Protein AF-A0A349UMT6-F1 (afdb_monomer_lite)

Structure (mmCIF, N/CA/C/O backbone):
data_AF-A0A349UMT6-F1
#
_entry.id   AF-A0A349UMT6-F1
#
loop_
_atom_site.group_PDB
_atom_site.id
_atom_site.type_symbol
_atom_site.label_atom_id
_atom_site.label_alt_id
_atom_site.label_comp_id
_atom_site.label_asym_id
_atom_site.label_entity_id
_atom_site.label_seq_id
_atom_site.pdbx_PDB_ins_code
_atom_site.Cartn_x
_atom_site.Cartn_y
_atom_site.Cartn_z
_atom_site.occupancy
_atom_site.B_iso_or_equiv
_atom_site.auth_seq_id
_atom_site.auth_comp_id
_atom_site.auth_asym_id
_atom_site.auth_atom_id
_atom_site.pdbx_PDB_model_num
ATOM 1 N N . MET A 1 1 ? 55.170 3.009 6.207 1.00 35.94 1 MET A N 1
ATOM 2 C CA . MET A 1 1 ? 54.575 3.184 4.863 1.00 35.94 1 MET A CA 1
ATOM 3 C C . MET A 1 1 ? 53.230 2.470 4.827 1.00 35.94 1 MET A C 1
ATOM 5 O O . MET A 1 1 ? 53.199 1.249 4.814 1.00 35.94 1 MET A O 1
ATOM 9 N N . LYS A 1 2 ? 52.127 3.223 4.930 1.00 30.03 2 LYS A N 1
ATOM 10 C CA . LYS A 1 2 ? 50.748 2.705 4.935 1.00 30.03 2 LYS A CA 1
ATOM 11 C C . LYS A 1 2 ? 50.232 2.651 3.492 1.00 30.03 2 LYS A C 1
ATOM 13 O O . LYS A 1 2 ? 50.310 3.658 2.796 1.00 30.03 2 LYS A O 1
ATOM 18 N N . ARG A 1 3 ? 49.721 1.498 3.047 1.00 36.94 3 ARG A N 1
ATOM 19 C CA . ARG A 1 3 ? 49.001 1.357 1.770 1.00 36.94 3 ARG A CA 1
ATOM 20 C C . ARG A 1 3 ? 47.526 1.686 2.000 1.00 36.94 3 ARG A C 1
ATOM 22 O O . ARG A 1 3 ? 46.862 1.012 2.780 1.00 36.94 3 ARG A O 1
ATOM 29 N N . PHE A 1 4 ? 47.058 2.745 1.346 1.00 35.31 4 PHE A N 1
ATOM 30 C CA . PHE A 1 4 ? 45.651 3.123 1.247 1.00 35.31 4 PHE A CA 1
ATOM 31 C C . PHE A 1 4 ? 44.954 2.214 0.229 1.00 35.31 4 PHE A C 1
ATOM 33 O O . PHE A 1 4 ? 45.401 2.105 -0.912 1.00 35.31 4 PHE A O 1
ATOM 40 N N . ALA A 1 5 ? 43.862 1.579 0.649 1.00 31.05 5 ALA A N 1
ATOM 41 C CA . ALA A 1 5 ? 42.908 0.935 -0.241 1.00 31.05 5 ALA A CA 1
ATOM 42 C C . ALA A 1 5 ? 41.944 2.003 -0.781 1.00 31.05 5 ALA A C 1
ATOM 44 O O . ALA A 1 5 ? 41.245 2.667 -0.016 1.00 31.05 5 ALA A O 1
ATOM 45 N N . LEU A 1 6 ? 41.951 2.176 -2.101 1.00 30.38 6 LEU A N 1
ATOM 46 C CA . LEU A 1 6 ? 40.999 2.980 -2.858 1.00 30.38 6 LEU A CA 1
ATOM 47 C C . LEU A 1 6 ? 39.687 2.180 -2.941 1.00 30.38 6 LEU A C 1
ATOM 49 O O . LEU A 1 6 ? 39.622 1.180 -3.653 1.00 30.38 6 LEU A O 1
ATOM 53 N N . ILE A 1 7 ? 38.661 2.577 -2.188 1.00 31.12 7 ILE A N 1
ATOM 54 C CA . ILE A 1 7 ? 37.305 2.034 -2.340 1.00 31.12 7 ILE A CA 1
ATOM 55 C C . ILE A 1 7 ? 36.561 2.915 -3.341 1.00 31.12 7 ILE A C 1
ATOM 57 O O . ILE A 1 7 ? 36.461 4.131 -3.177 1.00 31.12 7 ILE A O 1
ATOM 61 N N . ALA A 1 8 ? 36.092 2.265 -4.402 1.00 30.08 8 ALA A N 1
ATOM 62 C CA . ALA A 1 8 ? 35.414 2.842 -5.547 1.00 30.08 8 ALA A CA 1
ATOM 63 C C . ALA A 1 8 ? 34.111 3.567 -5.164 1.00 30.08 8 ALA A C 1
ATOM 65 O O . ALA A 1 8 ? 33.226 3.011 -4.518 1.00 30.08 8 ALA A O 1
ATOM 66 N N . TRP A 1 9 ? 34.000 4.811 -5.627 1.00 30.09 9 TRP A N 1
ATOM 67 C CA . TRP A 1 9 ? 32.767 5.588 -5.722 1.00 30.09 9 TRP A CA 1
ATOM 68 C C . TRP A 1 9 ? 31.901 5.058 -6.875 1.00 30.09 9 TRP A C 1
ATOM 70 O O . TRP A 1 9 ? 32.357 5.038 -8.017 1.00 30.09 9 TRP A O 1
ATOM 80 N N . PHE A 1 10 ? 30.643 4.702 -6.603 1.00 32.41 10 PHE A N 1
ATOM 81 C CA . PHE A 1 10 ? 29.617 4.464 -7.625 1.00 32.41 10 PHE A CA 1
ATOM 82 C C . PHE A 1 10 ? 28.427 5.425 -7.427 1.00 32.41 10 PHE A C 1
ATOM 84 O O . PHE A 1 10 ? 27.699 5.346 -6.445 1.00 32.41 10 PHE A O 1
ATOM 91 N N . LEU A 1 11 ? 28.306 6.353 -8.383 1.00 29.83 11 LEU A N 1
ATOM 92 C CA . LEU A 1 11 ? 27.107 6.817 -9.103 1.00 29.83 11 LEU A CA 1
ATOM 93 C C . LEU A 1 11 ? 25.764 6.985 -8.353 1.00 29.83 11 LEU A C 1
ATOM 95 O O . LEU A 1 11 ? 24.950 6.069 -8.279 1.00 29.83 11 LEU A O 1
ATOM 99 N N . LEU A 1 12 ? 25.449 8.240 -8.008 1.00 29.14 12 LEU A N 1
ATOM 100 C CA . LEU A 1 12 ? 24.111 8.816 -8.223 1.00 29.14 12 LEU A CA 1
ATOM 101 C C . LEU A 1 12 ? 24.065 9.396 -9.653 1.00 29.14 12 LEU A C 1
ATOM 103 O O . LEU A 1 12 ? 25.073 9.961 -10.089 1.00 29.14 12 LEU A O 1
ATOM 107 N N . PRO A 1 13 ? 22.950 9.300 -10.402 1.00 33.03 13 PRO A N 1
ATOM 108 C CA . PRO A 1 13 ? 22.855 9.941 -11.707 1.00 33.03 13 PRO A CA 1
ATOM 109 C C . PRO A 1 13 ? 22.893 11.464 -11.535 1.00 33.03 13 PRO A C 1
ATOM 111 O O . PRO A 1 13 ? 22.130 12.036 -10.756 1.00 33.03 13 PRO A O 1
ATOM 114 N N . ALA A 1 14 ? 23.792 12.113 -12.275 1.00 29.55 14 ALA A N 1
ATOM 115 C CA . ALA A 1 14 ? 23.843 13.560 -12.404 1.00 29.55 14 ALA A CA 1
ATOM 116 C C . ALA A 1 14 ? 22.530 14.055 -13.030 1.00 29.55 14 ALA A C 1
ATOM 118 O O . ALA A 1 14 ? 22.285 13.880 -14.222 1.00 29.55 14 ALA A O 1
ATOM 119 N N . VAL A 1 15 ? 21.665 14.646 -12.208 1.00 34.78 15 VAL A N 1
ATOM 120 C CA . VAL A 1 15 ? 20.494 15.390 -12.673 1.00 34.78 15 VAL A CA 1
ATOM 121 C C . VAL A 1 15 ? 21.002 16.730 -13.196 1.00 34.78 15 VAL A C 1
ATOM 123 O O . VAL A 1 15 ? 21.477 17.561 -12.424 1.00 34.78 15 VAL A O 1
ATOM 126 N N . ALA A 1 16 ? 20.942 16.922 -14.513 1.00 30.23 16 ALA A N 1
ATOM 127 C CA . ALA A 1 16 ? 21.198 18.211 -15.138 1.00 30.23 16 ALA A CA 1
ATOM 128 C C . ALA A 1 16 ? 20.124 19.217 -14.684 1.00 30.23 16 ALA A C 1
ATOM 130 O O . ALA A 1 16 ? 18.927 18.971 -14.842 1.00 30.23 16 ALA A O 1
ATOM 131 N N . LEU A 1 17 ? 20.561 20.321 -14.078 1.00 35.00 17 LEU A N 1
ATOM 132 C CA . LEU A 1 17 ? 19.706 21.415 -13.624 1.00 35.00 17 LEU A CA 1
ATOM 133 C C . LEU A 1 17 ? 19.371 22.317 -14.819 1.00 35.00 17 LEU A C 1
ATOM 135 O O . LEU A 1 17 ? 20.269 22.876 -15.441 1.00 35.00 17 LEU A O 1
ATOM 139 N N . ALA A 1 18 ? 18.082 22.434 -15.137 1.00 32.41 18 ALA A N 1
ATOM 140 C CA . ALA A 1 18 ? 17.550 23.504 -15.974 1.00 32.41 18 ALA A CA 1
ATOM 141 C C . ALA A 1 18 ? 17.210 24.710 -15.079 1.00 32.41 18 ALA A C 1
ATOM 143 O O . ALA A 1 18 ? 16.590 24.531 -14.027 1.00 32.41 18 ALA A O 1
ATOM 144 N N . ASP A 1 19 ? 17.621 25.910 -15.493 1.00 34.69 19 ASP A N 1
ATOM 145 C CA . ASP A 1 19 ? 17.421 27.164 -14.759 1.00 34.69 19 ASP A CA 1
ATOM 146 C C . ASP A 1 19 ? 15.986 27.734 -14.867 1.00 34.69 19 ASP A C 1
ATOM 148 O O . ASP A 1 19 ? 15.309 27.613 -15.888 1.00 34.69 19 ASP A O 1
ATOM 152 N N . ASP A 1 20 ? 15.584 28.401 -13.775 1.00 36.41 20 ASP A N 1
ATOM 153 C CA . ASP A 1 20 ? 14.573 29.468 -13.627 1.00 36.41 20 ASP A CA 1
ATOM 154 C C . ASP A 1 20 ? 13.053 29.199 -13.696 1.00 36.41 20 ASP A C 1
ATOM 156 O O . ASP A 1 20 ? 12.253 30.122 -13.875 1.00 36.41 20 ASP A O 1
ATOM 160 N N . ALA A 1 21 ? 12.593 27.993 -13.353 1.00 33.22 21 ALA A N 1
ATOM 161 C CA . ALA A 1 21 ? 11.221 27.825 -12.847 1.00 33.22 21 ALA A CA 1
ATOM 162 C C . ALA A 1 21 ? 11.206 27.804 -11.302 1.00 33.22 21 ALA A C 1
ATOM 164 O O . ALA A 1 21 ? 12.031 27.111 -10.703 1.00 33.22 21 ALA A O 1
ATOM 165 N N . PRO A 1 22 ? 10.274 28.491 -10.604 1.00 32.47 22 PRO A N 1
ATOM 166 C CA . PRO A 1 22 ? 10.153 28.376 -9.151 1.00 32.47 22 PRO A CA 1
ATOM 167 C C . PRO A 1 22 ? 9.768 26.938 -8.765 1.00 32.47 22 PRO A C 1
ATOM 169 O O . PRO A 1 22 ? 8.602 26.542 -8.830 1.00 32.47 22 PRO A O 1
ATOM 172 N N . SER A 1 23 ? 10.763 26.145 -8.370 1.00 39.25 23 SER A N 1
ATOM 173 C CA . SER A 1 23 ? 10.595 24.762 -7.916 1.00 39.25 23 SER A CA 1
ATOM 174 C C . SER A 1 23 ? 9.850 24.700 -6.580 1.00 39.25 23 SER A C 1
ATOM 176 O O . SER A 1 23 ? 10.069 25.517 -5.685 1.00 39.25 23 SER A O 1
ATOM 178 N N . ARG A 1 24 ? 8.924 23.744 -6.469 1.00 49.94 24 ARG A N 1
ATOM 179 C CA . ARG A 1 24 ? 7.890 23.654 -5.427 1.00 49.94 24 ARG A CA 1
ATOM 180 C C . ARG A 1 24 ? 8.271 22.587 -4.395 1.00 49.94 24 ARG A C 1
ATOM 182 O O . ARG A 1 24 ? 8.678 21.494 -4.774 1.00 49.94 24 ARG A O 1
ATOM 189 N N . ALA A 1 25 ? 8.103 22.873 -3.102 1.00 41.06 25 ALA A N 1
ATOM 190 C CA . ALA A 1 25 ? 8.265 21.848 -2.068 1.00 41.06 25 ALA A CA 1
ATOM 191 C C . ALA A 1 25 ? 7.041 20.923 -2.074 1.00 41.06 25 ALA A C 1
ATOM 193 O O . ALA A 1 25 ? 5.943 21.346 -1.715 1.00 41.06 25 ALA A O 1
ATOM 194 N N . GLU A 1 26 ? 7.230 19.668 -2.482 1.00 57.31 26 GLU A N 1
ATOM 195 C CA . GLU A 1 26 ? 6.162 18.671 -2.587 1.00 57.31 26 GLU A CA 1
ATOM 196 C C . GLU A 1 26 ? 6.484 17.429 -1.751 1.00 57.31 26 GLU A C 1
ATOM 198 O O . GLU A 1 26 ? 7.320 16.612 -2.150 1.00 57.31 26 GLU A O 1
ATOM 203 N N . PHE A 1 27 ? 5.758 17.228 -0.647 1.00 49.69 27 PHE A N 1
ATOM 204 C CA . PHE A 1 27 ? 5.653 15.916 -0.010 1.00 49.69 27 PHE A CA 1
ATOM 205 C C . PHE A 1 27 ? 4.385 15.232 -0.547 1.00 49.69 27 PHE A C 1
ATOM 207 O O . PHE A 1 27 ? 3.261 15.650 -0.279 1.00 49.69 27 PHE A O 1
ATOM 214 N N . VAL A 1 28 ? 4.596 14.218 -1.383 1.00 54.31 28 VAL A N 1
ATOM 215 C CA . VAL A 1 28 ? 3.634 13.240 -1.924 1.00 54.31 28 VAL A CA 1
ATOM 216 C C . VAL A 1 28 ? 2.420 13.733 -2.741 1.00 54.31 28 VAL A C 1
ATOM 218 O O . VAL A 1 28 ? 2.119 13.013 -3.681 1.00 54.31 28 VAL A O 1
ATOM 221 N N . SER A 1 29 ? 1.754 14.884 -2.545 1.00 40.56 29 SER A N 1
ATOM 222 C CA . SER A 1 29 ? 0.642 15.275 -3.464 1.00 40.56 29 SER A CA 1
ATOM 223 C C . SER A 1 29 ? -0.009 16.666 -3.288 1.00 40.56 29 SER A C 1
ATOM 225 O O . SER A 1 29 ? -1.105 16.873 -3.810 1.00 40.56 29 SER A O 1
ATOM 227 N N . ALA A 1 30 ? 0.564 17.625 -2.549 1.00 43.16 30 ALA A N 1
ATOM 228 C CA . ALA A 1 30 ? -0.061 18.949 -2.379 1.00 43.16 30 ALA A CA 1
ATOM 229 C C . ALA A 1 30 ? 0.921 20.100 -2.684 1.00 43.16 30 ALA A C 1
ATOM 231 O O . ALA A 1 30 ? 1.970 20.176 -2.042 1.00 43.16 30 ALA A O 1
ATOM 232 N N . PRO A 1 31 ? 0.608 21.006 -3.633 1.00 44.97 31 PRO A N 1
ATOM 233 C CA . PRO A 1 31 ? 1.485 22.118 -3.993 1.00 44.97 31 PRO A CA 1
ATOM 234 C C . PRO A 1 31 ? 1.532 23.164 -2.866 1.00 44.97 31 PRO A C 1
ATOM 236 O O . PRO A 1 31 ? 0.545 23.848 -2.597 1.00 44.97 31 PRO A O 1
ATOM 239 N N . GLY A 1 32 ? 2.683 23.314 -2.204 1.00 56.78 32 GLY A N 1
ATOM 240 C CA . GLY A 1 32 ? 2.895 24.308 -1.147 1.00 56.78 32 GLY A CA 1
ATOM 241 C C . GLY A 1 32 ? 4.016 25.301 -1.473 1.00 56.78 32 GLY A C 1
ATOM 242 O O . GLY A 1 32 ? 5.124 24.903 -1.813 1.00 56.78 32 GLY A O 1
ATOM 243 N N . LYS A 1 33 ? 3.754 26.605 -1.303 1.00 81.19 33 LYS A N 1
ATOM 244 C CA . LYS A 1 33 ? 4.737 27.706 -1.437 1.00 81.19 33 LYS A CA 1
ATOM 245 C C . LYS A 1 33 ? 5.607 27.927 -0.183 1.00 81.19 33 LYS A C 1
ATOM 247 O O . LYS A 1 33 ? 6.101 29.024 0.027 1.00 81.19 33 LYS A O 1
ATOM 252 N N . ALA A 1 34 ? 5.754 26.928 0.690 1.00 90.44 34 ALA A N 1
ATOM 253 C CA . ALA A 1 34 ? 6.423 27.131 1.977 1.00 90.44 34 ALA A CA 1
ATOM 254 C C . ALA A 1 34 ? 7.891 27.534 1.788 1.00 90.44 34 ALA A C 1
ATOM 256 O O . ALA A 1 34 ? 8.641 26.801 1.147 1.00 90.44 34 ALA A O 1
ATOM 257 N N . HIS A 1 35 ? 8.311 28.668 2.345 1.00 94.25 35 HIS A N 1
ATOM 258 C CA . HIS A 1 35 ? 9.716 29.086 2.311 1.00 94.25 35 HIS A CA 1
ATOM 259 C C . HIS A 1 35 ? 10.520 28.431 3.436 1.00 94.25 35 HIS A C 1
ATOM 261 O O . HIS A 1 35 ? 11.746 28.363 3.355 1.00 94.25 35 HIS A O 1
ATOM 267 N N . GLN A 1 36 ? 9.837 27.951 4.479 1.00 95.94 36 GLN A N 1
ATOM 268 C CA . GLN A 1 36 ? 10.455 27.424 5.692 1.00 95.94 36 GLN A CA 1
ATOM 269 C C . GLN A 1 36 ? 9.788 26.118 6.088 1.00 95.94 36 GLN A C 1
ATOM 271 O O . GLN A 1 36 ? 8.577 26.083 6.307 1.00 95.94 36 GLN A O 1
ATOM 276 N N . VAL A 1 37 ? 10.578 25.051 6.158 1.00 95.56 37 VAL A N 1
ATOM 277 C CA . VAL A 1 37 ? 10.070 23.693 6.348 1.00 95.56 37 VAL A CA 1
ATOM 278 C C . VAL A 1 37 ? 10.784 23.019 7.514 1.00 95.56 37 VAL A C 1
ATOM 280 O O . VAL A 1 37 ? 11.980 22.757 7.445 1.00 95.56 37 VAL A O 1
ATOM 283 N N . VAL A 1 38 ? 10.061 22.682 8.577 1.00 95.81 38 VAL A N 1
ATOM 284 C CA . VAL A 1 38 ? 10.597 21.852 9.666 1.00 95.81 38 VAL A CA 1
ATOM 285 C C . VAL A 1 38 ? 9.973 20.464 9.592 1.00 95.81 38 VAL A C 1
ATOM 287 O O . VAL A 1 38 ? 8.753 20.333 9.578 1.00 95.81 38 VAL A O 1
ATOM 290 N N . TYR A 1 39 ? 10.798 19.423 9.554 1.00 95.25 39 TYR A N 1
ATOM 291 C CA . TYR A 1 39 ? 10.348 18.037 9.665 1.00 95.25 39 TYR A CA 1
ATOM 292 C C . TYR A 1 39 ? 10.464 17.603 11.125 1.00 95.25 39 TYR A C 1
ATOM 294 O O . TYR A 1 39 ? 11.575 17.464 11.622 1.00 95.25 39 TYR A O 1
ATOM 302 N N . VAL A 1 40 ? 9.343 17.393 11.807 1.00 95.00 40 VAL A N 1
ATOM 303 C CA . VAL A 1 40 ? 9.292 16.780 13.139 1.00 95.00 40 VAL A CA 1
ATOM 304 C C . VAL A 1 40 ? 9.048 15.287 12.949 1.00 95.00 40 VAL A C 1
ATOM 306 O O . VAL A 1 40 ? 8.005 14.893 12.433 1.00 95.00 40 VAL A O 1
ATOM 309 N N . VAL A 1 41 ? 10.025 14.464 13.319 1.00 93.81 41 VAL A N 1
ATOM 310 C CA . VAL A 1 41 ? 10.039 13.020 13.069 1.00 93.81 41 VAL A CA 1
ATOM 311 C C . VAL A 1 41 ? 9.956 12.275 14.393 1.00 93.81 41 VAL A C 1
ATOM 313 O O . VAL A 1 41 ? 10.867 12.355 15.218 1.00 93.81 41 VAL A O 1
ATOM 316 N N . ASP A 1 42 ? 8.869 11.542 14.591 1.00 92.44 42 ASP A N 1
ATOM 317 C CA . ASP A 1 42 ? 8.717 10.608 15.698 1.00 92.44 42 ASP A CA 1
ATOM 318 C C . ASP A 1 42 ? 9.604 9.378 15.459 1.00 92.44 42 ASP A C 1
ATOM 320 O O . ASP A 1 42 ? 9.480 8.681 14.448 1.00 92.44 42 ASP A O 1
ATOM 324 N N . LEU A 1 43 ? 10.528 9.134 16.387 1.00 90.81 43 LEU A N 1
ATOM 325 C CA . LEU A 1 43 ? 11.458 8.004 16.356 1.00 90.81 43 LEU A CA 1
ATOM 326 C C . LEU A 1 43 ? 11.082 6.907 17.352 1.00 90.81 43 LEU A C 1
ATOM 328 O O . LEU A 1 43 ? 11.948 6.132 17.764 1.00 90.81 43 LEU A O 1
ATOM 332 N N . HIS A 1 44 ? 9.810 6.841 17.746 1.00 89.62 44 HIS A N 1
ATOM 333 C CA . HIS A 1 44 ? 9.306 5.786 18.607 1.00 89.62 44 HIS A CA 1
ATOM 334 C C . HIS A 1 44 ? 9.705 4.391 18.074 1.00 89.62 44 HIS A C 1
ATOM 336 O O . HIS A 1 44 ? 9.689 4.177 16.861 1.00 89.62 44 HIS A O 1
ATOM 342 N N . PRO A 1 45 ? 10.013 3.398 18.935 1.00 86.56 45 PRO A N 1
ATOM 343 C CA . PRO A 1 45 ? 10.447 2.067 18.495 1.00 86.56 45 PRO A CA 1
ATOM 344 C C . PRO A 1 45 ? 9.514 1.370 17.504 1.00 86.56 45 PRO A C 1
ATOM 346 O O . PRO A 1 45 ? 9.963 0.557 16.700 1.00 86.56 45 PRO A O 1
ATOM 349 N N . ARG A 1 46 ? 8.214 1.682 17.538 1.00 82.88 46 ARG A N 1
ATOM 350 C CA . ARG A 1 46 ? 7.241 1.129 16.585 1.00 82.88 46 ARG A CA 1
ATOM 351 C C . ARG A 1 46 ? 7.474 1.614 15.147 1.00 82.88 46 ARG A C 1
ATOM 353 O O . ARG A 1 46 ? 7.250 0.826 14.232 1.00 82.88 46 ARG A O 1
ATOM 360 N N . CYS A 1 47 ? 8.080 2.789 14.959 1.00 83.44 47 CYS A N 1
ATOM 361 C CA . CYS A 1 47 ? 8.530 3.275 13.657 1.00 83.44 47 CYS A CA 1
ATOM 362 C C . CYS A 1 47 ? 9.672 2.429 13.069 1.00 83.44 47 CYS A C 1
ATOM 364 O O . CYS A 1 47 ? 10.002 2.623 11.906 1.00 83.44 47 CYS A O 1
ATOM 366 N N . ALA A 1 48 ? 10.314 1.518 13.818 1.00 84.12 48 ALA A N 1
ATOM 367 C CA . ALA A 1 48 ? 11.473 0.753 13.336 1.00 84.12 48 ALA A CA 1
ATOM 368 C C . ALA A 1 48 ? 11.198 -0.042 12.056 1.00 84.12 48 ALA A C 1
ATOM 370 O O . ALA A 1 48 ? 12.031 -0.038 11.150 1.00 84.12 48 ALA A O 1
ATOM 371 N N . ALA A 1 49 ? 10.026 -0.673 11.963 1.00 74.94 49 ALA A N 1
ATOM 372 C CA . ALA A 1 49 ? 9.627 -1.422 10.774 1.00 74.94 49 ALA A CA 1
ATOM 373 C C . ALA A 1 49 ? 9.420 -0.504 9.555 1.00 74.94 49 ALA A C 1
ATOM 375 O O . ALA A 1 49 ? 9.770 -0.868 8.433 1.00 74.94 49 ALA A O 1
ATOM 376 N N . ASP A 1 50 ? 8.921 0.708 9.794 1.00 78.88 50 ASP A N 1
ATOM 377 C CA . ASP A 1 50 ? 8.531 1.658 8.750 1.00 78.88 50 ASP A CA 1
ATOM 378 C C . ASP A 1 50 ? 9.610 2.714 8.473 1.00 78.88 50 ASP A C 1
ATOM 380 O O . ASP A 1 50 ? 9.493 3.519 7.548 1.00 78.88 50 ASP A O 1
ATOM 384 N N . TRP A 1 51 ? 10.702 2.707 9.236 1.00 88.19 51 TRP A N 1
ATOM 385 C CA . TRP A 1 51 ? 11.747 3.718 9.160 1.00 88.19 51 TRP A CA 1
ATOM 386 C C . TRP A 1 51 ? 12.392 3.844 7.779 1.00 88.19 51 TRP A C 1
ATOM 388 O O . TRP A 1 51 ? 12.512 4.977 7.313 1.00 88.19 51 TRP A O 1
ATOM 398 N N . PRO A 1 52 ? 12.761 2.757 7.066 1.00 83.00 52 PRO A N 1
ATOM 399 C CA . PRO A 1 52 ? 13.301 2.880 5.709 1.00 83.00 52 PRO A CA 1
ATOM 400 C C . PRO A 1 52 ? 12.359 3.662 4.787 1.00 83.00 52 PRO A C 1
ATOM 402 O O . PRO A 1 52 ? 12.779 4.532 4.030 1.00 83.00 52 PRO A O 1
ATOM 405 N N . THR A 1 53 ? 11.065 3.404 4.932 1.00 77.31 53 THR A N 1
ATOM 406 C CA . THR A 1 53 ? 9.993 4.014 4.160 1.00 77.31 53 THR A CA 1
ATOM 407 C C . THR A 1 53 ? 9.797 5.497 4.508 1.00 77.31 53 THR A C 1
ATOM 409 O O . THR A 1 53 ? 9.729 6.343 3.609 1.00 77.31 53 THR A O 1
ATOM 412 N N . ILE A 1 54 ? 9.756 5.825 5.804 1.00 86.62 54 ILE A N 1
ATOM 413 C CA . ILE A 1 54 ? 9.688 7.198 6.331 1.00 86.62 54 ILE A CA 1
ATOM 414 C C . ILE A 1 54 ? 10.903 8.005 5.859 1.00 86.62 54 ILE A C 1
ATOM 416 O O . ILE A 1 54 ? 10.762 9.105 5.316 1.00 86.62 54 ILE A O 1
ATOM 420 N N . ARG A 1 55 ? 12.098 7.426 6.006 1.00 90.81 55 ARG A N 1
ATOM 421 C CA . ARG A 1 55 ? 13.378 7.997 5.585 1.00 90.81 55 ARG A CA 1
ATOM 422 C C . ARG A 1 55 ? 13.385 8.316 4.095 1.00 90.81 55 ARG A C 1
ATOM 424 O O . ARG A 1 55 ? 13.723 9.433 3.714 1.00 90.81 55 ARG A O 1
ATOM 431 N N . ASP A 1 56 ? 12.962 7.381 3.251 1.00 81.69 56 ASP A N 1
ATOM 432 C CA . ASP A 1 56 ? 12.897 7.591 1.805 1.00 81.69 56 ASP A CA 1
ATOM 433 C C . ASP A 1 56 ? 11.891 8.691 1.424 1.00 81.69 56 ASP A C 1
ATOM 435 O O . ASP A 1 56 ? 12.129 9.469 0.495 1.00 81.69 56 ASP A O 1
ATOM 439 N N . GLY A 1 57 ? 10.769 8.787 2.147 1.00 83.12 57 GLY A N 1
ATOM 440 C CA . GLY A 1 57 ? 9.808 9.884 2.011 1.00 83.12 57 GLY A CA 1
ATOM 441 C C . GLY A 1 57 ? 10.426 11.247 2.333 1.00 83.12 57 GLY A C 1
ATOM 442 O O . GLY A 1 57 ? 10.320 12.179 1.529 1.00 83.12 57 GLY A O 1
ATOM 443 N N . LEU A 1 58 ? 11.134 11.341 3.463 1.00 91.38 58 LEU A N 1
ATOM 444 C CA . LEU A 1 58 ? 11.875 12.536 3.875 1.00 91.38 58 LEU A CA 1
ATOM 445 C C . LEU A 1 58 ? 12.928 12.937 2.837 1.00 91.38 58 LEU A C 1
ATOM 447 O O . LEU A 1 58 ? 12.941 14.087 2.398 1.00 91.38 58 LEU A O 1
ATOM 451 N N . LEU A 1 59 ? 13.757 11.989 2.384 1.00 88.50 59 LEU A N 1
ATOM 452 C CA . LEU A 1 59 ? 14.794 12.221 1.373 1.00 88.50 59 LEU A CA 1
ATOM 453 C C . LEU A 1 59 ? 14.208 12.781 0.073 1.00 88.50 59 LEU A C 1
ATOM 455 O O . LEU A 1 59 ? 14.721 13.766 -0.458 1.00 88.50 59 LEU A O 1
ATOM 459 N N . ARG A 1 60 ? 13.103 12.204 -0.420 1.00 82.75 60 ARG A N 1
ATOM 460 C CA . ARG A 1 60 ? 12.417 12.704 -1.623 1.00 82.75 60 ARG A CA 1
ATOM 461 C C . ARG A 1 60 ? 11.895 14.128 -1.443 1.00 82.75 60 ARG A C 1
ATOM 463 O O . ARG A 1 60 ? 12.029 14.936 -2.359 1.00 82.75 60 ARG A O 1
ATOM 470 N N . SER A 1 61 ? 11.317 14.440 -0.286 1.00 88.69 61 SER A N 1
ATOM 471 C CA . SER A 1 61 ? 10.812 15.785 0.007 1.00 88.69 61 SER A CA 1
ATOM 472 C C . SER A 1 61 ? 11.939 16.815 0.078 1.00 88.69 61 SER A C 1
ATOM 474 O O . SER A 1 61 ? 11.857 17.865 -0.555 1.00 88.69 61 SER A O 1
ATOM 476 N N . ILE A 1 62 ? 13.027 16.492 0.782 1.00 92.75 62 ILE A N 1
ATOM 477 C CA . ILE A 1 62 ? 14.207 17.357 0.916 1.00 92.75 62 ILE A CA 1
ATOM 478 C C . ILE A 1 62 ? 14.872 17.592 -0.443 1.00 92.75 62 ILE A C 1
ATOM 480 O O . ILE A 1 62 ? 15.209 18.728 -0.775 1.00 92.75 62 ILE A O 1
ATOM 484 N N . ALA A 1 63 ? 15.013 16.549 -1.265 1.00 88.69 63 ALA A N 1
ATOM 485 C CA . ALA A 1 63 ? 15.605 16.656 -2.597 1.00 88.69 63 ALA A CA 1
ATOM 486 C C . ALA A 1 63 ? 14.872 17.673 -3.492 1.00 88.69 63 ALA A C 1
ATOM 488 O O . ALA A 1 63 ? 15.521 18.387 -4.259 1.00 88.69 63 ALA A O 1
ATOM 489 N N . ARG A 1 64 ? 13.544 17.786 -3.344 1.00 87.25 64 ARG A N 1
ATOM 490 C CA . ARG A 1 64 ? 12.672 18.696 -4.109 1.00 87.25 64 ARG A CA 1
ATOM 491 C C . ARG A 1 64 ? 12.691 20.148 -3.633 1.00 87.25 64 ARG A C 1
ATOM 493 O O . ARG A 1 64 ? 12.203 21.013 -4.355 1.00 87.25 64 ARG A O 1
ATOM 500 N N . LEU A 1 65 ? 13.224 20.428 -2.443 1.00 90.12 65 LEU A N 1
ATOM 501 C CA . LEU A 1 65 ? 13.323 21.801 -1.950 1.00 90.12 65 LEU A CA 1
ATOM 502 C C . LEU A 1 65 ? 14.221 22.634 -2.868 1.00 90.12 65 LEU A C 1
ATOM 504 O O . LEU A 1 65 ? 15.251 22.162 -3.339 1.00 90.12 65 LEU A O 1
ATOM 508 N N . ASN A 1 66 ? 13.859 23.880 -3.120 1.00 91.06 66 ASN A N 1
ATOM 509 C CA . ASN A 1 66 ? 14.667 24.792 -3.918 1.00 91.06 66 ASN A CA 1
ATOM 510 C C . ASN A 1 66 ? 15.676 25.555 -3.038 1.00 91.06 66 ASN A C 1
ATOM 512 O O . ASN A 1 66 ? 15.402 25.733 -1.854 1.00 91.06 66 ASN A O 1
ATOM 516 N N . PRO A 1 67 ? 16.794 26.074 -3.579 1.00 94.06 67 PRO A N 1
ATOM 517 C CA . PRO A 1 67 ? 17.798 26.770 -2.766 1.00 94.06 67 PRO A CA 1
ATOM 518 C C . PRO A 1 67 ? 17.302 28.012 -1.999 1.00 94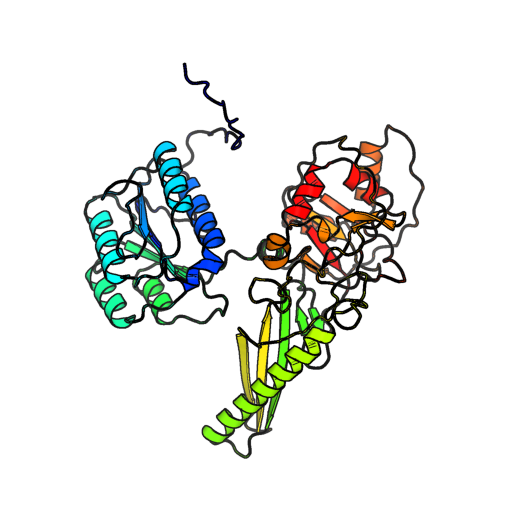.06 67 PRO A C 1
ATOM 520 O O . PRO A 1 67 ? 17.930 28.401 -1.022 1.00 94.06 67 PRO A O 1
ATOM 523 N N . ARG A 1 68 ? 16.178 28.636 -2.393 1.00 93.69 68 ARG A N 1
ATOM 524 C CA . ARG A 1 68 ? 15.574 29.780 -1.672 1.00 93.69 68 ARG A CA 1
ATOM 525 C C . ARG A 1 68 ? 14.769 29.346 -0.441 1.00 93.69 68 ARG A C 1
ATOM 527 O O . ARG A 1 68 ? 14.447 30.182 0.408 1.00 93.69 68 ARG A O 1
ATOM 534 N N . GLN A 1 69 ? 14.418 28.064 -0.357 1.00 95.06 69 GLN A N 1
ATOM 535 C CA . GLN A 1 69 ? 13.749 27.469 0.794 1.00 95.06 69 GLN A CA 1
ATOM 536 C C . GLN A 1 69 ? 14.771 27.095 1.861 1.00 95.06 69 GLN A C 1
ATOM 538 O O . GLN A 1 69 ? 15.916 26.754 1.565 1.00 95.06 69 GLN A O 1
ATOM 543 N N . SER A 1 70 ? 14.334 27.126 3.115 1.00 95.38 70 SER A N 1
ATOM 544 C CA . SER A 1 70 ? 15.137 26.691 4.251 1.00 95.38 70 SER A CA 1
ATOM 545 C C . SER A 1 70 ? 14.456 25.533 4.970 1.00 95.38 70 SER A C 1
ATOM 547 O O . SER A 1 70 ? 13.226 25.499 5.063 1.00 95.38 70 SER A O 1
ATOM 549 N N . PHE A 1 71 ? 15.239 24.585 5.481 1.00 95.94 71 PHE A N 1
ATOM 550 C CA . PHE A 1 71 ? 14.710 23.418 6.169 1.00 95.94 71 PHE A CA 1
ATOM 551 C C . PHE A 1 71 ? 15.517 22.994 7.394 1.00 95.94 71 PHE A C 1
ATOM 553 O O . PHE A 1 71 ? 16.663 23.397 7.582 1.00 95.94 71 PHE A O 1
ATOM 560 N N . CYS A 1 72 ? 14.884 22.194 8.250 1.00 94.81 72 CYS A N 1
ATOM 561 C CA . CYS A 1 72 ? 15.509 21.529 9.390 1.00 94.81 72 CYS A CA 1
ATOM 562 C C . CYS A 1 72 ? 14.787 20.202 9.666 1.00 94.81 72 CYS A C 1
ATOM 564 O O . CYS A 1 72 ? 13.584 20.091 9.419 1.00 94.81 72 CYS A O 1
ATOM 566 N N . ILE A 1 73 ? 15.507 19.204 10.176 1.00 93.81 73 ILE A N 1
ATOM 567 C CA . ILE A 1 73 ? 14.948 17.922 10.618 1.00 93.81 73 ILE A CA 1
ATOM 568 C C . ILE A 1 73 ? 15.134 17.837 12.131 1.00 93.81 73 ILE A C 1
ATOM 570 O O . ILE A 1 73 ? 16.254 17.958 12.626 1.00 93.81 73 ILE A O 1
ATOM 574 N N . LEU A 1 74 ? 14.038 17.625 12.850 1.00 92.38 74 LEU A N 1
ATOM 575 C CA . LEU A 1 74 ? 13.983 17.449 14.292 1.00 92.38 74 LEU A CA 1
ATOM 576 C C . LEU A 1 74 ? 13.466 16.047 14.588 1.00 92.38 74 LEU A C 1
ATOM 578 O O . LEU A 1 74 ? 12.300 15.746 14.344 1.00 92.38 74 LEU A O 1
ATOM 582 N N . ALA A 1 75 ? 14.326 15.190 15.119 1.00 90.62 75 ALA A N 1
ATOM 583 C CA . ALA A 1 75 ? 13.901 13.905 15.650 1.00 90.62 75 ALA A CA 1
ATOM 584 C C . ALA A 1 75 ? 13.443 14.076 17.103 1.00 90.62 75 ALA A C 1
ATOM 586 O O . ALA A 1 75 ? 14.166 14.640 17.923 1.00 90.62 75 ALA A O 1
ATOM 587 N N . ALA A 1 76 ? 12.246 13.591 17.421 1.00 87.06 76 ALA A N 1
ATOM 588 C CA . ALA A 1 76 ? 11.633 13.717 18.739 1.00 87.06 76 ALA A CA 1
ATOM 589 C C . ALA A 1 76 ? 12.193 12.681 19.734 1.00 87.06 76 ALA A C 1
ATOM 591 O O . ALA A 1 76 ? 11.455 11.885 20.296 1.00 87.06 76 ALA A O 1
ATOM 592 N N . GLY A 1 77 ? 13.512 12.657 19.932 1.00 80.31 77 GLY A N 1
ATOM 593 C CA . GLY A 1 77 ? 14.194 11.787 20.895 1.00 80.31 77 GLY A CA 1
ATOM 594 C C . GLY A 1 77 ? 15.157 12.571 21.795 1.00 80.31 77 GLY A C 1
ATOM 595 O O . GLY A 1 77 ? 15.523 13.699 21.458 1.00 80.31 77 GLY A O 1
ATOM 596 N N . PRO A 1 78 ? 15.599 11.996 22.928 1.00 61.97 78 PRO A N 1
ATOM 597 C CA . PRO A 1 78 ? 16.363 12.709 23.957 1.00 61.97 78 PRO A CA 1
ATOM 598 C C . PRO A 1 78 ? 17.758 13.175 23.510 1.00 61.97 78 PRO A C 1
ATOM 600 O O . PRO A 1 78 ? 18.282 14.126 24.086 1.00 61.97 78 PRO A O 1
ATOM 603 N N . GLU A 1 79 ? 18.340 12.557 22.477 1.00 61.94 79 GLU A N 1
ATOM 604 C CA . GLU A 1 79 ? 19.727 12.808 22.049 1.00 61.94 79 GLU A CA 1
ATOM 605 C C . GLU A 1 79 ? 19.888 13.120 20.553 1.00 61.94 79 GLU A C 1
ATOM 607 O O . GLU A 1 79 ? 20.993 13.040 20.024 1.00 61.94 79 GLU A O 1
ATOM 612 N N . ALA A 1 80 ? 18.819 13.457 19.828 1.00 56.81 80 ALA A N 1
ATOM 613 C CA . ALA A 1 80 ? 18.924 13.577 18.375 1.00 56.81 80 ALA A CA 1
ATOM 614 C C . ALA A 1 80 ? 19.854 14.740 17.943 1.00 56.81 80 ALA A C 1
ATOM 616 O O . ALA A 1 80 ? 19.542 15.904 18.219 1.00 56.81 80 ALA A O 1
ATOM 617 N N . PRO A 1 81 ? 20.971 14.470 17.233 1.00 53.91 81 PRO A N 1
ATOM 618 C CA . PRO A 1 81 ? 21.813 15.527 16.695 1.00 53.91 81 PRO A CA 1
ATOM 619 C C . PRO A 1 81 ? 21.062 16.297 15.602 1.00 53.91 81 PRO A C 1
ATOM 621 O O . PRO A 1 81 ? 20.303 15.734 14.820 1.00 53.91 81 PRO A O 1
ATOM 624 N N . LEU A 1 82 ? 21.263 17.611 15.545 1.00 57.31 82 LEU A N 1
ATOM 625 C CA . LEU A 1 82 ? 20.726 18.463 14.485 1.00 57.31 82 LEU A CA 1
ATOM 626 C C . LEU A 1 82 ? 21.594 18.306 13.239 1.00 57.31 82 LEU A C 1
ATOM 628 O O . LEU A 1 82 ? 22.793 18.565 13.316 1.00 57.31 82 LEU A O 1
ATOM 632 N N . ALA A 1 83 ? 20.996 17.970 12.093 1.00 54.25 83 ALA A N 1
ATOM 633 C CA . ALA A 1 83 ? 21.727 17.835 10.830 1.00 54.25 83 ALA A CA 1
ATOM 634 C C . ALA A 1 83 ? 22.548 19.091 10.461 1.00 54.25 83 ALA A C 1
ATOM 636 O O . ALA A 1 83 ? 23.577 18.953 9.813 1.00 54.25 83 ALA A O 1
ATOM 637 N N . ASP A 1 84 ? 22.138 20.289 10.911 1.00 57.25 84 ASP A N 1
ATOM 638 C CA . ASP A 1 84 ? 22.764 21.562 10.515 1.00 57.25 84 ASP A CA 1
ATOM 639 C C . ASP A 1 84 ? 22.913 22.618 11.634 1.00 57.25 84 ASP A C 1
ATOM 641 O O . ASP A 1 84 ? 23.122 23.793 11.347 1.00 57.25 84 ASP A O 1
ATOM 645 N N . GLY A 1 85 ? 22.860 22.224 12.911 1.00 61.56 85 GLY A N 1
ATOM 646 C CA . GLY A 1 85 ? 23.165 23.129 14.029 1.00 61.56 85 GLY A CA 1
ATOM 647 C C . GLY A 1 85 ? 22.126 24.234 14.259 1.00 61.56 85 GLY A C 1
ATOM 648 O O . GLY A 1 85 ? 22.248 25.336 13.749 1.00 61.56 85 GLY A O 1
ATOM 649 N N . ASN A 1 86 ? 21.133 23.964 15.112 1.00 78.25 86 ASN A N 1
ATOM 650 C CA . ASN A 1 86 ? 20.268 24.953 15.783 1.00 78.25 86 ASN A CA 1
ATOM 651 C C . ASN A 1 86 ? 19.548 26.013 14.918 1.00 78.25 86 ASN A C 1
ATOM 653 O O . ASN A 1 86 ? 18.944 26.920 15.490 1.00 78.25 86 ASN A O 1
ATOM 657 N N . ALA A 1 87 ? 19.563 25.901 13.591 1.00 90.38 87 ALA A N 1
ATOM 658 C CA . ALA A 1 87 ? 18.997 26.873 12.666 1.00 90.38 87 ALA A CA 1
ATOM 659 C C . ALA A 1 87 ? 18.362 26.185 11.446 1.00 90.38 87 ALA A C 1
ATOM 661 O O . ALA A 1 87 ? 18.646 25.027 11.136 1.00 90.38 87 ALA A O 1
ATOM 662 N N . LEU A 1 88 ? 17.494 26.919 10.747 1.00 93.69 88 LEU A N 1
ATOM 663 C CA . LEU A 1 88 ? 17.006 26.537 9.423 1.00 93.69 88 LEU A CA 1
ATOM 664 C C . LEU A 1 88 ? 18.129 26.748 8.400 1.00 93.69 88 LEU A C 1
ATOM 666 O O . LEU A 1 88 ? 18.593 27.874 8.223 1.00 93.69 88 LEU A O 1
ATOM 670 N N . ALA A 1 89 ? 18.540 25.686 7.712 1.00 93.38 89 ALA A N 1
ATOM 671 C CA . ALA A 1 89 ? 19.558 25.752 6.670 1.00 93.38 89 ALA A CA 1
ATOM 672 C C . ALA A 1 89 ? 18.914 25.970 5.299 1.00 93.38 89 ALA A C 1
ATOM 674 O O . ALA A 1 89 ? 17.851 25.422 5.016 1.00 93.38 89 ALA A O 1
ATOM 675 N N . GLU A 1 90 ? 19.541 26.755 4.427 1.00 95.19 90 GLU A N 1
ATOM 676 C CA . GLU A 1 90 ? 19.117 26.848 3.026 1.00 95.19 90 GLU A CA 1
ATOM 677 C C . GLU A 1 90 ? 19.248 25.489 2.330 1.00 95.19 90 GLU A C 1
ATOM 679 O O . GLU A 1 90 ? 20.195 24.741 2.578 1.00 95.19 90 GLU A O 1
ATOM 684 N N . ALA A 1 91 ? 18.305 25.161 1.445 1.00 94.19 91 ALA A N 1
ATOM 685 C CA . ALA A 1 91 ? 18.262 23.871 0.763 1.00 94.19 91 ALA A CA 1
ATOM 686 C C . ALA A 1 91 ? 19.250 23.788 -0.416 1.00 94.19 91 ALA A C 1
ATOM 688 O O . ALA A 1 91 ? 18.880 23.465 -1.548 1.00 94.19 91 ALA A O 1
ATOM 689 N N . THR A 1 92 ? 20.524 24.072 -0.146 1.00 94.56 92 THR A N 1
ATOM 690 C CA . THR A 1 92 ? 21.637 23.847 -1.074 1.00 94.56 92 THR A CA 1
ATOM 691 C C . THR A 1 92 ? 21.933 22.351 -1.207 1.00 94.56 92 THR A C 1
ATOM 693 O O . THR A 1 92 ? 21.568 21.548 -0.345 1.00 94.56 92 THR A O 1
ATOM 696 N N . ASN A 1 93 ? 22.608 21.947 -2.287 1.00 91.69 93 ASN A N 1
ATOM 697 C CA . ASN A 1 93 ? 22.941 20.536 -2.516 1.00 91.69 93 ASN A CA 1
ATOM 698 C C . ASN A 1 93 ? 23.785 19.940 -1.378 1.00 91.69 93 ASN A C 1
ATOM 700 O O . ASN A 1 93 ? 23.520 18.815 -0.955 1.00 91.69 93 ASN A O 1
ATOM 704 N N . ASP A 1 94 ? 24.726 20.709 -0.826 1.00 93.06 94 ASP A N 1
ATOM 705 C CA . ASP A 1 94 ? 25.575 20.263 0.283 1.00 93.06 94 ASP A CA 1
ATOM 706 C C . ASP A 1 94 ? 24.764 19.999 1.555 1.00 93.06 94 ASP A C 1
ATOM 708 O O . ASP A 1 94 ? 24.939 18.965 2.201 1.00 93.06 94 ASP A O 1
ATOM 712 N N . ARG A 1 95 ? 23.815 20.886 1.884 1.00 94.00 95 ARG A N 1
ATOM 713 C CA . ARG A 1 95 ? 22.927 20.725 3.047 1.00 94.00 95 ARG A CA 1
ATOM 714 C C . ARG A 1 95 ? 21.950 19.567 2.860 1.00 94.00 95 ARG A C 1
ATOM 716 O O . ARG A 1 95 ? 21.740 18.782 3.779 1.00 94.00 95 ARG A O 1
ATOM 723 N N . LYS A 1 96 ? 21.415 19.373 1.650 1.00 93.50 96 LYS A N 1
ATOM 724 C CA . LYS A 1 96 ? 20.594 18.192 1.323 1.00 93.50 96 LYS A CA 1
ATOM 725 C C . LYS A 1 96 ? 21.382 16.886 1.464 1.00 93.50 96 LYS A C 1
ATOM 727 O O . LYS A 1 96 ? 20.848 15.908 1.982 1.00 93.50 96 LYS A O 1
ATOM 732 N N . LEU A 1 97 ? 22.645 16.861 1.032 1.00 90.38 97 LEU A N 1
ATOM 733 C CA . LEU A 1 97 ? 23.513 15.691 1.175 1.00 90.38 97 LEU A CA 1
ATOM 734 C C . LEU A 1 97 ? 23.862 15.419 2.647 1.00 90.38 97 LEU A C 1
ATOM 736 O O . LEU A 1 97 ? 23.870 14.262 3.066 1.00 90.38 97 LEU A O 1
ATOM 740 N N . ALA A 1 98 ? 24.113 16.466 3.438 1.00 91.25 98 ALA A N 1
ATOM 741 C CA . ALA A 1 98 ? 24.316 16.351 4.882 1.00 91.25 98 ALA A CA 1
ATOM 742 C C . ALA A 1 98 ? 23.071 15.783 5.580 1.00 91.25 98 ALA A C 1
ATOM 744 O O . ALA A 1 98 ? 23.174 14.817 6.336 1.00 91.25 98 ALA A O 1
ATOM 745 N N . ALA A 1 99 ? 21.886 16.296 5.239 1.00 91.81 99 ALA A N 1
ATOM 746 C CA . ALA A 1 99 ? 20.612 15.770 5.718 1.00 91.81 99 ALA A CA 1
ATOM 747 C C . ALA A 1 99 ? 20.404 14.296 5.334 1.00 91.81 99 ALA A C 1
ATOM 749 O O . ALA A 1 99 ? 19.904 13.516 6.143 1.00 91.81 99 ALA A O 1
ATOM 750 N N . ALA A 1 100 ? 20.820 13.887 4.132 1.00 90.94 100 ALA A N 1
ATOM 751 C CA . ALA A 1 100 ? 20.717 12.496 3.708 1.00 90.94 100 ALA A CA 1
ATOM 752 C C . ALA A 1 100 ? 21.610 11.553 4.527 1.00 90.94 100 ALA A C 1
ATOM 754 O O . ALA A 1 100 ? 21.159 10.478 4.918 1.00 90.94 100 ALA A O 1
ATOM 755 N N . LYS A 1 101 ? 22.847 11.970 4.831 1.00 90.75 101 LYS A N 1
ATOM 756 C CA . LYS A 1 101 ? 23.754 11.226 5.721 1.00 90.75 101 LYS A CA 1
ATOM 757 C C . LYS A 1 101 ? 23.179 11.126 7.132 1.00 90.75 101 LYS A C 1
ATOM 759 O O . LYS A 1 101 ? 23.074 10.030 7.665 1.00 90.75 101 LYS A O 1
ATOM 764 N N . PHE A 1 102 ? 22.704 12.248 7.674 1.00 90.88 102 PHE A N 1
ATOM 765 C CA . PHE A 1 102 ? 22.039 12.284 8.974 1.00 90.88 102 PHE A CA 1
ATOM 766 C C . PHE A 1 102 ? 20.868 11.292 9.054 1.00 90.88 102 PHE A C 1
ATOM 768 O O . PHE A 1 102 ? 20.784 10.499 9.985 1.00 90.88 102 PHE A O 1
ATOM 775 N N . LEU A 1 103 ? 19.993 11.288 8.046 1.00 91.25 103 LEU A N 1
ATOM 776 C CA . LEU A 1 103 ? 18.856 10.370 7.970 1.00 91.25 103 LEU A CA 1
ATOM 777 C C . LEU A 1 103 ? 19.265 8.898 7.806 1.00 91.25 103 LEU A C 1
ATOM 779 O O . LEU A 1 103 ? 18.526 8.015 8.240 1.00 91.25 103 LEU A O 1
ATOM 783 N N . ALA A 1 104 ? 20.406 8.617 7.172 1.00 89.88 104 ALA A N 1
ATOM 784 C CA . ALA A 1 104 ? 20.934 7.261 7.047 1.00 89.88 104 ALA A CA 1
ATOM 785 C C . ALA A 1 104 ? 21.437 6.711 8.391 1.00 89.88 104 ALA A C 1
ATOM 787 O O . ALA A 1 104 ? 21.231 5.529 8.670 1.00 89.88 104 ALA A O 1
ATOM 788 N N . ASP A 1 105 ? 22.034 7.574 9.216 1.00 89.94 105 ASP A N 1
ATOM 789 C CA . ASP A 1 105 ? 22.576 7.226 10.534 1.00 89.94 105 ASP A CA 1
ATOM 790 C C . ASP A 1 105 ? 21.506 7.196 11.635 1.00 89.94 105 ASP A C 1
ATOM 792 O O . ASP A 1 105 ? 21.685 6.551 12.673 1.00 89.94 105 ASP A O 1
ATOM 796 N N . LEU A 1 106 ? 20.379 7.876 11.411 1.00 88.50 106 LEU A N 1
ATOM 797 C CA . LEU A 1 106 ? 19.273 7.939 12.353 1.00 88.50 106 LEU A CA 1
ATOM 798 C C . LEU A 1 106 ? 18.625 6.558 12.519 1.00 88.50 106 LEU A C 1
ATOM 800 O O . LEU A 1 106 ? 18.237 5.901 11.549 1.00 88.50 106 LEU A O 1
ATOM 804 N N . LYS A 1 107 ? 18.486 6.131 13.774 1.00 87.50 107 LYS A N 1
ATOM 805 C CA . LYS A 1 107 ? 17.831 4.879 14.159 1.00 87.50 107 LYS A CA 1
ATOM 806 C C . LYS A 1 107 ? 16.667 5.201 15.093 1.00 87.50 107 LYS A C 1
ATOM 808 O O . LYS A 1 107 ? 16.872 5.979 16.026 1.00 87.50 107 LYS A O 1
ATOM 813 N N . PRO A 1 108 ? 15.480 4.609 14.889 1.00 87.62 108 PRO A N 1
ATOM 814 C CA . PRO A 1 108 ? 14.412 4.651 15.880 1.00 87.62 108 PRO A CA 1
ATOM 815 C C . PRO A 1 108 ? 14.950 4.153 17.221 1.00 87.62 108 PRO A C 1
ATOM 817 O O . PRO A 1 108 ? 15.530 3.068 17.303 1.00 87.62 108 PRO A O 1
ATOM 820 N N . ALA A 1 109 ? 14.865 5.003 18.239 1.00 75.44 109 ALA A N 1
ATOM 821 C CA . ALA A 1 109 ? 15.543 4.798 19.512 1.00 75.44 109 ALA A CA 1
ATOM 822 C C . ALA A 1 109 ? 14.585 4.165 20.523 1.00 75.44 109 ALA A C 1
ATOM 824 O O . ALA A 1 109 ? 13.396 4.460 20.522 1.00 75.44 109 ALA A O 1
ATOM 825 N N . SER A 1 110 ? 15.107 3.343 21.438 1.00 61.59 110 SER A N 1
ATOM 826 C CA . SER A 1 110 ? 14.343 2.733 22.541 1.00 61.59 110 SER A CA 1
ATOM 827 C C . SER A 1 110 ? 13.884 3.725 23.616 1.00 61.59 110 SER A C 1
ATOM 829 O O . SER A 1 110 ? 13.261 3.316 24.592 1.00 61.59 110 SER A O 1
ATOM 831 N N . ALA A 1 111 ? 14.245 5.000 23.482 1.00 67.56 111 ALA A N 1
ATOM 832 C CA . ALA A 1 111 ? 13.990 6.018 24.483 1.00 67.56 111 ALA A CA 1
ATOM 833 C C . ALA A 1 111 ? 12.631 6.703 24.287 1.00 67.56 111 ALA A C 1
ATOM 835 O O . ALA A 1 111 ? 12.027 6.666 23.215 1.00 67.56 111 ALA A O 1
ATOM 836 N N . GLU A 1 112 ? 12.165 7.335 25.359 1.00 80.62 112 GLU A N 1
ATOM 837 C CA . GLU A 1 112 ? 10.924 8.095 25.386 1.00 80.62 112 GLU A CA 1
ATOM 838 C C . GLU A 1 112 ? 10.977 9.283 24.412 1.00 80.62 112 GLU A C 1
ATOM 840 O O . GLU A 1 112 ? 11.968 10.010 24.330 1.00 80.62 112 GLU A O 1
ATOM 845 N N . VAL A 1 113 ? 9.902 9.447 23.642 1.00 87.00 113 VAL A N 1
ATOM 846 C CA . VAL A 1 113 ? 9.767 10.478 22.609 1.00 87.00 113 VAL A CA 1
ATOM 847 C C . VAL A 1 113 ? 9.120 11.713 23.228 1.00 87.00 113 VAL A C 1
ATOM 849 O O . VAL A 1 113 ? 7.961 11.654 23.636 1.00 87.00 113 VAL A O 1
ATOM 852 N N . ASP A 1 114 ? 9.837 12.837 23.251 1.00 91.12 114 ASP A N 1
ATOM 853 C CA . ASP A 1 114 ? 9.335 14.125 23.752 1.00 91.12 114 ASP A CA 1
ATOM 854 C C . ASP A 1 114 ? 8.851 15.001 22.585 1.00 91.12 114 ASP A C 1
ATOM 856 O O . ASP A 1 114 ? 9.561 15.867 22.059 1.00 91.12 114 ASP A O 1
ATOM 860 N N . LEU A 1 115 ? 7.624 14.723 22.135 1.00 93.50 115 LEU A N 1
ATOM 861 C CA . LEU A 1 115 ? 6.975 15.480 21.063 1.00 93.50 115 LEU A CA 1
ATOM 862 C C . LEU A 1 115 ? 6.798 16.970 21.411 1.00 93.50 115 LEU A C 1
ATOM 864 O O . LEU A 1 115 ? 7.135 17.793 20.555 1.00 93.50 115 LEU A O 1
ATOM 868 N N . PRO A 1 116 ? 6.321 17.361 22.615 1.00 95.06 116 PRO A N 1
ATOM 869 C CA . PRO A 1 116 ? 6.204 18.772 22.973 1.00 95.06 116 PRO A CA 1
ATOM 870 C C . PRO A 1 116 ? 7.511 19.547 22.799 1.00 95.06 116 PRO A C 1
ATOM 872 O O . PRO A 1 116 ? 7.497 20.597 22.161 1.00 95.06 116 PRO A O 1
ATOM 875 N N . LYS A 1 117 ? 8.647 19.024 23.271 1.00 93.12 117 LYS A N 1
ATOM 876 C CA . LYS A 1 117 ? 9.947 19.698 23.126 1.00 93.12 117 LYS A CA 1
ATOM 877 C C . LYS A 1 117 ? 10.399 19.809 21.668 1.00 93.12 117 LYS A C 1
ATOM 879 O O . LYS A 1 117 ? 10.966 20.828 21.266 1.00 93.12 117 LYS A O 1
ATOM 884 N N . ALA A 1 118 ? 10.134 18.788 20.850 1.00 93.44 118 ALA A N 1
ATOM 885 C CA . ALA A 1 118 ? 10.431 18.834 19.419 1.00 93.44 118 ALA A CA 1
ATOM 886 C C . ALA A 1 118 ? 9.615 19.925 18.703 1.00 93.44 118 ALA A C 1
ATOM 888 O O . ALA A 1 118 ? 10.163 20.674 17.889 1.00 93.44 118 ALA A O 1
ATOM 889 N N . PHE A 1 119 ? 8.330 20.064 19.038 1.00 96.38 119 PHE A N 1
ATOM 890 C CA . PHE A 1 119 ? 7.483 21.126 18.497 1.00 96.38 119 PHE A CA 1
ATOM 891 C C . PHE A 1 119 ? 7.862 22.509 19.024 1.00 96.38 119 PHE A C 1
ATOM 893 O O . PHE A 1 119 ? 7.981 23.429 18.219 1.00 96.38 119 PHE A O 1
ATOM 900 N N . GLU A 1 120 ? 8.134 22.661 20.320 1.00 95.81 120 GLU A N 1
ATOM 901 C CA . GLU A 1 120 ? 8.636 23.914 20.900 1.00 95.81 120 GLU A CA 1
ATOM 902 C C . GLU A 1 120 ? 9.849 24.412 20.107 1.00 95.81 120 GLU A C 1
ATOM 904 O O . GLU A 1 120 ? 9.917 25.565 19.671 1.00 95.81 120 GLU A O 1
ATOM 909 N N . ARG A 1 121 ? 10.782 23.495 19.824 1.00 93.56 121 ARG A N 1
ATOM 910 C CA . ARG A 1 121 ? 11.965 23.790 19.024 1.00 93.56 121 ARG A CA 1
ATOM 911 C C . ARG A 1 121 ? 11.621 24.144 17.579 1.00 93.56 121 ARG A C 1
ATOM 913 O O . ARG A 1 121 ? 12.201 25.092 17.051 1.00 93.56 121 ARG A O 1
ATOM 920 N N . ALA A 1 122 ? 10.699 23.420 16.944 1.00 95.50 122 ALA A N 1
ATOM 921 C CA . ALA A 1 122 ? 10.238 23.718 15.588 1.00 95.50 122 ALA A CA 1
ATOM 922 C C . ALA A 1 122 ? 9.685 25.147 15.482 1.00 95.50 122 ALA A C 1
ATOM 924 O O . ALA A 1 122 ? 10.078 25.900 14.589 1.00 95.50 122 ALA A O 1
ATOM 925 N N . PHE A 1 123 ? 8.827 25.543 16.424 1.00 97.00 123 PHE A N 1
ATOM 926 C CA . PHE A 1 123 ? 8.249 26.883 16.473 1.00 97.00 123 PHE A CA 1
ATOM 927 C C . PHE A 1 123 ? 9.295 27.953 16.788 1.00 97.00 123 PHE A C 1
ATOM 929 O O . PHE A 1 123 ? 9.295 28.995 16.138 1.00 97.00 123 PHE A O 1
ATOM 936 N N . ALA A 1 124 ? 10.242 27.686 17.692 1.00 95.81 124 ALA A N 1
ATOM 937 C CA . ALA A 1 124 ? 11.345 28.606 17.966 1.00 95.81 124 ALA A CA 1
ATOM 938 C C . ALA A 1 124 ? 12.211 28.866 16.716 1.00 95.81 124 ALA A C 1
ATOM 940 O O . ALA A 1 124 ? 12.552 30.013 16.426 1.00 95.81 124 ALA A O 1
ATOM 941 N N . LEU A 1 125 ? 12.523 27.822 15.938 1.00 94.56 125 LEU A N 1
ATOM 942 C CA . LEU A 1 125 ? 13.272 27.944 14.680 1.00 94.56 125 LEU A CA 1
ATOM 943 C C . LEU A 1 125 ? 12.520 28.772 13.631 1.00 94.56 125 LEU A C 1
ATOM 945 O O . LEU A 1 125 ? 13.126 29.602 12.956 1.00 94.56 125 LEU A O 1
ATOM 949 N N . LEU A 1 126 ? 11.209 28.556 13.500 1.00 95.88 126 LEU A N 1
ATOM 950 C CA . LEU A 1 126 ? 10.354 29.290 12.561 1.00 95.88 126 LEU A CA 1
ATOM 951 C C . LEU A 1 126 ? 10.102 30.741 13.004 1.00 95.88 126 LEU A C 1
ATOM 953 O O . LEU A 1 126 ? 9.943 31.621 12.162 1.00 95.88 126 LEU A O 1
ATOM 957 N N . ALA A 1 127 ? 10.089 31.015 14.309 1.00 95.81 127 ALA A N 1
ATOM 958 C CA . ALA A 1 127 ? 9.925 32.361 14.853 1.00 95.81 127 ALA A CA 1
ATOM 959 C C . ALA A 1 127 ? 11.196 33.216 14.724 1.00 95.81 127 ALA A C 1
ATOM 961 O O . ALA A 1 127 ? 11.095 34.431 14.575 1.00 95.81 127 ALA A O 1
ATOM 962 N N . ALA A 1 128 ? 12.384 32.600 14.724 1.00 95.62 128 ALA A N 1
ATOM 963 C CA . ALA A 1 128 ? 13.681 33.282 14.618 1.00 95.62 128 ALA A CA 1
ATOM 964 C C . ALA A 1 128 ? 13.953 33.934 13.244 1.00 95.62 128 ALA A C 1
ATOM 966 O O . ALA A 1 128 ? 15.053 34.406 12.964 1.00 95.62 128 ALA A O 1
ATOM 967 N N . THR A 1 129 ? 12.972 33.931 12.347 1.00 93.06 129 THR A N 1
ATOM 968 C CA . THR A 1 129 ? 13.129 34.290 10.946 1.00 93.06 129 THR A CA 1
ATOM 969 C C . THR A 1 129 ? 11.888 35.010 10.435 1.00 93.06 129 THR A C 1
ATOM 971 O O . THR A 1 129 ? 10.758 34.663 10.767 1.00 93.06 129 THR A O 1
ATOM 974 N N . ASN A 1 130 ? 12.095 36.024 9.595 1.00 92.94 130 ASN A N 1
ATOM 975 C CA . ASN A 1 130 ? 11.026 36.897 9.103 1.00 92.94 130 ASN A CA 1
ATOM 976 C C . ASN A 1 130 ? 10.430 36.445 7.759 1.00 92.94 130 ASN A C 1
ATOM 978 O O . ASN A 1 130 ? 9.665 37.194 7.154 1.00 92.94 130 ASN A O 1
ATOM 982 N N . LYS A 1 131 ? 10.791 35.259 7.245 1.00 92.31 131 LYS A N 1
ATOM 983 C CA . LYS A 1 131 ? 10.239 34.782 5.968 1.00 92.31 131 LYS A CA 1
ATOM 984 C C . LYS A 1 131 ? 8.785 34.299 6.163 1.00 92.31 131 LYS A C 1
ATOM 986 O O . LYS A 1 131 ? 8.479 33.701 7.197 1.00 92.31 131 LYS A O 1
ATOM 991 N N . PRO A 1 132 ? 7.892 34.547 5.189 1.00 92.12 132 PRO A N 1
ATOM 992 C CA . PRO A 1 132 ? 6.517 34.054 5.225 1.00 92.12 132 PRO A CA 1
ATOM 993 C C . PRO A 1 132 ? 6.440 32.551 4.902 1.00 92.12 132 PRO A C 1
ATOM 995 O O . PRO A 1 132 ? 7.439 31.913 4.576 1.00 92.12 132 PRO A O 1
ATOM 998 N N . ASP A 1 133 ? 5.227 31.996 4.946 1.00 93.69 133 ASP A N 1
ATOM 999 C CA . ASP A 1 133 ? 4.900 30.620 4.546 1.00 93.69 133 ASP A CA 1
ATOM 1000 C C . ASP A 1 133 ? 5.679 29.539 5.313 1.00 93.69 133 ASP A C 1
ATOM 1002 O O . ASP A 1 133 ? 6.517 28.813 4.762 1.00 93.69 133 ASP A O 1
ATOM 1006 N N . ARG A 1 134 ? 5.360 29.415 6.602 1.00 96.25 134 ARG A N 1
ATOM 1007 C CA . ARG A 1 134 ? 5.967 28.453 7.524 1.00 96.25 134 ARG A CA 1
ATOM 1008 C C . ARG A 1 134 ? 5.205 27.131 7.506 1.00 96.25 134 ARG A C 1
ATOM 1010 O O . ARG A 1 134 ? 3.972 27.104 7.494 1.00 96.25 134 ARG A O 1
ATOM 1017 N N . LEU A 1 135 ? 5.937 26.024 7.491 1.00 96.31 135 LEU A N 1
ATOM 1018 C CA . LEU A 1 135 ? 5.375 24.683 7.402 1.00 96.31 135 LEU A CA 1
ATOM 1019 C C . LEU A 1 135 ? 6.108 23.727 8.339 1.00 96.31 135 LEU A C 1
ATOM 1021 O O . LEU A 1 135 ? 7.335 23.642 8.324 1.00 96.31 135 LEU A O 1
ATOM 1025 N N . VAL A 1 136 ? 5.335 22.962 9.101 1.00 96.94 136 VAL A N 1
ATOM 1026 C CA . VAL A 1 136 ? 5.804 21.803 9.851 1.00 96.94 136 VAL A CA 1
ATOM 1027 C C . VAL A 1 136 ? 5.234 20.549 9.202 1.00 96.94 136 VAL A C 1
ATOM 1029 O O . VAL A 1 136 ? 4.020 20.420 9.043 1.00 96.94 136 VAL A O 1
ATOM 1032 N N . TYR A 1 137 ? 6.108 19.618 8.841 1.00 95.62 137 TYR A N 1
ATOM 1033 C CA . TYR A 1 137 ? 5.726 18.244 8.550 1.00 95.62 137 TYR A CA 1
ATOM 1034 C C . TYR A 1 137 ? 5.892 17.425 9.821 1.00 95.62 137 TYR A C 1
ATOM 1036 O O . TYR A 1 137 ? 7.012 17.272 10.297 1.00 95.62 137 TYR A O 1
ATOM 1044 N N . PHE A 1 138 ? 4.797 16.899 10.361 1.00 96.06 138 PHE A N 1
ATOM 1045 C CA . PHE A 1 138 ? 4.825 16.019 11.524 1.00 96.06 138 PHE A CA 1
ATOM 1046 C C . PHE A 1 138 ? 4.662 14.567 11.082 1.00 96.06 138 PHE A C 1
ATOM 1048 O O . PHE A 1 138 ? 3.630 14.208 10.528 1.00 96.06 138 PHE A O 1
ATOM 1055 N N . LEU A 1 139 ? 5.688 13.750 11.290 1.00 93.88 139 LEU A N 1
ATOM 1056 C CA . LEU A 1 139 ? 5.756 12.355 10.879 1.00 93.88 139 LEU A CA 1
ATOM 1057 C C . LEU A 1 139 ? 5.662 11.467 12.124 1.00 93.88 139 LEU A C 1
ATOM 1059 O O . LEU A 1 139 ? 6.583 11.497 12.933 1.00 93.88 139 LEU A O 1
ATOM 1063 N N . THR A 1 140 ? 4.588 10.692 12.287 1.00 92.81 140 THR A N 1
ATOM 1064 C CA . THR A 1 140 ? 4.399 9.810 13.459 1.00 92.81 140 THR A CA 1
ATOM 1065 C C . THR A 1 140 ? 3.571 8.572 13.136 1.00 92.81 140 THR A C 1
ATOM 1067 O O . THR A 1 140 ? 2.740 8.608 12.236 1.00 92.81 140 THR A O 1
ATOM 1070 N N . ASP A 1 141 ? 3.789 7.472 13.851 1.00 89.31 141 ASP A N 1
ATOM 1071 C CA . ASP A 1 141 ? 3.033 6.218 13.742 1.00 89.31 141 ASP A CA 1
ATOM 1072 C C . ASP A 1 141 ? 1.944 6.067 14.821 1.00 89.31 141 ASP A C 1
ATOM 1074 O O . ASP A 1 141 ? 1.187 5.092 14.838 1.00 89.31 141 ASP A O 1
ATOM 1078 N N . ARG A 1 142 ? 1.834 7.033 15.741 1.00 90.50 142 ARG A N 1
ATOM 1079 C CA . ARG A 1 142 ? 0.924 6.955 16.889 1.00 90.50 142 ARG A CA 1
ATOM 1080 C C . ARG A 1 142 ? 0.334 8.305 17.272 1.00 90.50 142 ARG A C 1
ATOM 1082 O O . ARG A 1 142 ? 0.840 9.361 16.909 1.00 90.50 142 ARG A O 1
ATOM 1089 N N . GLU A 1 143 ? -0.745 8.263 18.044 1.00 91.81 143 GLU A N 1
ATOM 1090 C CA . GLU A 1 143 ? -1.191 9.464 18.744 1.00 91.81 143 GLU A CA 1
ATOM 1091 C C . GLU A 1 143 ? -0.222 9.807 19.887 1.00 91.81 143 GLU A C 1
ATOM 1093 O O . GLU A 1 143 ? 0.284 8.896 20.557 1.00 91.81 143 GLU A O 1
ATOM 1098 N N . PRO A 1 144 ? 0.040 11.104 20.131 1.00 91.75 144 PRO A N 1
ATOM 1099 C CA . PRO A 1 144 ? 0.767 11.543 21.312 1.00 91.75 144 PRO A CA 1
ATOM 1100 C C . PRO A 1 144 ? 0.051 11.044 22.579 1.00 91.75 144 PRO A C 1
ATOM 1102 O O . PRO A 1 144 ? -1.169 11.187 22.659 1.00 91.75 144 PRO A O 1
ATOM 1105 N N . PRO A 1 145 ? 0.769 10.507 23.585 1.00 90.19 145 PRO A N 1
ATOM 1106 C CA . PRO A 1 145 ? 0.147 10.062 24.835 1.00 90.19 145 PRO A CA 1
ATOM 1107 C C . PRO A 1 145 ? -0.650 11.165 25.550 1.00 90.19 145 PRO A C 1
ATOM 1109 O O . PRO A 1 145 ? -1.701 10.889 26.117 1.00 90.19 145 PRO A O 1
ATOM 1112 N N . ASP A 1 146 ? -0.165 12.407 25.480 1.00 94.69 146 ASP A N 1
ATOM 1113 C CA . ASP A 1 146 ? -0.848 13.618 25.950 1.00 94.69 146 ASP A CA 1
ATOM 1114 C C . ASP A 1 146 ? -1.278 14.477 24.750 1.00 94.69 146 ASP A C 1
ATOM 1116 O O . ASP A 1 146 ? -0.711 15.530 24.446 1.00 94.69 146 ASP A O 1
ATOM 1120 N N . ALA A 1 147 ? -2.240 13.956 23.990 1.00 94.50 147 ALA A N 1
ATOM 1121 C CA . ALA A 1 147 ? -2.765 14.606 22.797 1.00 94.50 147 ALA A CA 1
ATOM 1122 C C . ALA A 1 147 ? -3.375 15.988 23.084 1.00 94.50 147 ALA A C 1
ATOM 1124 O O . ALA A 1 147 ? -3.096 16.937 22.347 1.00 94.50 147 ALA A O 1
ATOM 1125 N N . ASP A 1 148 ? -4.180 16.112 24.142 1.00 96.25 148 ASP A N 1
ATOM 1126 C CA . ASP A 1 148 ? -4.835 17.375 24.492 1.00 96.25 148 ASP A CA 1
ATOM 1127 C C . ASP A 1 148 ? -3.822 18.415 24.982 1.00 96.25 148 ASP A C 1
ATOM 1129 O O . ASP A 1 148 ? -3.863 19.558 24.524 1.00 96.25 148 ASP A O 1
ATOM 1133 N N . GLY A 1 149 ? -2.854 18.029 25.822 1.00 97.25 149 GLY A N 1
ATOM 1134 C CA . GLY A 1 149 ? -1.788 18.933 26.247 1.00 97.25 149 GLY A CA 1
ATOM 1135 C C . GLY A 1 149 ? -0.922 19.409 25.080 1.00 97.25 149 GLY A C 1
ATOM 1136 O O . GLY A 1 149 ? -0.586 20.596 25.000 1.00 97.25 149 GLY A O 1
ATOM 1137 N N . LEU A 1 150 ? -0.612 18.525 24.121 1.00 96.81 150 LEU A N 1
ATOM 1138 C CA . LEU A 1 150 ? 0.088 18.921 22.898 1.00 96.81 150 LEU A CA 1
ATOM 1139 C C . LEU A 1 150 ? -0.752 19.887 22.049 1.00 96.81 150 LEU A C 1
ATOM 1141 O O . LEU A 1 150 ? -0.223 20.903 21.603 1.00 96.81 150 LEU A O 1
ATOM 1145 N N . LEU A 1 151 ? -2.045 19.612 21.845 1.00 97.62 151 LEU A N 1
ATOM 1146 C CA . LEU A 1 151 ? -2.961 20.491 21.107 1.00 97.62 151 LEU A CA 1
ATOM 1147 C C . LEU A 1 151 ? -3.053 21.888 21.736 1.00 97.62 151 LEU A C 1
ATOM 1149 O O . LEU A 1 151 ? -2.971 22.883 21.013 1.00 97.62 151 LEU A O 1
ATOM 1153 N N . THR A 1 152 ? -3.158 21.980 23.065 1.00 98.00 152 THR A N 1
ATOM 1154 C CA . THR A 1 152 ? -3.156 23.262 23.786 1.00 98.00 152 THR A CA 1
ATOM 1155 C C . THR A 1 152 ? -1.875 24.047 23.513 1.00 98.00 152 THR A C 1
ATOM 1157 O O . THR A 1 152 ? -1.946 25.194 23.071 1.00 98.00 152 THR A O 1
ATOM 1160 N N . ARG A 1 153 ? -0.701 23.419 23.674 1.00 98.12 153 ARG A N 1
ATOM 1161 C CA . ARG A 1 153 ? 0.595 24.080 23.430 1.00 98.12 153 ARG A CA 1
ATOM 1162 C C . ARG A 1 153 ? 0.783 24.498 21.976 1.00 98.12 153 ARG A C 1
ATOM 1164 O O . ARG A 1 153 ? 1.274 25.590 21.705 1.00 98.12 153 ARG A O 1
ATOM 1171 N N . LEU A 1 154 ? 0.369 23.663 21.023 1.00 98.00 154 LEU A N 1
ATOM 1172 C CA . LEU A 1 154 ? 0.394 24.026 19.606 1.00 98.00 154 LEU A CA 1
ATOM 1173 C C . LEU A 1 154 ? -0.509 25.234 19.329 1.00 98.00 154 LEU A C 1
ATOM 1175 O O . LEU A 1 154 ? -0.131 26.113 18.552 1.00 98.00 154 LEU A O 1
ATOM 1179 N N . GLY A 1 155 ? -1.675 25.309 19.978 1.00 98.00 155 GLY A N 1
ATOM 1180 C CA . GLY A 1 155 ? -2.564 26.470 19.944 1.00 98.00 155 GLY A CA 1
ATOM 1181 C C . GLY A 1 155 ? -1.886 27.754 20.422 1.00 98.00 155 GLY A C 1
ATOM 1182 O O . GLY A 1 155 ? -2.019 28.787 19.767 1.00 98.00 155 GLY A O 1
ATOM 1183 N N . GLU A 1 156 ? -1.113 27.675 21.506 1.00 98.00 156 GLU A N 1
ATOM 1184 C CA . GLU A 1 156 ? -0.346 28.795 22.063 1.00 98.00 156 GLU A CA 1
ATOM 1185 C C . GLU A 1 156 ? 0.810 29.219 21.143 1.00 98.00 156 GLU A C 1
ATOM 1187 O O . GLU A 1 156 ? 0.914 30.391 20.773 1.00 98.00 156 GLU A O 1
ATOM 1192 N N . TRP A 1 157 ? 1.651 28.274 20.705 1.00 98.12 157 TRP A N 1
ATOM 1193 C CA . TRP A 1 157 ? 2.796 28.561 19.828 1.00 98.12 157 TRP A CA 1
ATOM 1194 C C . TRP A 1 157 ? 2.385 29.051 18.439 1.00 98.12 157 TRP A C 1
ATOM 1196 O O . TRP A 1 157 ? 3.108 29.825 17.814 1.00 98.12 157 TRP A O 1
ATOM 1206 N N . ASN A 1 158 ? 1.216 28.627 17.962 1.00 97.94 158 ASN A N 1
ATOM 1207 C CA . ASN A 1 158 ? 0.676 28.981 16.655 1.00 97.94 158 ASN A CA 1
ATOM 1208 C C . ASN A 1 158 ? -0.605 29.820 16.765 1.00 97.94 158 ASN A C 1
ATOM 1210 O O . ASN A 1 158 ? -1.531 29.657 15.964 1.00 97.94 158 ASN A O 1
ATOM 1214 N N . ALA A 1 159 ? -0.679 30.721 17.750 1.00 97.88 159 ALA A N 1
ATOM 1215 C CA . ALA A 1 159 ? -1.857 31.560 17.981 1.00 97.88 159 ALA A CA 1
ATOM 1216 C C . ALA A 1 159 ? -2.239 32.410 16.751 1.00 97.88 159 ALA A C 1
ATOM 1218 O O . ALA A 1 159 ? -3.414 32.681 16.516 1.00 97.88 159 ALA A O 1
ATOM 1219 N N . LYS A 1 160 ? -1.250 32.791 15.929 1.00 97.31 160 LYS A N 1
ATOM 1220 C CA . LYS A 1 160 ? -1.444 33.560 14.686 1.00 97.31 160 LYS A CA 1
ATOM 1221 C C . LYS A 1 160 ? -1.848 32.707 13.479 1.00 97.31 160 LYS A C 1
ATOM 1223 O O . LYS A 1 160 ? -2.160 33.278 12.437 1.00 97.31 160 LYS A O 1
ATOM 1228 N N . LYS A 1 161 ? -1.832 31.373 13.602 1.00 96.94 161 LYS A N 1
ATOM 1229 C CA . LYS A 1 161 ? -2.109 30.412 12.518 1.00 96.94 161 LYS A CA 1
ATOM 1230 C C . LYS A 1 161 ? -1.265 30.657 11.256 1.00 96.94 161 LYS A C 1
ATOM 1232 O O . LYS A 1 161 ? -1.704 30.385 10.142 1.00 96.94 161 LYS A O 1
ATOM 1237 N N . ASP A 1 162 ? -0.047 31.165 11.427 1.00 96.06 162 ASP A N 1
ATOM 1238 C CA . ASP A 1 162 ? 0.902 31.462 10.351 1.00 96.06 162 ASP A CA 1
ATOM 1239 C C . ASP A 1 162 ? 1.831 30.278 10.030 1.00 96.06 162 ASP A C 1
ATOM 1241 O O . ASP A 1 162 ? 2.528 30.289 9.011 1.00 96.06 162 ASP A O 1
ATOM 1245 N N . VAL A 1 163 ? 1.813 29.235 10.867 1.00 97.38 163 VAL A N 1
ATOM 1246 C CA . VAL A 1 163 ? 2.480 27.954 10.619 1.00 97.38 163 VAL A CA 1
ATOM 1247 C C . VAL A 1 163 ? 1.448 26.903 10.230 1.00 97.38 163 VAL A C 1
ATOM 1249 O O . VAL A 1 163 ? 0.523 26.621 10.988 1.00 97.38 163 VAL A O 1
ATOM 1252 N N . ARG A 1 164 ? 1.622 26.263 9.073 1.00 97.00 164 ARG A N 1
ATOM 1253 C CA . ARG A 1 164 ? 0.802 25.101 8.700 1.00 97.00 164 ARG A CA 1
ATOM 1254 C C . ARG A 1 164 ? 1.397 23.822 9.269 1.00 97.00 164 ARG A C 1
ATOM 1256 O O . ARG A 1 164 ? 2.611 23.652 9.195 1.00 97.00 164 ARG A O 1
ATOM 1263 N N . ILE A 1 165 ? 0.568 22.908 9.775 1.00 96.88 165 ILE A N 1
ATOM 1264 C CA . ILE A 1 165 ? 1.029 21.589 10.245 1.00 96.88 165 ILE A CA 1
ATOM 1265 C C . ILE A 1 165 ? 0.432 20.489 9.371 1.00 96.88 165 ILE A C 1
ATOM 1267 O O . ILE A 1 165 ? -0.758 20.195 9.429 1.00 96.88 165 ILE A O 1
ATOM 1271 N N . VAL A 1 166 ? 1.265 19.867 8.542 1.00 95.00 166 VAL A N 1
ATOM 1272 C CA . VAL A 1 166 ? 0.876 18.703 7.744 1.00 95.00 166 VAL A CA 1
ATOM 1273 C C . VAL A 1 166 ? 1.300 17.448 8.488 1.00 95.00 166 VAL A C 1
ATOM 1275 O O . VAL A 1 166 ? 2.489 17.235 8.718 1.00 95.00 166 VAL A O 1
ATOM 1278 N N . VAL A 1 167 ? 0.328 16.615 8.846 1.00 94.56 167 VAL A N 1
ATOM 1279 C CA . VAL A 1 167 ? 0.575 15.386 9.600 1.00 94.56 167 VAL A CA 1
ATOM 1280 C C . VAL A 1 167 ? 0.629 14.203 8.645 1.00 94.56 167 VAL A C 1
ATOM 1282 O O . VAL A 1 167 ? -0.329 13.952 7.915 1.00 94.56 167 VAL A O 1
ATOM 1285 N N . TYR A 1 168 ? 1.738 13.475 8.672 1.00 91.38 168 TYR A N 1
ATOM 1286 C CA . TYR A 1 168 ? 1.906 12.168 8.058 1.00 91.38 168 TYR A CA 1
ATOM 1287 C C . TYR A 1 168 ? 1.806 11.107 9.139 1.00 91.38 168 TYR A C 1
ATOM 1289 O O . TYR A 1 168 ? 2.685 10.997 9.995 1.00 91.38 168 TYR A O 1
ATOM 1297 N N . TYR A 1 169 ? 0.713 10.354 9.081 1.00 91.12 169 TYR A N 1
ATOM 1298 C CA . TYR A 1 169 ? 0.427 9.288 10.020 1.00 91.12 169 TYR A CA 1
ATOM 1299 C C . TYR A 1 169 ? 0.774 7.930 9.414 1.00 91.12 169 TYR A C 1
ATOM 1301 O O . TYR A 1 169 ? 0.223 7.550 8.378 1.00 91.12 169 TYR A O 1
ATOM 1309 N N . TYR A 1 170 ? 1.692 7.224 10.066 1.00 82.38 170 TYR A N 1
ATOM 1310 C CA . TYR A 1 170 ? 2.230 5.927 9.672 1.00 82.38 170 TYR A CA 1
ATOM 1311 C C . TYR A 1 170 ? 1.625 4.822 10.540 1.00 82.38 170 TYR A C 1
ATOM 1313 O O . TYR A 1 170 ? 2.339 4.126 11.247 1.00 82.38 170 TYR A O 1
ATOM 1321 N N . ASP A 1 171 ? 0.301 4.669 10.521 1.00 77.44 171 ASP A N 1
ATOM 1322 C CA . ASP A 1 171 ? -0.346 3.532 11.184 1.00 77.44 171 ASP A CA 1
ATOM 1323 C C . ASP A 1 171 ? -0.760 2.475 10.155 1.00 77.44 171 ASP A C 1
ATOM 1325 O O . ASP A 1 171 ? -1.686 2.718 9.367 1.00 77.44 171 ASP A O 1
ATOM 1329 N N . PRO A 1 172 ? -0.142 1.279 10.162 1.00 59.38 172 PRO A N 1
ATOM 1330 C CA . PRO A 1 172 ? -0.548 0.194 9.273 1.00 59.38 172 PRO A CA 1
ATOM 1331 C C . PRO A 1 172 ? -2.013 -0.217 9.495 1.00 59.38 172 PRO A C 1
ATOM 1333 O O . PRO A 1 172 ? -2.693 -0.644 8.556 1.00 59.38 172 PRO A O 1
ATOM 1336 N N . LEU A 1 173 ? -2.544 -0.020 10.707 1.00 60.38 173 LEU A N 1
ATOM 1337 C CA . LEU A 1 173 ? -3.932 -0.330 11.043 1.00 60.38 173 LEU A CA 1
ATOM 1338 C C . LEU A 1 173 ? -4.915 0.740 10.563 1.00 60.38 173 LEU A C 1
ATOM 1340 O O . LEU A 1 173 ? -6.124 0.514 10.626 1.00 60.38 173 LEU A O 1
ATOM 1344 N N . ARG A 1 174 ? -4.427 1.871 10.035 1.00 62.84 174 ARG A N 1
ATOM 1345 C CA . ARG A 1 174 ? -5.231 3.007 9.564 1.00 62.84 174 ARG A CA 1
ATOM 1346 C C . ARG A 1 174 ? -6.330 3.400 10.552 1.00 62.84 174 ARG A C 1
ATOM 1348 O O . ARG A 1 174 ? -7.451 3.707 10.132 1.00 62.84 174 ARG A O 1
ATOM 1355 N N . ARG A 1 175 ? -6.034 3.394 11.853 1.00 72.88 175 ARG A N 1
ATOM 1356 C CA . ARG A 1 175 ? -6.936 4.003 12.834 1.00 72.88 175 ARG A CA 1
ATOM 1357 C C . ARG A 1 175 ? -7.141 5.463 12.432 1.00 72.88 175 ARG A C 1
ATOM 1359 O O . ARG A 1 175 ? -6.317 6.037 11.719 1.00 72.88 175 ARG A O 1
ATOM 1366 N N . GLN A 1 176 ? -8.271 6.046 12.814 1.00 79.19 176 GLN A N 1
ATOM 1367 C CA . GLN A 1 176 ? -8.469 7.484 12.664 1.00 79.19 176 GLN A CA 1
ATOM 1368 C C . GLN A 1 176 ? -7.934 8.151 13.931 1.00 79.19 176 GLN A C 1
ATOM 1370 O O . GLN A 1 176 ? -8.608 8.076 14.955 1.00 79.19 176 GLN A O 1
ATOM 1375 N N . PRO A 1 177 ? -6.725 8.735 13.906 1.00 88.88 177 PRO A N 1
ATOM 1376 C CA . PRO A 1 177 ? -6.182 9.416 15.067 1.00 88.88 177 PRO A CA 1
ATOM 1377 C C . PRO A 1 177 ? -6.861 10.783 15.205 1.00 88.88 177 PRO A C 1
ATOM 1379 O O . PRO A 1 177 ? -6.458 11.755 14.558 1.00 88.88 177 PRO A O 1
ATOM 1382 N N . GLU A 1 178 ? -7.927 10.854 16.001 1.00 92.88 178 GLU A N 1
ATOM 1383 C CA . GLU A 1 178 ? -8.699 12.077 16.235 1.00 92.88 178 GLU A CA 1
ATOM 1384 C C . GLU A 1 178 ? -7.797 13.256 16.619 1.00 92.88 178 GLU A C 1
ATOM 1386 O O . GLU A 1 178 ? -7.958 14.356 16.085 1.00 92.88 178 GLU A O 1
ATOM 1391 N N . ALA A 1 179 ? -6.792 13.028 17.467 1.00 94.31 179 ALA A N 1
ATOM 1392 C CA . ALA A 1 179 ? -5.869 14.075 17.887 1.00 94.31 179 ALA A CA 1
ATOM 1393 C C . ALA A 1 179 ? -5.010 14.593 16.728 1.00 94.31 179 ALA A C 1
ATOM 1395 O O . ALA A 1 179 ? -4.854 15.798 16.551 1.00 94.31 179 ALA A O 1
ATOM 1396 N N . LEU A 1 180 ? -4.473 13.697 15.898 1.00 95.56 180 LEU A N 1
ATOM 1397 C CA . LEU A 1 180 ? -3.638 14.078 14.756 1.00 95.56 180 LEU A CA 1
ATOM 1398 C C . LEU A 1 180 ? -4.452 14.751 13.642 1.00 95.56 180 LEU A C 1
ATOM 1400 O O . LEU A 1 180 ? -3.961 15.674 12.987 1.00 95.56 180 LEU A O 1
ATOM 1404 N N . LEU A 1 181 ? -5.699 14.314 13.442 1.00 94.31 181 LEU A N 1
ATOM 1405 C CA . LEU A 1 181 ? -6.663 14.975 12.562 1.00 94.31 181 LEU A CA 1
ATOM 1406 C C . LEU A 1 181 ? -6.923 16.410 13.033 1.00 94.31 181 LEU A C 1
ATOM 1408 O O . LEU A 1 181 ? -6.849 17.334 12.220 1.00 94.31 181 LEU A O 1
ATOM 1412 N N . ARG A 1 182 ? -7.151 16.602 14.341 1.00 96.75 182 ARG A N 1
ATOM 1413 C CA . ARG A 1 182 ? -7.306 17.927 14.961 1.00 96.75 182 ARG A CA 1
ATOM 1414 C C . ARG A 1 182 ? -6.051 18.779 14.807 1.00 96.75 182 ARG A C 1
ATOM 1416 O O . ARG A 1 182 ? -6.168 19.902 14.340 1.00 96.75 182 ARG A O 1
ATOM 1423 N N . ILE A 1 183 ? -4.853 18.247 15.070 1.00 96.88 183 ILE A N 1
ATOM 1424 C CA . ILE A 1 183 ? -3.586 18.979 14.871 1.00 96.88 183 ILE A CA 1
ATOM 1425 C C . ILE A 1 183 ? -3.480 19.511 13.434 1.00 96.88 183 ILE A C 1
ATOM 1427 O O . ILE A 1 183 ? -3.135 20.671 13.217 1.00 96.88 183 ILE A O 1
ATOM 1431 N N . ALA A 1 184 ? -3.785 18.686 12.432 1.00 96.06 184 ALA A N 1
ATOM 1432 C CA . ALA A 1 184 ? -3.736 19.137 11.047 1.00 96.06 184 ALA A CA 1
ATOM 1433 C C . ALA A 1 184 ? -4.795 20.214 10.744 1.00 96.06 184 ALA A C 1
ATOM 1435 O O . ALA A 1 184 ? -4.479 21.228 10.117 1.00 96.06 184 ALA A O 1
ATOM 1436 N N . ALA A 1 185 ? -6.039 19.992 11.178 1.00 95.94 185 ALA A N 1
ATOM 1437 C CA . ALA A 1 185 ? -7.167 20.881 10.907 1.00 95.94 185 ALA A CA 1
ATOM 1438 C C . ALA A 1 185 ? -7.028 22.234 11.623 1.00 95.94 185 ALA A C 1
ATOM 1440 O O . ALA A 1 185 ? -7.101 23.283 10.980 1.00 95.94 185 ALA A O 1
ATOM 1441 N N . ASP A 1 186 ? -6.743 22.216 12.926 1.00 97.50 186 ASP A N 1
ATOM 1442 C CA . ASP A 1 186 ? -6.649 23.403 13.781 1.00 97.50 186 ASP A CA 1
ATOM 1443 C C . ASP A 1 186 ? -5.514 24.332 13.340 1.00 97.50 186 ASP A C 1
ATOM 1445 O O . ASP A 1 186 ? -5.547 25.529 13.622 1.00 97.50 186 ASP A O 1
ATOM 1449 N N . HIS A 1 187 ? -4.512 23.814 12.629 1.00 97.19 187 HIS A N 1
ATOM 1450 C CA . HIS A 1 187 ? -3.355 24.572 12.159 1.00 97.19 187 HIS A CA 1
ATOM 1451 C C . HIS A 1 187 ? -3.319 24.751 10.637 1.00 97.19 187 HIS A C 1
ATOM 1453 O O . HIS A 1 187 ? -2.247 24.943 10.068 1.00 97.19 187 HIS A O 1
ATOM 1459 N N . GLY A 1 188 ? -4.474 24.691 9.959 1.00 95.31 188 GLY A N 1
ATOM 1460 C CA . GLY A 1 188 ? -4.596 25.023 8.531 1.00 95.31 188 GLY A CA 1
ATOM 1461 C C . GLY A 1 188 ? -3.738 24.151 7.606 1.00 95.31 188 GLY A C 1
ATOM 1462 O O . GLY A 1 188 ? -3.334 24.584 6.522 1.00 95.31 188 GLY A O 1
ATOM 1463 N N . GLY A 1 189 ? -3.389 22.949 8.060 1.00 94.56 189 GLY A N 1
ATOM 1464 C CA . GLY A 1 189 ? -2.611 21.981 7.310 1.00 94.56 189 GLY A CA 1
ATOM 1465 C C . GLY A 1 189 ? -3.481 20.873 6.732 1.00 94.56 189 GLY A C 1
ATOM 1466 O O . GLY A 1 189 ? -4.634 21.077 6.361 1.00 94.56 189 GLY A O 1
ATOM 1467 N N . SER A 1 190 ? -2.905 19.682 6.598 1.00 91.88 190 SER A N 1
ATOM 1468 C CA . SER A 1 190 ? -3.622 18.521 6.070 1.00 91.88 190 SER A CA 1
ATOM 1469 C C . SER A 1 190 ? -3.160 17.253 6.757 1.00 91.88 190 SER A C 1
ATOM 1471 O O . SER A 1 190 ? -1.963 17.078 6.980 1.00 91.88 190 SER A O 1
ATOM 1473 N N . PHE A 1 191 ? -4.098 16.359 7.036 1.00 91.50 191 PHE A N 1
ATOM 1474 C CA . PHE A 1 191 ? -3.796 15.027 7.527 1.00 91.50 191 PHE A CA 1
ATOM 1475 C C . PHE A 1 191 ? -3.623 14.072 6.347 1.00 91.50 191 PHE A C 1
ATOM 1477 O O . PHE A 1 191 ? -4.442 14.036 5.424 1.00 91.50 191 PHE A O 1
ATOM 1484 N N . LYS A 1 192 ? -2.534 13.311 6.366 1.00 87.12 192 LYS A N 1
ATOM 1485 C CA . LYS A 1 192 ? -2.188 12.312 5.364 1.00 87.12 192 LYS A CA 1
ATOM 1486 C C . LYS A 1 192 ? -1.973 10.991 6.085 1.00 87.12 192 LYS A C 1
ATOM 1488 O O . LYS A 1 192 ? -0.912 10.747 6.651 1.00 87.12 192 LYS A O 1
ATOM 1493 N N . ASN A 1 193 ? -2.971 10.118 6.007 1.00 78.38 193 ASN A N 1
ATOM 1494 C CA . ASN A 1 193 ? -2.825 8.704 6.354 1.00 78.38 193 ASN A CA 1
ATOM 1495 C C . ASN A 1 193 ? -2.157 7.966 5.186 1.00 78.38 193 ASN A C 1
ATOM 1497 O O . ASN A 1 193 ? -2.724 7.059 4.579 1.00 78.38 193 ASN A O 1
ATOM 1501 N N . ASN A 1 194 ? -0.996 8.477 4.784 1.00 59.06 194 ASN A N 1
ATOM 1502 C CA . ASN A 1 194 ? -0.243 7.970 3.658 1.00 59.06 194 ASN A CA 1
ATOM 1503 C C . ASN A 1 194 ? 0.982 7.261 4.221 1.00 59.06 194 ASN A C 1
ATOM 1505 O O . ASN A 1 194 ? 2.088 7.801 4.220 1.00 59.06 194 ASN A O 1
ATOM 1509 N N . TRP A 1 195 ? 0.782 5.983 4.558 1.00 55.16 195 TRP A N 1
ATOM 1510 C CA . TRP A 1 195 ? 1.695 4.961 4.047 1.00 55.16 195 TRP A CA 1
ATOM 1511 C C . TRP A 1 195 ? 2.100 5.411 2.636 1.00 55.16 195 TRP A C 1
ATOM 1513 O O . TRP A 1 195 ? 1.188 5.720 1.854 1.00 55.16 195 TRP A O 1
ATOM 1523 N N . PRO A 1 196 ? 3.383 5.541 2.250 1.00 55.31 196 PRO A N 1
ATOM 1524 C CA . PRO A 1 196 ? 3.634 5.554 0.826 1.00 55.31 196 PRO A CA 1
ATOM 1525 C C . PRO A 1 196 ? 3.078 4.224 0.372 1.00 55.31 196 PRO A C 1
ATOM 1527 O O . PRO A 1 196 ? 3.582 3.174 0.766 1.00 55.31 196 PRO A O 1
ATOM 1530 N N . LEU A 1 197 ? 1.968 4.311 -0.360 1.00 58.91 197 LEU A N 1
ATOM 1531 C CA . LEU A 1 197 ? 1.339 3.215 -1.062 1.00 58.91 197 LEU A CA 1
ATOM 1532 C C . LEU A 1 197 ? 2.464 2.265 -1.456 1.00 58.91 197 LEU A C 1
ATOM 1534 O O . LEU A 1 197 ? 3.491 2.727 -1.982 1.00 58.91 197 LEU A O 1
ATOM 1538 N N . THR A 1 198 ? 2.344 0.979 -1.125 1.00 65.19 198 THR A N 1
ATOM 1539 C CA . THR A 1 198 ? 3.350 0.017 -1.593 1.00 65.19 198 THR A CA 1
ATOM 1540 C C . THR A 1 198 ? 3.567 0.265 -3.092 1.00 65.19 198 THR A C 1
ATOM 1542 O O . THR A 1 198 ? 2.642 0.745 -3.751 1.00 65.19 198 THR A O 1
ATOM 1545 N N . PRO A 1 199 ? 4.747 0.008 -3.680 1.00 67.50 199 PRO A N 1
ATOM 1546 C CA . PRO A 1 199 ? 4.937 0.237 -5.115 1.00 67.50 199 PRO A CA 1
ATOM 1547 C C . PRO A 1 199 ? 3.772 -0.305 -5.965 1.00 67.50 199 PRO A C 1
ATOM 1549 O O . PRO A 1 199 ? 3.317 0.363 -6.886 1.00 67.50 199 PRO A O 1
ATOM 1552 N N . ALA A 1 200 ? 3.191 -1.434 -5.549 1.00 68.12 200 ALA A N 1
ATOM 1553 C CA . ALA A 1 200 ? 1.955 -1.992 -6.086 1.00 68.12 200 ALA A CA 1
ATOM 1554 C C . ALA A 1 200 ? 0.710 -1.102 -5.906 1.00 68.12 200 ALA A C 1
ATOM 1556 O O . ALA A 1 200 ? -0.002 -0.865 -6.870 1.00 68.12 200 ALA A O 1
ATOM 1557 N N . GLN A 1 201 ? 0.447 -0.559 -4.719 1.00 70.50 201 GLN A N 1
ATOM 1558 C CA . GLN A 1 201 ? -0.641 0.403 -4.521 1.00 70.50 201 GLN A CA 1
ATOM 1559 C C . GLN A 1 201 ? -0.415 1.719 -5.295 1.00 70.50 201 GLN A C 1
ATOM 1561 O O . GLN A 1 201 ? -1.369 2.267 -5.826 1.00 70.50 201 GLN A O 1
ATOM 1566 N N . GLN A 1 202 ? 0.826 2.212 -5.436 1.00 77.06 202 GLN A N 1
ATOM 1567 C CA . GLN A 1 202 ? 1.112 3.391 -6.279 1.00 77.06 202 GLN A CA 1
ATOM 1568 C C . GLN A 1 202 ? 0.807 3.105 -7.745 1.00 77.06 202 GLN A C 1
ATOM 1570 O O . GLN A 1 202 ? 0.283 3.961 -8.452 1.00 77.06 202 GLN A O 1
ATOM 1575 N N . LEU A 1 203 ? 1.160 1.904 -8.206 1.00 80.31 203 LEU A N 1
ATOM 1576 C CA . LEU A 1 203 ? 0.821 1.433 -9.542 1.00 80.31 203 LEU A CA 1
ATOM 1577 C C . LEU A 1 203 ? -0.699 1.314 -9.709 1.00 80.31 203 LEU A C 1
ATOM 1579 O O . LEU A 1 203 ? -1.214 1.773 -10.722 1.00 80.31 203 LEU A O 1
ATOM 1583 N N . ALA A 1 204 ? -1.409 0.771 -8.716 1.00 79.62 204 ALA A N 1
ATOM 1584 C CA . ALA A 1 204 ? -2.867 0.662 -8.725 1.00 79.62 204 ALA A CA 1
ATOM 1585 C C . ALA A 1 204 ? -3.546 2.037 -8.807 1.00 79.62 204 ALA A C 1
ATOM 1587 O O . ALA A 1 204 ? -4.414 2.237 -9.649 1.00 79.62 204 ALA A O 1
ATOM 1588 N N . ASP A 1 205 ? -3.098 3.004 -8.007 1.00 78.81 205 ASP A N 1
ATOM 1589 C CA . ASP A 1 205 ? -3.638 4.365 -8.026 1.00 78.81 205 ASP A CA 1
ATOM 1590 C C . ASP A 1 205 ? -3.350 5.074 -9.358 1.00 78.81 205 ASP A C 1
ATOM 1592 O O . ASP A 1 205 ? -4.210 5.778 -9.884 1.00 78.81 205 ASP A O 1
ATOM 1596 N N . LYS A 1 206 ? -2.162 4.862 -9.947 1.00 83.94 206 LYS A N 1
ATOM 1597 C CA . LYS A 1 206 ? -1.814 5.407 -11.273 1.00 83.94 206 LYS A CA 1
ATOM 1598 C C . LYS A 1 206 ? -2.669 4.834 -12.398 1.00 83.94 206 LYS A C 1
ATOM 1600 O O . LYS A 1 206 ? -2.981 5.560 -13.336 1.00 83.94 206 LYS A O 1
ATOM 1605 N N . LEU A 1 207 ? -3.024 3.551 -12.320 1.00 84.12 207 LEU A N 1
ATOM 1606 C CA . LEU A 1 207 ? -3.901 2.893 -13.292 1.00 84.12 207 LEU A CA 1
ATOM 1607 C C . LEU A 1 207 ? -5.305 3.529 -13.316 1.00 84.12 207 LEU A C 1
ATOM 1609 O O . LEU A 1 207 ? -5.964 3.499 -14.358 1.00 84.12 207 LEU A O 1
ATOM 1613 N N . GLY A 1 208 ? -5.721 4.163 -12.213 1.00 83.75 208 GLY A N 1
ATOM 1614 C CA . GLY A 1 208 ? -6.975 4.905 -12.103 1.00 83.75 208 GLY A CA 1
ATOM 1615 C C . GLY A 1 208 ? -8.212 4.032 -12.332 1.00 83.75 208 GLY A C 1
ATOM 1616 O O . GLY A 1 208 ? -8.161 2.807 -12.252 1.00 83.75 208 GLY A O 1
ATOM 1617 N N . ASP A 1 209 ? -9.333 4.669 -12.675 1.00 84.19 209 ASP A N 1
ATOM 1618 C CA . ASP A 1 209 ? -10.633 3.993 -12.832 1.00 84.19 209 ASP A CA 1
ATOM 1619 C C . ASP A 1 209 ? -10.715 3.070 -14.062 1.00 84.19 209 ASP A C 1
ATOM 1621 O O . ASP A 1 209 ? -11.677 2.317 -14.222 1.00 84.19 209 ASP A O 1
ATOM 1625 N N . ALA A 1 210 ? -9.713 3.107 -14.949 1.00 84.75 210 ALA A N 1
ATOM 1626 C CA . ALA A 1 210 ? -9.659 2.247 -16.130 1.00 84.75 210 ALA A CA 1
ATOM 1627 C C . ALA A 1 210 ? -9.436 0.763 -15.785 1.00 84.75 210 ALA A C 1
ATOM 1629 O O . ALA A 1 210 ? -9.630 -0.111 -16.636 1.00 84.75 210 ALA A O 1
ATOM 1630 N N . PHE A 1 211 ? -9.028 0.481 -14.549 1.00 89.94 211 PHE A N 1
ATOM 1631 C CA . PHE A 1 211 ? -8.793 -0.856 -14.030 1.00 89.94 211 PHE A CA 1
ATOM 1632 C C . PHE A 1 211 ? -9.571 -1.029 -12.734 1.00 89.94 211 PHE A C 1
ATOM 1634 O O . PHE A 1 211 ? -9.623 -0.130 -11.899 1.00 89.94 211 PHE A O 1
ATOM 1641 N N . GLN A 1 212 ? -10.172 -2.200 -12.546 1.00 91.62 212 GLN A N 1
ATOM 1642 C CA . GLN A 1 212 ? -10.842 -2.514 -11.289 1.00 91.62 212 GLN A CA 1
ATOM 1643 C C . GLN A 1 212 ? -9.930 -3.388 -10.424 1.00 91.62 212 GLN A C 1
ATOM 1645 O O . GLN A 1 212 ? -9.058 -4.095 -10.945 1.00 91.62 212 GLN A O 1
ATOM 1650 N N . PRO A 1 213 ? -10.140 -3.402 -9.100 1.00 91.44 213 PRO A N 1
ATOM 1651 C CA . PRO A 1 213 ? -9.461 -4.350 -8.236 1.00 91.44 213 PRO A CA 1
ATOM 1652 C C . PRO A 1 213 ? -9.740 -5.804 -8.655 1.00 91.44 213 PRO A C 1
ATOM 1654 O O . PRO A 1 213 ? -10.890 -6.211 -8.808 1.00 91.44 213 PRO A O 1
ATOM 1657 N N . CYS A 1 214 ? -8.679 -6.593 -8.804 1.00 93.31 214 CYS A N 1
ATOM 1658 C CA . CYS A 1 214 ? -8.718 -8.045 -8.909 1.00 93.31 214 CYS A CA 1
ATOM 1659 C C . CYS A 1 214 ? -9.079 -8.623 -7.534 1.00 93.31 214 CYS A C 1
ATOM 1661 O O . CYS A 1 214 ? -8.246 -8.678 -6.623 1.00 93.31 214 CYS A O 1
ATOM 1663 N N . VAL A 1 215 ? -10.350 -8.992 -7.378 1.00 93.31 215 VAL A N 1
ATOM 1664 C CA . VAL A 1 215 ? -10.926 -9.544 -6.149 1.00 93.31 215 VAL A CA 1
ATOM 1665 C C . VAL A 1 215 ? -11.455 -10.933 -6.451 1.00 93.31 215 VAL A C 1
ATOM 1667 O O . VAL A 1 215 ? -12.279 -11.109 -7.343 1.00 93.31 215 VAL A O 1
ATOM 1670 N N . GLU A 1 216 ? -10.995 -11.908 -5.684 1.00 92.69 216 GLU A N 1
ATOM 1671 C CA . GLU A 1 216 ? -11.464 -13.281 -5.742 1.00 92.69 216 GLU A CA 1
ATOM 1672 C C . GLU A 1 216 ? -12.380 -13.553 -4.544 1.00 92.69 216 GLU A C 1
ATOM 1674 O O . GLU A 1 216 ? -11.914 -13.540 -3.403 1.00 92.69 216 GLU A O 1
ATOM 1679 N N . PRO A 1 217 ? -13.675 -13.805 -4.761 1.00 92.62 217 PRO A N 1
ATOM 1680 C CA . PRO A 1 217 ? -14.572 -14.196 -3.689 1.00 92.62 217 PRO A CA 1
ATOM 1681 C C . PRO A 1 217 ? -14.306 -15.643 -3.294 1.00 92.62 217 PRO A C 1
ATOM 1683 O O . PRO A 1 217 ? -14.172 -16.529 -4.138 1.00 92.62 217 PRO A O 1
ATOM 1686 N N . VAL A 1 218 ? -14.263 -15.889 -1.991 1.00 90.81 218 VAL A N 1
ATOM 1687 C CA . VAL A 1 218 ? -14.011 -17.213 -1.424 1.00 90.81 218 VAL A CA 1
ATOM 1688 C C . VAL A 1 218 ? -14.990 -17.425 -0.271 1.00 90.81 218 VAL A C 1
ATOM 1690 O O . VAL A 1 218 ? -15.518 -16.482 0.315 1.00 90.81 218 VAL A O 1
ATOM 1693 N N . THR A 1 219 ? -15.291 -18.674 0.075 1.00 91.75 219 THR A N 1
ATOM 1694 C CA . THR A 1 219 ? -16.223 -18.948 1.180 1.00 91.75 219 THR A CA 1
ATOM 1695 C C . THR A 1 219 ? -15.741 -18.279 2.473 1.00 91.75 219 THR A C 1
ATOM 1697 O O . THR A 1 219 ? -14.647 -18.561 2.954 1.00 91.75 219 THR A O 1
ATOM 1700 N N . GLY A 1 220 ? -16.572 -17.401 3.044 1.00 93.38 220 GLY A N 1
ATOM 1701 C CA . GLY A 1 220 ? -16.246 -16.646 4.257 1.00 93.38 220 GLY A CA 1
ATOM 1702 C C . GLY A 1 220 ? -15.589 -15.280 4.024 1.00 93.38 220 GLY A C 1
ATOM 1703 O O . GLY A 1 220 ? -15.297 -14.600 5.008 1.00 93.38 220 GLY A O 1
ATOM 1704 N N . GLY A 1 221 ? -15.389 -14.846 2.773 1.00 95.19 221 GLY A N 1
ATOM 1705 C CA . GLY A 1 221 ? -14.875 -13.513 2.459 1.00 95.19 221 GLY A CA 1
ATOM 1706 C C . GLY A 1 221 ? -14.365 -13.350 1.026 1.00 95.19 221 GLY A C 1
ATOM 1707 O O . GLY A 1 221 ? -14.989 -13.800 0.072 1.00 95.19 221 GLY A O 1
ATOM 1708 N N . GLU A 1 222 ? -13.244 -12.660 0.866 1.00 95.38 222 GLU A N 1
ATOM 1709 C CA . GLU A 1 222 ? -12.631 -12.381 -0.433 1.00 95.38 222 GLU A CA 1
ATOM 1710 C C . GLU A 1 222 ? -11.118 -12.156 -0.296 1.00 95.38 222 GLU A C 1
ATOM 1712 O O . GLU A 1 222 ? -10.620 -11.763 0.761 1.00 95.38 222 GLU A O 1
ATOM 1717 N N . ILE A 1 223 ? -10.382 -12.387 -1.380 1.00 93.44 223 ILE A N 1
ATOM 1718 C CA . ILE A 1 223 ? -8.958 -12.083 -1.517 1.00 93.44 223 ILE A CA 1
ATOM 1719 C C . ILE A 1 223 ? -8.826 -10.942 -2.526 1.00 93.44 223 ILE A C 1
ATOM 1721 O O . ILE A 1 223 ? -9.131 -11.093 -3.707 1.00 93.44 223 ILE A O 1
ATOM 1725 N N . ASN A 1 224 ? -8.374 -9.779 -2.069 1.00 93.50 224 ASN A N 1
ATOM 1726 C CA . ASN A 1 224 ? -8.102 -8.622 -2.910 1.00 93.50 224 ASN A CA 1
ATOM 1727 C C . ASN A 1 224 ? -6.628 -8.624 -3.335 1.00 93.50 224 ASN A C 1
ATOM 1729 O O . ASN A 1 224 ? -5.754 -8.107 -2.633 1.00 93.50 224 ASN A O 1
ATOM 1733 N N . TRP A 1 225 ? -6.358 -9.194 -4.507 1.00 92.94 225 TRP A N 1
ATOM 1734 C CA . TRP A 1 225 ? -5.016 -9.343 -5.070 1.00 92.94 225 TRP A CA 1
ATOM 1735 C C . TRP A 1 225 ? -4.384 -8.007 -5.470 1.00 92.94 225 TRP A C 1
ATOM 1737 O O . TRP A 1 225 ? -3.168 -7.854 -5.376 1.00 92.94 225 TRP A O 1
ATOM 1747 N N . THR A 1 226 ? -5.195 -7.016 -5.854 1.00 91.75 226 THR A N 1
ATOM 1748 C CA . THR A 1 226 ? -4.718 -5.657 -6.167 1.00 91.75 226 THR A CA 1
ATOM 1749 C C . THR A 1 226 ? -4.193 -4.948 -4.929 1.00 91.75 226 THR A C 1
ATOM 1751 O O . THR A 1 226 ? -3.116 -4.359 -4.947 1.00 91.75 226 THR A O 1
ATOM 1754 N N . ARG A 1 227 ? -4.947 -4.998 -3.829 1.00 88.19 227 ARG A N 1
ATOM 1755 C CA . ARG A 1 227 ? -4.553 -4.341 -2.577 1.00 88.19 227 ARG A CA 1
ATOM 1756 C C . ARG A 1 227 ? -3.580 -5.172 -1.752 1.00 88.19 227 ARG A C 1
ATOM 1758 O O . ARG A 1 227 ? -2.950 -4.619 -0.853 1.00 88.19 227 ARG A O 1
ATOM 1765 N N . GLY A 1 228 ? -3.470 -6.463 -2.054 1.00 89.56 228 GLY A N 1
ATOM 1766 C CA . GLY A 1 228 ? -2.727 -7.415 -1.248 1.00 89.56 228 GLY A CA 1
ATOM 1767 C C . GLY A 1 228 ? -3.376 -7.615 0.117 1.00 89.56 228 GLY A C 1
ATOM 1768 O O . GLY A 1 228 ? -2.673 -7.599 1.119 1.00 89.56 228 GLY A O 1
ATOM 1769 N N . GLU A 1 229 ? -4.703 -7.738 0.172 1.00 90.62 229 GLU A N 1
ATOM 1770 C CA . GLU A 1 229 ? -5.467 -7.883 1.417 1.00 90.62 229 GLU A CA 1
ATOM 1771 C C . GLU A 1 229 ? -6.419 -9.082 1.324 1.00 90.62 229 GLU A C 1
ATOM 1773 O O . GLU A 1 229 ? -7.092 -9.279 0.318 1.00 90.62 229 GLU A O 1
ATOM 1778 N N . LEU A 1 230 ? -6.516 -9.857 2.396 1.00 92.19 230 LEU A N 1
ATOM 1779 C CA . LEU A 1 230 ? -7.557 -10.848 2.625 1.00 92.19 230 LEU A CA 1
ATOM 1780 C C . LEU A 1 230 ? -8.649 -10.196 3.466 1.00 92.19 230 LEU A C 1
ATOM 1782 O O . LEU A 1 230 ? -8.352 -9.608 4.503 1.00 92.19 230 LEU A O 1
ATOM 1786 N N . ILE A 1 231 ? -9.904 -10.293 3.040 1.00 94.50 231 ILE A N 1
ATOM 1787 C CA . ILE A 1 231 ? -11.042 -9.688 3.730 1.00 94.50 231 ILE A CA 1
ATOM 1788 C C . ILE A 1 231 ? -11.993 -10.798 4.160 1.00 94.50 231 ILE A C 1
ATOM 1790 O O . ILE A 1 231 ? -12.693 -11.383 3.342 1.00 94.50 231 ILE A O 1
ATOM 1794 N N . ALA A 1 232 ? -12.043 -11.072 5.458 1.00 95.31 232 ALA A N 1
ATOM 1795 C CA . ALA A 1 232 ? -12.920 -12.072 6.044 1.00 95.31 232 ALA A CA 1
ATOM 1796 C C . ALA A 1 232 ? -14.202 -11.439 6.587 1.00 95.31 232 ALA A C 1
ATOM 1798 O O . ALA A 1 232 ? -14.187 -10.340 7.147 1.00 95.31 232 ALA A O 1
ATOM 1799 N N . VAL A 1 233 ? -15.319 -12.149 6.455 1.00 97.38 233 VAL A N 1
ATOM 1800 C CA . VAL A 1 233 ? -16.635 -11.720 6.937 1.00 97.38 233 VAL A CA 1
ATOM 1801 C C . VAL A 1 233 ? -17.119 -12.696 7.993 1.00 97.38 233 VAL A C 1
ATOM 1803 O O . VAL A 1 233 ? -17.095 -13.906 7.786 1.00 97.38 233 VAL A O 1
ATOM 1806 N N . GLY A 1 234 ? -17.591 -12.179 9.121 1.00 97.31 234 GLY A N 1
ATOM 1807 C CA . GLY A 1 234 ? -18.190 -12.977 10.181 1.00 97.31 234 GLY A CA 1
ATOM 1808 C C . GLY A 1 234 ? -19.521 -12.406 10.631 1.00 97.31 234 GLY A C 1
ATOM 1809 O O . GLY A 1 234 ? -19.757 -11.199 10.556 1.00 97.31 234 GLY A O 1
ATOM 1810 N N . THR A 1 235 ? -20.400 -13.290 11.097 1.00 98.12 235 THR A N 1
ATOM 1811 C CA . THR A 1 235 ? -21.728 -12.931 11.597 1.00 98.12 235 THR A CA 1
ATOM 1812 C C . THR A 1 235 ? -21.934 -13.459 13.011 1.00 98.12 235 THR A C 1
ATOM 1814 O O . THR A 1 235 ? -21.384 -14.488 13.399 1.00 98.12 235 THR A O 1
ATOM 1817 N N . GLY A 1 236 ? -22.710 -12.730 13.808 1.00 97.75 236 GLY A N 1
ATOM 1818 C CA . GLY A 1 236 ? -23.019 -13.084 15.189 1.00 97.75 236 GLY A CA 1
ATOM 1819 C C . GLY A 1 236 ? -24.440 -12.668 15.538 1.00 97.75 236 GLY A C 1
ATOM 1820 O O . GLY A 1 236 ? -24.865 -11.568 15.194 1.00 97.75 236 GLY A O 1
ATOM 1821 N N . LYS A 1 237 ? -25.198 -13.540 16.204 1.00 98.25 237 LYS A N 1
ATOM 1822 C CA . LYS A 1 237 ? -26.606 -13.287 16.539 1.00 98.25 237 LYS A CA 1
ATOM 1823 C C . LYS A 1 237 ? -26.746 -12.800 17.981 1.00 98.25 237 LYS A C 1
ATOM 1825 O O . LYS A 1 237 ? -26.216 -13.420 18.898 1.00 98.25 237 LYS A O 1
ATOM 1830 N N . ALA A 1 238 ? -27.474 -11.707 18.187 1.00 98.06 238 ALA A N 1
ATOM 1831 C CA . ALA A 1 238 ? -27.787 -11.169 19.507 1.00 98.06 238 ALA A CA 1
ATOM 1832 C C . ALA A 1 238 ? -29.065 -11.800 20.080 1.00 98.06 238 ALA A C 1
ATOM 1834 O O . ALA A 1 238 ? -30.024 -12.077 19.357 1.00 98.06 238 ALA A O 1
ATOM 1835 N N . GLN A 1 239 ? -29.121 -11.956 21.405 1.00 97.56 239 GLN A N 1
ATOM 1836 C CA . GLN A 1 239 ? -30.341 -12.391 22.102 1.00 97.56 239 GLN A CA 1
ATOM 1837 C C . GLN A 1 239 ? -31.400 -11.274 22.204 1.00 97.56 239 GLN A C 1
ATOM 1839 O O . GLN A 1 239 ? -32.589 -11.554 22.345 1.00 97.56 239 GLN A O 1
ATOM 1844 N N . GLY A 1 240 ? -31.000 -10.009 22.048 1.00 96.31 240 GLY A N 1
ATOM 1845 C CA . GLY A 1 240 ? -31.873 -8.834 22.092 1.00 96.31 240 GLY A CA 1
ATOM 1846 C C . GLY A 1 240 ? -31.228 -7.617 21.426 1.00 96.31 240 GLY A C 1
ATOM 1847 O O . GLY A 1 240 ? -30.215 -7.748 20.744 1.00 96.31 240 GLY A O 1
ATOM 1848 N N . THR A 1 241 ? -31.813 -6.436 21.622 1.00 97.56 241 THR A N 1
ATOM 1849 C CA . THR A 1 241 ? -31.344 -5.161 21.038 1.00 97.56 241 THR A CA 1
ATOM 1850 C C . THR A 1 241 ? -30.680 -4.232 22.055 1.00 97.56 241 THR A C 1
ATOM 1852 O O . THR A 1 241 ? -30.342 -3.099 21.722 1.00 97.56 241 THR A O 1
ATOM 1855 N N . SER A 1 242 ? -30.471 -4.690 23.294 1.00 97.31 242 SER A N 1
ATOM 1856 C CA . SER A 1 242 ? -29.724 -3.919 24.288 1.00 97.31 242 SER A CA 1
ATOM 1857 C C . SER A 1 242 ? -28.283 -3.693 23.821 1.00 97.31 242 SER A C 1
ATOM 1859 O O . SER A 1 242 ? -27.703 -4.548 23.148 1.00 97.31 242 SER A O 1
ATOM 1861 N N . GLY A 1 243 ? -27.669 -2.572 24.216 1.00 96.12 243 GLY A N 1
ATOM 1862 C CA . GLY A 1 243 ? -26.283 -2.261 23.837 1.00 96.12 243 GLY A CA 1
ATOM 1863 C C . GLY A 1 243 ? -25.302 -3.391 24.179 1.00 96.12 243 GLY A C 1
ATOM 1864 O O . GLY A 1 243 ? -24.442 -3.733 23.371 1.00 96.12 243 GLY A O 1
ATOM 1865 N N . GLN A 1 244 ? -25.491 -4.055 25.324 1.00 97.06 244 GLN A N 1
ATOM 1866 C CA . GLN A 1 244 ? -24.699 -5.223 25.713 1.00 97.06 244 GLN A CA 1
ATOM 1867 C C . GLN A 1 244 ? -24.887 -6.411 24.756 1.00 97.06 244 GLN A C 1
ATOM 1869 O O . GLN A 1 244 ? -23.898 -7.011 24.338 1.00 97.06 244 GLN A O 1
ATOM 1874 N N . ALA A 1 245 ? -26.127 -6.739 24.374 1.00 97.50 245 ALA A N 1
ATOM 1875 C CA . ALA A 1 245 ? -26.402 -7.833 23.443 1.00 97.50 245 ALA A CA 1
ATOM 1876 C C . ALA A 1 245 ? -25.809 -7.557 22.051 1.00 97.50 245 ALA A C 1
ATOM 1878 O O . ALA A 1 245 ? -25.229 -8.456 21.439 1.00 97.50 245 ALA A O 1
ATOM 1879 N N . VAL A 1 246 ? -25.882 -6.304 21.588 1.00 97.44 246 VAL A N 1
ATOM 1880 C CA . VAL A 1 246 ? -25.257 -5.859 20.333 1.00 97.44 246 VAL A CA 1
ATOM 1881 C C . VAL A 1 246 ? -23.735 -5.998 20.394 1.00 97.44 246 VAL A C 1
ATOM 1883 O O . VAL A 1 246 ? -23.135 -6.554 19.474 1.00 97.44 246 VAL A O 1
ATOM 1886 N N . MET A 1 247 ? -23.098 -5.554 21.484 1.00 95.94 247 MET A N 1
ATOM 1887 C CA . MET A 1 247 ? -21.649 -5.695 21.666 1.00 95.94 247 MET A CA 1
ATOM 1888 C C . MET A 1 247 ? -21.207 -7.163 21.691 1.00 95.94 247 MET A C 1
ATOM 1890 O O . MET A 1 247 ? -20.212 -7.506 21.055 1.00 95.94 247 MET A O 1
ATOM 1894 N N . MET A 1 248 ? -21.947 -8.044 22.375 1.00 97.25 248 MET A N 1
ATOM 1895 C CA . MET A 1 248 ? -21.651 -9.483 22.381 1.00 97.25 248 MET A CA 1
ATOM 1896 C C . MET A 1 248 ? -21.780 -10.101 20.985 1.00 97.25 248 MET A C 1
ATOM 1898 O O . MET A 1 248 ? -20.905 -10.858 20.572 1.00 97.25 248 MET A O 1
ATOM 1902 N N . ALA A 1 249 ? -22.818 -9.736 20.226 1.00 97.75 249 ALA A N 1
ATOM 1903 C CA . ALA A 1 249 ? -22.994 -10.215 18.857 1.00 97.75 249 ALA A CA 1
ATOM 1904 C C . ALA A 1 249 ? -21.873 -9.742 17.923 1.00 97.75 249 ALA A C 1
ATOM 1906 O O . ALA A 1 249 ? -21.364 -10.538 17.138 1.00 97.75 249 ALA A O 1
ATOM 1907 N N . LYS A 1 250 ? -21.433 -8.482 18.041 1.00 95.75 250 LYS A N 1
ATOM 1908 C CA . LYS A 1 250 ? -20.281 -7.957 17.289 1.00 95.75 250 LYS A CA 1
ATOM 1909 C C . LYS A 1 250 ? -18.979 -8.681 17.644 1.00 95.75 250 LYS A C 1
ATOM 1911 O O . LYS A 1 250 ? -18.219 -9.022 16.745 1.00 95.75 250 LYS A O 1
ATOM 1916 N N . ARG A 1 251 ? -18.741 -8.987 18.926 1.00 93.06 251 ARG A N 1
ATOM 1917 C CA . ARG A 1 251 ? -17.584 -9.801 19.351 1.00 93.06 251 ARG A CA 1
ATOM 1918 C C . ARG A 1 251 ? -17.632 -11.207 18.755 1.00 93.06 251 ARG A C 1
ATOM 1920 O O . ARG A 1 251 ? -16.631 -11.665 18.217 1.00 93.06 251 ARG A O 1
ATOM 1927 N N . ALA A 1 252 ? -18.794 -11.861 18.791 1.00 96.12 252 ALA A N 1
ATOM 1928 C CA . ALA A 1 252 ? -18.980 -13.168 18.164 1.00 96.12 252 ALA A CA 1
ATOM 1929 C C . ALA A 1 252 ? -18.733 -13.112 16.646 1.00 96.12 252 ALA A C 1
ATOM 1931 O O . ALA A 1 252 ? -17.992 -13.935 16.118 1.00 96.12 252 ALA A O 1
ATOM 1932 N N . ALA A 1 253 ? -19.277 -12.101 15.960 1.00 96.81 253 ALA A N 1
ATOM 1933 C CA . ALA A 1 253 ? -19.044 -11.871 14.536 1.00 96.81 253 ALA A CA 1
ATOM 1934 C C . ALA A 1 253 ? -17.555 -11.663 14.216 1.00 96.81 253 ALA A C 1
ATOM 1936 O O . ALA A 1 253 ? -17.059 -12.227 13.247 1.00 96.81 253 ALA A O 1
ATOM 1937 N N . SER A 1 254 ? -16.827 -10.914 15.049 1.00 93.31 254 SER A N 1
ATOM 1938 C CA . SER A 1 254 ? -15.383 -10.707 14.899 1.00 93.31 254 SER A CA 1
ATOM 1939 C C . SER A 1 254 ? -14.588 -12.012 15.060 1.00 93.31 254 SER A C 1
ATOM 1941 O O . SER A 1 254 ? -13.742 -12.317 14.224 1.00 93.31 254 SER A O 1
ATOM 1943 N N . LEU A 1 255 ? -14.925 -12.857 1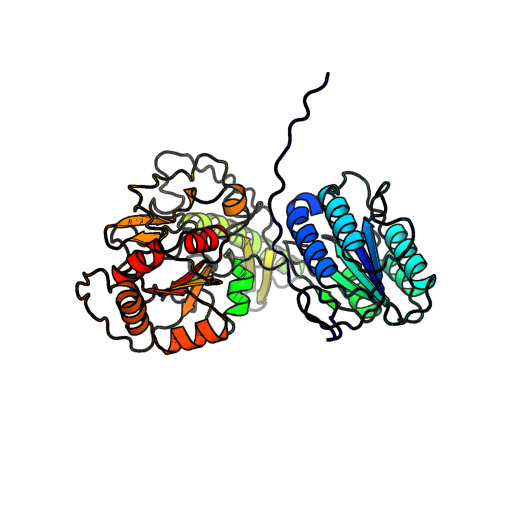6.044 1.00 91.12 255 LEU A N 1
ATOM 1944 C CA . LEU A 1 255 ? -14.312 -14.187 16.199 1.00 91.12 255 LEU A CA 1
ATOM 1945 C C . LEU A 1 255 ? -14.583 -15.101 14.993 1.00 91.12 255 LEU A C 1
ATOM 1947 O O . LEU A 1 255 ? -13.690 -15.817 14.539 1.00 91.12 255 LEU A O 1
ATOM 1951 N N . VAL A 1 256 ? -15.802 -15.063 14.443 1.00 95.06 256 VAL A N 1
ATOM 1952 C CA . VAL A 1 256 ? -16.147 -15.806 13.220 1.00 95.06 256 VAL A CA 1
ATOM 1953 C C . VAL A 1 256 ? -15.371 -15.268 12.016 1.00 95.06 256 VAL A C 1
ATOM 1955 O O . VAL A 1 256 ? -14.868 -16.061 11.226 1.00 95.06 256 VAL A O 1
ATOM 1958 N N . ALA A 1 257 ? -15.221 -13.947 11.889 1.00 94.00 257 ALA A N 1
ATOM 1959 C CA . ALA A 1 257 ? -14.432 -13.332 10.825 1.00 94.00 257 ALA A CA 1
ATOM 1960 C C . ALA A 1 257 ? -12.954 -13.738 10.931 1.00 94.00 257 ALA A C 1
ATOM 1962 O O . ALA A 1 257 ? -12.361 -14.134 9.936 1.00 94.00 257 ALA A O 1
ATOM 1963 N N . ALA A 1 258 ? -12.380 -13.733 12.136 1.00 88.88 258 ALA A N 1
ATOM 1964 C CA . ALA A 1 258 ? -11.018 -14.194 12.397 1.00 88.88 258 ALA A CA 1
ATOM 1965 C C . ALA A 1 258 ? -10.823 -15.676 12.020 1.00 88.88 258 ALA A C 1
ATOM 1967 O O . ALA A 1 258 ? -9.862 -16.029 11.336 1.00 88.88 258 ALA A O 1
ATOM 1968 N N . ARG A 1 259 ? -11.778 -16.549 12.378 1.00 89.75 259 ARG A N 1
ATOM 1969 C CA . ARG A 1 259 ? -11.787 -17.955 11.933 1.00 89.75 259 ARG A CA 1
ATOM 1970 C C . ARG A 1 259 ? -11.852 -18.067 10.411 1.00 89.75 259 ARG A C 1
ATOM 1972 O O . ARG A 1 259 ? -11.102 -18.844 9.825 1.00 89.75 259 ARG A O 1
ATOM 1979 N N . ASN A 1 260 ? -12.746 -17.316 9.773 1.00 92.62 260 ASN A N 1
ATOM 1980 C CA . ASN A 1 260 ? -12.873 -17.311 8.319 1.00 92.62 260 ASN A CA 1
ATOM 1981 C C . ASN A 1 260 ? -11.595 -16.793 7.659 1.00 92.62 260 ASN A C 1
ATOM 1983 O O . ASN A 1 260 ? -11.212 -17.327 6.630 1.00 92.62 260 ASN A O 1
ATOM 1987 N N . ALA A 1 261 ? -10.881 -15.849 8.274 1.00 89.44 261 ALA A N 1
ATOM 1988 C CA . ALA A 1 261 ? -9.592 -15.406 7.771 1.00 89.44 261 ALA A CA 1
ATOM 1989 C C . ALA A 1 261 ? -8.577 -16.548 7.711 1.00 89.44 261 ALA A C 1
ATOM 1991 O O . ALA A 1 261 ? -7.976 -16.747 6.664 1.00 89.44 261 ALA A O 1
ATOM 1992 N N . ILE A 1 262 ? -8.450 -17.352 8.774 1.00 85.25 262 ILE A N 1
ATOM 1993 C CA . ILE A 1 262 ? -7.586 -18.548 8.778 1.00 85.25 262 ILE A CA 1
ATOM 1994 C C . ILE A 1 262 ? -7.979 -19.514 7.651 1.00 85.25 262 ILE A C 1
ATOM 1996 O O . ILE A 1 262 ? -7.116 -20.024 6.942 1.00 85.25 262 ILE A O 1
ATOM 2000 N N . LEU A 1 263 ? -9.280 -19.747 7.455 1.00 85.19 263 LEU A N 1
ATOM 2001 C CA . LEU A 1 263 ? -9.772 -20.615 6.378 1.00 85.19 263 LEU A CA 1
ATOM 2002 C C . LEU A 1 263 ? -9.512 -20.036 4.984 1.00 85.19 263 LEU A C 1
ATOM 2004 O O . LEU A 1 263 ? -9.283 -20.789 4.047 1.00 85.19 263 LEU A O 1
ATOM 2008 N N . LEU A 1 264 ? -9.540 -18.715 4.834 1.00 88.31 264 LEU A N 1
ATOM 2009 C CA . LEU A 1 264 ? -9.215 -18.039 3.583 1.00 88.31 264 LEU A CA 1
ATOM 2010 C C . LEU A 1 264 ? -7.717 -18.127 3.271 1.00 88.31 264 LEU A C 1
ATOM 2012 O O . LEU A 1 264 ? -7.367 -18.271 2.103 1.00 88.31 264 LEU A O 1
ATOM 2016 N N . MET A 1 265 ? -6.842 -18.100 4.289 1.00 84.62 265 MET A N 1
ATOM 2017 C CA . MET A 1 265 ? -5.388 -18.238 4.091 1.00 84.62 265 MET A CA 1
ATOM 2018 C C . MET A 1 265 ? -5.029 -19.541 3.379 1.00 84.62 265 MET A C 1
ATOM 2020 O O . MET A 1 265 ? -4.116 -19.595 2.560 1.00 84.62 265 MET A O 1
ATOM 2024 N N . ASP A 1 266 ? -5.797 -20.581 3.666 1.00 79.19 266 ASP A N 1
ATOM 2025 C CA . ASP A 1 266 ? -5.658 -21.896 3.070 1.00 79.19 266 ASP A CA 1
ATOM 2026 C C . ASP A 1 266 ? -5.895 -21.917 1.548 1.00 79.19 266 ASP A C 1
ATOM 2028 O O . ASP A 1 266 ? -5.227 -22.648 0.815 1.00 79.19 266 ASP A O 1
ATOM 2032 N N . GLY A 1 267 ? -6.814 -21.068 1.079 1.00 81.62 267 GLY A N 1
ATOM 2033 C CA . GLY A 1 267 ? -7.129 -20.888 -0.335 1.00 81.62 267 GLY A CA 1
ATOM 2034 C C . GLY A 1 267 ? -6.155 -19.972 -1.075 1.00 81.62 267 GLY A C 1
ATOM 2035 O O . GLY A 1 267 ? -6.232 -19.873 -2.301 1.00 81.62 267 GLY A O 1
ATOM 2036 N N . ILE A 1 268 ? -5.229 -19.305 -0.374 1.00 87.12 268 ILE A N 1
ATOM 2037 C CA . ILE A 1 268 ? -4.261 -18.430 -1.032 1.00 87.12 268 ILE A CA 1
ATOM 2038 C C . ILE A 1 268 ? -3.291 -19.285 -1.847 1.00 87.12 268 ILE A C 1
ATOM 2040 O O . ILE A 1 268 ? -2.610 -20.193 -1.359 1.00 87.12 268 ILE A O 1
ATOM 2044 N N . ARG A 1 269 ? -3.205 -18.948 -3.129 1.00 88.75 269 ARG A N 1
ATOM 2045 C CA . ARG A 1 269 ? -2.269 -19.550 -4.070 1.00 88.75 269 ARG A CA 1
ATOM 2046 C C . ARG A 1 269 ? -0.892 -18.937 -3.873 1.00 88.75 269 ARG A C 1
ATOM 2048 O O . ARG A 1 269 ? -0.699 -17.746 -4.121 1.00 88.75 269 ARG A O 1
ATOM 2055 N N . ALA A 1 270 ? 0.062 -19.756 -3.438 1.00 83.88 270 ALA A N 1
ATOM 2056 C CA . ALA A 1 270 ? 1.444 -19.323 -3.301 1.00 83.88 270 ALA A CA 1
ATOM 2057 C C . ALA A 1 270 ? 2.097 -19.196 -4.686 1.00 83.88 270 ALA A C 1
ATOM 2059 O O . ALA A 1 270 ? 2.707 -18.172 -4.956 1.00 83.88 270 ALA A O 1
ATOM 2060 N N . GLY A 1 271 ? 1.901 -20.174 -5.579 1.00 83.25 271 GLY A N 1
ATOM 2061 C CA . GLY A 1 271 ? 2.411 -20.174 -6.958 1.00 83.25 271 GLY A CA 1
ATOM 2062 C C . GLY A 1 271 ? 2.323 -21.567 -7.598 1.00 83.25 271 GLY A C 1
ATOM 2063 O O . GLY A 1 271 ? 1.450 -22.355 -7.237 1.00 83.25 271 GLY A O 1
ATOM 2064 N N . ALA A 1 272 ? 3.272 -21.896 -8.483 1.00 69.62 272 ALA A N 1
ATOM 2065 C CA . ALA A 1 272 ? 3.321 -23.133 -9.282 1.00 69.62 272 ALA A CA 1
ATOM 2066 C C . ALA A 1 272 ? 3.192 -24.458 -8.505 1.00 69.62 272 ALA A C 1
ATOM 2068 O O . ALA A 1 272 ? 2.753 -25.466 -9.049 1.00 69.62 272 ALA A O 1
ATOM 2069 N N . GLY A 1 273 ? 3.579 -24.473 -7.226 1.00 62.28 273 GLY A N 1
ATOM 2070 C CA . GLY A 1 273 ? 3.464 -25.638 -6.339 1.00 62.28 273 GLY A CA 1
ATOM 2071 C C . GLY A 1 273 ? 2.085 -25.812 -5.688 1.00 62.28 273 GLY A C 1
ATOM 2072 O O . GLY A 1 273 ? 1.916 -26.701 -4.856 1.00 62.28 273 GLY A O 1
ATOM 2073 N N . GLY A 1 274 ? 1.111 -24.963 -6.030 1.00 64.25 274 GLY A N 1
ATOM 2074 C CA . GLY A 1 274 ? -0.236 -24.951 -5.463 1.00 64.25 274 GLY A CA 1
ATOM 2075 C C . GLY A 1 274 ? -0.439 -23.921 -4.343 1.00 64.25 274 GLY A C 1
ATOM 2076 O O . GLY A 1 274 ? 0.302 -22.944 -4.197 1.00 64.25 274 GLY A O 1
ATOM 2077 N N . GLY A 1 275 ? -1.510 -24.116 -3.569 1.00 59.94 275 GLY A N 1
ATOM 2078 C CA . GLY A 1 275 ? -1.800 -23.320 -2.372 1.00 59.94 275 GLY A CA 1
ATOM 2079 C C . GLY A 1 275 ? -0.904 -23.694 -1.190 1.00 59.94 275 GLY A C 1
ATOM 2080 O O . GLY A 1 275 ? -0.175 -24.686 -1.243 1.00 59.94 275 GLY A O 1
ATOM 2081 N N . PHE A 1 276 ? -0.996 -22.940 -0.092 1.00 60.69 276 PHE A N 1
ATOM 2082 C CA . PHE A 1 276 ? -0.223 -23.197 1.135 1.00 60.69 276 PHE A CA 1
ATOM 2083 C C . PHE A 1 276 ? -0.349 -24.640 1.663 1.00 60.69 276 PHE A C 1
ATOM 2085 O O . PHE A 1 276 ? 0.597 -25.156 2.255 1.00 60.69 276 PHE A O 1
ATOM 2092 N N . ARG A 1 277 ? -1.467 -25.327 1.380 1.00 45.91 277 ARG A N 1
ATOM 2093 C CA . ARG A 1 277 ? -1.683 -26.752 1.700 1.00 45.91 277 ARG A CA 1
ATOM 2094 C C . ARG A 1 277 ? -0.712 -27.726 1.026 1.00 45.91 277 ARG A C 1
ATOM 2096 O O . ARG A 1 277 ? -0.443 -28.779 1.593 1.00 45.91 277 ARG A O 1
ATOM 2103 N N . ASN A 1 278 ? -0.212 -27.410 -0.169 1.00 49.28 278 ASN A N 1
ATOM 2104 C CA . ASN A 1 278 ? 0.474 -28.373 -1.041 1.00 49.28 278 ASN A CA 1
ATOM 2105 C C . ASN A 1 278 ? 2.001 -28.245 -1.036 1.00 49.28 278 ASN A C 1
ATOM 2107 O O . ASN A 1 278 ? 2.671 -28.842 -1.880 1.00 49.28 278 ASN A O 1
ATOM 2111 N N . VAL A 1 279 ? 2.586 -27.502 -0.093 1.00 54.28 279 VAL A N 1
ATOM 2112 C CA . VAL A 1 279 ? 4.045 -27.367 -0.003 1.00 54.28 279 VAL A CA 1
ATOM 2113 C C . VAL A 1 279 ? 4.654 -28.659 0.554 1.00 54.28 279 VAL A C 1
ATOM 2115 O O . VAL A 1 279 ? 4.911 -28.822 1.742 1.00 54.28 279 VAL A O 1
ATOM 2118 N N . ALA A 1 280 ? 4.852 -29.615 -0.353 1.00 41.97 280 ALA A N 1
ATOM 2119 C CA . ALA A 1 280 ? 4.996 -31.049 -0.110 1.00 41.97 280 ALA A CA 1
ATOM 2120 C C . ALA A 1 280 ? 6.220 -31.501 0.714 1.00 41.97 280 ALA A C 1
ATOM 2122 O O . ALA A 1 280 ? 6.367 -32.697 0.958 1.00 41.97 280 ALA A O 1
ATOM 2123 N N . ARG A 1 281 ? 7.117 -30.598 1.141 1.00 42.22 281 ARG A N 1
ATOM 2124 C CA . ARG A 1 281 ? 8.299 -30.942 1.965 1.00 42.22 281 ARG A CA 1
ATOM 2125 C C . ARG A 1 281 ? 8.680 -29.912 3.031 1.00 42.22 281 ARG A C 1
ATOM 2127 O O . ARG A 1 281 ? 9.730 -30.046 3.651 1.00 42.22 281 ARG A O 1
ATOM 2134 N N . GLY A 1 282 ? 7.842 -28.914 3.281 1.00 41.81 282 GLY A N 1
ATOM 2135 C CA . GLY A 1 282 ? 8.047 -27.966 4.370 1.00 41.81 282 GLY A CA 1
ATOM 2136 C C . GLY A 1 282 ? 6.759 -27.855 5.158 1.00 41.81 282 GLY A C 1
ATOM 2137 O O . GLY A 1 282 ? 5.727 -27.517 4.591 1.00 41.81 282 GLY A O 1
ATOM 2138 N N . HIS A 1 283 ? 6.794 -28.138 6.457 1.00 39.16 283 HIS A N 1
ATOM 2139 C CA . HIS A 1 283 ? 5.678 -27.764 7.312 1.00 39.16 283 HIS A CA 1
ATOM 2140 C C . HIS A 1 283 ? 5.593 -26.238 7.308 1.00 39.16 283 HIS A C 1
ATOM 2142 O O . HIS A 1 283 ? 6.372 -25.571 7.988 1.00 39.16 283 HIS A O 1
ATOM 2148 N N . ILE A 1 284 ? 4.657 -25.674 6.543 1.00 43.78 284 ILE A N 1
ATOM 2149 C CA . ILE A 1 284 ? 4.225 -24.303 6.780 1.00 43.78 284 ILE A CA 1
ATOM 2150 C C . ILE A 1 284 ? 3.395 -24.373 8.048 1.00 43.78 284 ILE A C 1
ATOM 2152 O O . ILE A 1 284 ? 2.190 -24.623 8.031 1.00 43.78 284 ILE A O 1
ATOM 2156 N N . ARG A 1 285 ? 4.078 -24.228 9.181 1.00 40.94 285 ARG A N 1
ATOM 2157 C CA . ARG A 1 285 ? 3.407 -23.937 10.430 1.00 40.94 285 ARG A CA 1
ATOM 2158 C C . ARG A 1 285 ? 2.893 -22.514 10.285 1.00 40.94 285 ARG A C 1
ATOM 2160 O O . ARG A 1 285 ? 3.615 -21.554 10.528 1.00 40.94 285 ARG A O 1
ATOM 2167 N N . VAL A 1 286 ? 1.652 -22.395 9.822 1.00 45.81 286 VAL A N 1
ATOM 2168 C CA . VAL A 1 286 ? 0.869 -21.181 10.006 1.00 45.81 286 VAL A CA 1
ATOM 2169 C C . VAL A 1 286 ? 0.588 -21.119 11.507 1.00 45.81 286 VAL A C 1
ATOM 2171 O O . VAL A 1 286 ? -0.491 -21.472 11.975 1.00 45.81 286 VAL A O 1
ATOM 2174 N N . ASP A 1 287 ? 1.599 -20.727 12.286 1.00 44.12 287 ASP A N 1
ATOM 2175 C CA . ASP A 1 287 ? 1.378 -20.100 13.580 1.00 44.12 287 ASP A CA 1
ATOM 2176 C C . ASP A 1 287 ? 0.729 -18.756 13.246 1.00 44.12 287 ASP A C 1
ATOM 2178 O O . ASP A 1 287 ? 1.377 -17.714 13.255 1.00 44.12 287 ASP A O 1
ATOM 2182 N N . ALA A 1 288 ? -0.545 -18.788 12.836 1.00 45.31 288 ALA A N 1
ATOM 2183 C CA . ALA A 1 288 ? -1.347 -17.592 12.681 1.00 45.31 288 ALA A CA 1
ATOM 2184 C C . ALA A 1 288 ? -1.598 -17.068 14.089 1.00 45.31 288 ALA A C 1
ATOM 2186 O O . ALA A 1 288 ? -2.668 -17.245 14.673 1.00 45.31 288 ALA A O 1
ATOM 2187 N N . VAL A 1 289 ? -0.585 -16.414 14.647 1.00 51.03 289 VAL A N 1
ATOM 2188 C CA . VAL A 1 289 ? -0.849 -15.329 15.565 1.00 51.03 289 VAL A CA 1
ATOM 2189 C C . VAL A 1 289 ? -1.564 -14.314 14.690 1.00 51.03 289 VAL A C 1
ATOM 2191 O O . VAL A 1 289 ? -0.981 -13.725 13.784 1.00 51.03 289 VAL A O 1
ATOM 2194 N N . LEU A 1 290 ? -2.885 -14.262 14.849 1.00 57.56 290 LEU A N 1
ATOM 2195 C CA . LEU A 1 290 ? -3.776 -13.356 14.141 1.00 57.56 290 LEU A CA 1
ATOM 2196 C C . LEU A 1 290 ? -3.519 -11.927 14.638 1.00 57.56 290 LEU A C 1
ATOM 2198 O O . LEU A 1 290 ? -4.367 -11.314 15.284 1.00 57.56 290 LEU A O 1
ATOM 2202 N N . GLU A 1 291 ? -2.312 -11.432 14.407 1.00 56.41 291 GLU A N 1
ATOM 2203 C CA . GLU A 1 291 ? -1.914 -10.070 14.707 1.00 56.41 291 GLU A CA 1
ATOM 2204 C C . GLU A 1 291 ? -2.393 -9.169 13.564 1.00 56.41 291 GLU A C 1
ATOM 2206 O O . GLU A 1 291 ? -2.500 -9.583 12.411 1.00 56.41 291 GLU A O 1
ATOM 2211 N N . ASP A 1 292 ? -2.742 -7.931 13.903 1.00 65.56 292 ASP A N 1
ATOM 2212 C CA . ASP A 1 292 ? -2.997 -6.865 12.930 1.00 65.56 292 ASP A CA 1
ATOM 2213 C C . ASP A 1 292 ? -4.214 -7.009 11.996 1.00 65.56 292 ASP A C 1
ATOM 2215 O O . ASP A 1 292 ? -4.275 -6.357 10.949 1.00 65.56 292 ASP A O 1
ATOM 2219 N N . PHE A 1 293 ? -5.259 -7.748 12.394 1.00 77.69 293 PHE A N 1
ATOM 2220 C CA . PHE A 1 293 ? -6.557 -7.599 11.725 1.00 77.69 293 PHE A CA 1
ATOM 2221 C C . PHE A 1 293 ? -7.073 -6.170 11.861 1.00 77.69 293 PHE A C 1
ATOM 2223 O O . PHE A 1 293 ? -7.291 -5.658 12.962 1.00 77.69 293 PHE A O 1
ATOM 2230 N N . ARG A 1 294 ? -7.349 -5.545 10.719 1.00 83.31 294 ARG A N 1
ATOM 2231 C CA . ARG A 1 294 ? -8.037 -4.261 10.656 1.00 83.31 294 ARG A CA 1
ATOM 2232 C C . ARG A 1 294 ? -9.528 -4.499 10.485 1.00 83.31 294 ARG A C 1
ATOM 2234 O O . ARG A 1 294 ? -9.959 -5.027 9.462 1.00 83.31 294 ARG A O 1
ATOM 2241 N N . GLU A 1 295 ? -10.331 -4.066 11.449 1.00 87.00 295 GLU A N 1
ATOM 2242 C CA . GLU A 1 295 ? -11.781 -4.026 11.265 1.00 87.00 295 GLU A CA 1
ATOM 2243 C C . GLU A 1 295 ? -12.128 -2.988 10.188 1.00 87.00 295 GLU A C 1
ATOM 2245 O O . GLU A 1 295 ? -11.870 -1.798 10.347 1.00 87.00 295 GLU A O 1
ATOM 2250 N N . LEU A 1 296 ? -12.678 -3.447 9.062 1.00 86.00 296 LEU A N 1
ATOM 2251 C CA . LEU A 1 296 ? -13.128 -2.571 7.979 1.00 86.00 296 LEU A CA 1
ATOM 2252 C C . LEU A 1 296 ? -14.521 -2.005 8.258 1.00 86.00 296 LEU A C 1
ATOM 2254 O O . LEU A 1 296 ? -14.819 -0.871 7.894 1.00 86.00 296 LEU A O 1
ATOM 2258 N N . SER A 1 297 ? -15.398 -2.820 8.846 1.00 91.94 297 SER A N 1
ATOM 2259 C CA . SER A 1 297 ? -16.777 -2.436 9.144 1.00 91.94 297 SER A CA 1
ATOM 2260 C C . SER A 1 297 ? -17.391 -3.345 10.200 1.00 91.94 297 SER A C 1
ATOM 2262 O O . SER A 1 297 ? -17.141 -4.552 10.188 1.00 91.94 297 SER A O 1
ATOM 2264 N N . SER A 1 298 ? -18.289 -2.790 11.014 1.00 94.81 298 SER A N 1
ATOM 2265 C CA . SER A 1 298 ? -19.065 -3.528 12.012 1.00 94.81 298 SER A CA 1
ATOM 2266 C C . SER A 1 298 ? -20.486 -2.986 12.099 1.00 94.81 298 SER A C 1
ATOM 2268 O O . SER A 1 298 ? -20.747 -1.917 12.658 1.00 94.81 298 SER A O 1
ATOM 2270 N N . THR A 1 299 ? -21.426 -3.740 11.540 1.00 96.81 299 THR A N 1
ATOM 2271 C CA . THR A 1 299 ? -22.843 -3.367 11.443 1.00 96.81 299 THR A CA 1
ATOM 2272 C C . THR A 1 299 ? -23.698 -4.276 12.320 1.00 96.81 299 THR A C 1
ATOM 2274 O O . THR A 1 299 ? -23.296 -5.391 12.651 1.00 96.81 299 THR A O 1
ATOM 2277 N N . PHE A 1 300 ? -24.864 -3.790 12.743 1.00 97.75 300 PHE A N 1
ATOM 2278 C CA . PHE A 1 300 ? -25.863 -4.581 13.457 1.00 97.75 300 PHE A CA 1
ATOM 2279 C C . PHE A 1 300 ? -27.243 -4.249 12.906 1.00 97.75 300 PHE A C 1
ATOM 2281 O O . PHE A 1 300 ? -27.631 -3.082 12.889 1.00 97.75 300 PHE A O 1
ATOM 2288 N N . ASP A 1 301 ? -27.975 -5.270 12.478 1.00 97.75 301 ASP A N 1
ATOM 2289 C CA . ASP A 1 301 ? -29.362 -5.129 12.061 1.00 97.75 301 ASP A CA 1
ATOM 2290 C C . ASP A 1 301 ? -30.295 -5.470 13.240 1.00 97.75 301 ASP A C 1
ATOM 2292 O O . ASP A 1 301 ? -30.355 -6.631 13.662 1.00 97.75 301 ASP A O 1
ATOM 2296 N N . PRO A 1 302 ? -31.053 -4.496 13.782 1.00 97.00 302 PRO A N 1
ATOM 2297 C CA . PRO A 1 302 ? -31.944 -4.727 14.916 1.00 97.00 302 PRO A CA 1
ATOM 2298 C C . PRO A 1 302 ? -33.144 -5.622 14.587 1.00 97.00 302 PRO A C 1
ATOM 2300 O O . PRO A 1 302 ? -33.719 -6.208 15.506 1.00 97.00 302 PRO A O 1
ATOM 2303 N N . ARG A 1 303 ? -33.527 -5.755 13.308 1.00 97.31 303 ARG A N 1
ATOM 2304 C CA . ARG A 1 303 ? -34.664 -6.588 12.890 1.00 97.31 303 ARG A CA 1
ATOM 2305 C C . ARG A 1 303 ? -34.296 -8.064 12.927 1.00 97.31 303 ARG A C 1
ATOM 2307 O O . ARG A 1 303 ? -35.005 -8.864 13.532 1.00 97.31 303 ARG A O 1
ATOM 2314 N N . THR A 1 304 ? -33.166 -8.414 12.321 1.00 97.69 304 THR A N 1
ATOM 2315 C CA . THR A 1 304 ? -32.656 -9.795 12.293 1.00 97.69 304 THR A CA 1
ATOM 2316 C C . THR A 1 304 ? -31.851 -10.157 13.542 1.00 97.69 304 THR A C 1
ATOM 2318 O O . THR A 1 304 ? -31.640 -11.340 13.824 1.00 97.69 304 THR A O 1
ATOM 2321 N N . ARG A 1 305 ? -31.439 -9.147 14.321 1.00 98.12 305 ARG A N 1
ATOM 2322 C CA . ARG A 1 305 ? -30.532 -9.252 15.473 1.00 98.12 305 ARG A CA 1
ATOM 2323 C C . ARG A 1 305 ? -29.184 -9.856 15.088 1.00 98.12 305 ARG A C 1
ATOM 2325 O O . ARG A 1 305 ? -28.593 -10.594 15.875 1.00 98.12 305 ARG A O 1
ATOM 2332 N N . VAL 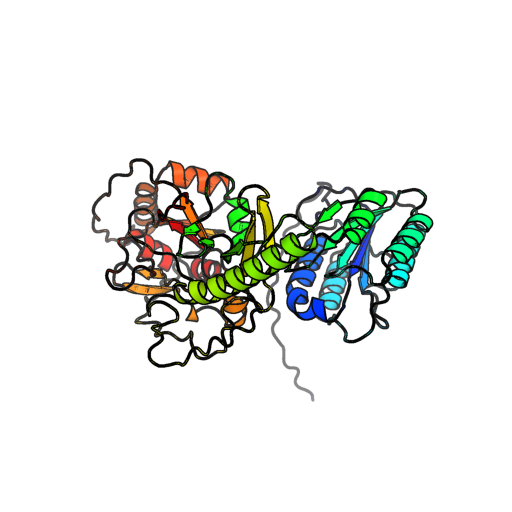A 1 306 ? -28.702 -9.563 13.883 1.00 98.25 306 VAL A N 1
ATOM 2333 C CA . VAL A 1 306 ? -27.426 -10.068 13.367 1.00 98.25 306 VAL A CA 1
ATOM 2334 C C . VAL A 1 306 ? -26.419 -8.928 13.286 1.00 98.25 306 VAL A C 1
ATOM 2336 O O . VAL A 1 306 ? -26.665 -7.895 12.667 1.00 98.25 306 VAL A O 1
ATOM 2339 N N . ALA A 1 307 ? -25.270 -9.127 13.922 1.00 98.06 307 ALA A N 1
ATOM 2340 C CA . ALA A 1 307 ? -24.076 -8.331 13.710 1.00 98.06 307 ALA A CA 1
ATOM 2341 C C . ALA A 1 307 ? -23.262 -8.919 12.554 1.00 98.06 307 ALA A C 1
ATOM 2343 O O . ALA A 1 307 ? -23.101 -10.137 12.484 1.00 98.06 307 ALA A O 1
ATOM 2344 N N . THR A 1 308 ? -22.711 -8.058 11.701 1.00 97.62 308 THR A N 1
ATOM 2345 C CA . THR A 1 308 ? -21.776 -8.436 10.634 1.00 97.62 308 THR A CA 1
ATOM 2346 C C . THR A 1 308 ? -20.495 -7.634 10.788 1.00 97.62 308 THR A C 1
ATOM 2348 O O . THR A 1 308 ? -20.535 -6.403 10.843 1.00 97.62 308 THR A O 1
ATOM 2351 N N . VAL A 1 309 ? -19.364 -8.330 10.845 1.00 96.50 309 VAL A N 1
ATOM 2352 C CA . VAL A 1 309 ? -18.029 -7.737 10.961 1.00 96.50 309 VAL A CA 1
ATOM 2353 C C . VAL A 1 309 ? -17.197 -8.151 9.753 1.00 96.50 309 VAL A C 1
ATOM 2355 O O . VAL A 1 309 ? -17.214 -9.315 9.355 1.00 96.50 309 VAL A O 1
ATOM 2358 N N . ARG A 1 310 ? -16.472 -7.191 9.171 1.00 96.38 310 ARG A N 1
ATOM 2359 C CA . ARG A 1 310 ? -15.472 -7.430 8.123 1.00 96.38 310 ARG A CA 1
ATOM 2360 C C . ARG A 1 310 ? -14.094 -7.125 8.684 1.00 96.38 310 ARG A C 1
ATOM 2362 O O . ARG A 1 310 ? -13.867 -6.006 9.143 1.00 96.38 310 ARG A O 1
ATOM 2369 N N . LEU A 1 311 ? -13.187 -8.088 8.617 1.00 92.50 311 LEU A N 1
ATOM 2370 C CA . LEU A 1 311 ? -11.791 -7.929 9.014 1.00 92.50 311 LEU A CA 1
ATOM 2371 C C . LEU A 1 311 ? -10.898 -8.027 7.780 1.00 92.50 311 LEU A C 1
ATOM 2373 O O . LEU A 1 311 ? -11.128 -8.883 6.934 1.00 92.50 311 LEU A O 1
ATOM 2377 N N . ALA A 1 312 ? -9.881 -7.178 7.687 1.00 90.81 312 ALA A N 1
ATOM 2378 C CA . ALA A 1 312 ? -8.839 -7.262 6.675 1.00 90.81 312 ALA A CA 1
ATOM 2379 C C . ALA A 1 312 ? -7.511 -7.681 7.303 1.00 90.81 312 ALA A C 1
ATOM 2381 O O . ALA A 1 312 ? -7.136 -7.145 8.345 1.00 90.81 312 ALA A O 1
ATOM 2382 N N . ALA A 1 313 ? -6.792 -8.577 6.637 1.00 87.12 313 ALA A N 1
ATOM 2383 C CA . ALA A 1 313 ? -5.403 -8.910 6.926 1.00 87.12 313 ALA A CA 1
ATOM 2384 C C . ALA A 1 313 ? -4.553 -8.692 5.668 1.00 87.12 313 ALA A C 1
ATOM 2386 O O . ALA A 1 313 ? -4.997 -9.032 4.568 1.00 87.12 313 ALA A O 1
ATOM 2387 N N . PRO A 1 314 ? -3.347 -8.124 5.781 1.00 84.88 314 PRO A N 1
ATOM 2388 C CA . PRO A 1 314 ? -2.464 -7.983 4.633 1.00 84.88 314 PRO A CA 1
ATOM 2389 C C . PRO A 1 314 ? -1.924 -9.353 4.182 1.00 84.88 314 PRO A C 1
ATOM 2391 O O . PRO A 1 314 ? -1.617 -10.220 4.995 1.00 84.88 314 PRO A O 1
ATOM 2394 N N . LEU A 1 315 ? -1.796 -9.563 2.871 1.00 84.75 315 LEU A N 1
ATOM 2395 C CA . LEU A 1 315 ? -1.174 -10.759 2.286 1.00 84.75 315 LEU A CA 1
ATOM 2396 C C . LEU A 1 315 ? 0.357 -10.686 2.359 1.00 84.75 315 LEU A C 1
ATOM 2398 O O . LEU A 1 315 ? 1.018 -11.694 2.580 1.00 84.75 315 LEU A O 1
ATOM 2402 N N . TYR A 1 316 ? 0.905 -9.482 2.191 1.00 80.06 316 TYR A N 1
ATOM 2403 C CA . TYR A 1 316 ? 2.340 -9.187 2.152 1.00 80.06 316 TYR A CA 1
ATOM 2404 C C . TYR A 1 316 ? 2.708 -8.232 3.296 1.00 80.06 316 TYR A C 1
ATOM 2406 O O . TYR A 1 316 ? 1.834 -7.604 3.888 1.00 80.06 316 TYR A O 1
ATOM 2414 N N . GLY A 1 317 ? 3.992 -8.059 3.578 1.00 68.06 317 GLY A N 1
ATOM 2415 C CA . GLY A 1 317 ? 4.495 -7.212 4.663 1.00 68.06 317 GLY A CA 1
ATOM 2416 C C . GLY A 1 317 ? 5.136 -8.040 5.775 1.00 68.06 317 GLY A C 1
ATOM 2417 O O . GLY A 1 317 ? 4.863 -9.228 5.913 1.00 68.06 317 GLY A O 1
ATOM 2418 N N . ALA A 1 318 ? 5.906 -7.382 6.647 1.00 56.44 318 ALA A N 1
ATOM 2419 C CA . ALA A 1 318 ? 6.409 -7.983 7.892 1.00 56.44 318 ALA A CA 1
ATOM 2420 C C . ALA A 1 318 ? 5.286 -8.514 8.810 1.00 56.44 318 ALA A C 1
ATOM 2422 O O . ALA A 1 318 ? 5.539 -9.299 9.713 1.00 56.44 318 ALA A O 1
ATOM 2423 N N . ARG A 1 319 ? 4.054 -8.057 8.565 1.00 61.03 319 ARG A N 1
ATOM 2424 C CA . ARG A 1 319 ? 2.817 -8.415 9.271 1.00 61.03 319 ARG A CA 1
ATOM 2425 C C . ARG A 1 319 ? 1.815 -9.134 8.358 1.00 61.03 319 ARG A C 1
ATOM 2427 O O . ARG A 1 319 ? 0.650 -9.281 8.707 1.00 61.03 319 ARG A O 1
ATOM 2434 N N . GLY A 1 320 ? 2.237 -9.478 7.140 1.00 61.66 320 GLY A N 1
ATOM 2435 C CA . GLY A 1 320 ? 1.416 -10.209 6.188 1.00 61.66 320 GLY A CA 1
ATOM 2436 C C . GLY A 1 320 ? 1.175 -11.640 6.651 1.00 61.66 320 GLY A C 1
ATOM 2437 O O . GLY A 1 320 ? 1.947 -12.181 7.438 1.00 61.66 320 GLY A O 1
ATOM 2438 N N . VAL A 1 321 ? 0.150 -12.285 6.090 1.00 63.62 321 VAL A N 1
ATOM 2439 C CA . VAL A 1 321 ? -0.140 -13.724 6.275 1.00 63.62 321 VAL A CA 1
ATOM 2440 C C . VAL A 1 321 ? 1.090 -14.610 6.025 1.00 63.62 321 VAL A C 1
ATOM 2442 O O . VAL A 1 321 ? 1.161 -15.742 6.500 1.00 63.62 321 VAL A O 1
ATOM 2445 N N . VAL A 1 322 ? 2.075 -14.098 5.289 1.00 60.88 322 VAL A N 1
ATOM 2446 C CA . VAL A 1 322 ? 3.268 -14.832 4.908 1.00 60.88 322 VAL A CA 1
ATOM 2447 C C . VAL A 1 322 ? 4.516 -14.195 5.513 1.00 60.88 322 VAL A C 1
ATOM 2449 O O . VAL A 1 322 ? 5.169 -13.354 4.897 1.00 60.88 322 VAL A O 1
ATOM 2452 N N . GLU A 1 323 ? 4.904 -14.648 6.705 1.00 59.03 323 GLU A N 1
ATOM 2453 C CA . GLU A 1 323 ? 6.259 -14.420 7.207 1.00 59.03 323 GLU A CA 1
ATOM 2454 C C . GLU A 1 323 ? 7.210 -15.401 6.497 1.00 59.03 323 GLU A C 1
ATOM 2456 O O . GLU A 1 323 ? 7.355 -16.572 6.856 1.00 59.03 323 GLU A O 1
ATOM 2461 N N . LEU A 1 324 ? 7.826 -14.936 5.411 1.00 54.06 324 LEU A N 1
ATOM 2462 C CA . LEU A 1 324 ? 8.717 -15.727 4.565 1.00 54.06 324 LEU A CA 1
ATOM 2463 C C . LEU A 1 324 ? 10.075 -15.958 5.234 1.00 54.06 324 LEU A C 1
ATOM 2465 O O . LEU A 1 324 ? 11.076 -15.337 4.880 1.00 54.06 324 LEU A O 1
ATOM 2469 N N . LYS A 1 325 ? 10.150 -16.886 6.192 1.00 52.38 325 LYS A N 1
ATOM 2470 C CA . LYS A 1 325 ? 11.433 -17.307 6.775 1.00 52.38 325 LYS A CA 1
ATOM 2471 C C . LYS A 1 325 ? 12.190 -18.226 5.821 1.00 52.38 325 LYS A C 1
ATOM 2473 O O . LYS A 1 325 ? 12.109 -19.442 5.944 1.00 52.38 325 LYS A O 1
ATOM 2478 N N . GLY A 1 326 ? 12.906 -17.613 4.874 1.00 46.44 326 GLY A N 1
ATOM 2479 C CA . GLY A 1 326 ? 14.169 -18.039 4.241 1.00 46.44 326 GLY A CA 1
ATOM 2480 C C . GLY A 1 326 ? 14.259 -19.378 3.488 1.00 46.44 326 GLY A C 1
ATOM 2481 O O . GLY A 1 326 ? 15.023 -19.464 2.536 1.00 46.44 326 GLY A O 1
ATOM 2482 N N . GLY A 1 327 ? 13.515 -20.416 3.867 1.00 49.62 327 GLY A N 1
ATOM 2483 C CA . GLY A 1 327 ? 13.678 -21.774 3.338 1.00 49.62 327 GLY A CA 1
ATOM 2484 C C . GLY A 1 327 ? 12.600 -22.228 2.355 1.00 49.62 327 GLY A C 1
ATOM 2485 O O . GLY A 1 327 ? 12.814 -23.189 1.628 1.00 49.62 327 GLY A O 1
ATOM 2486 N N . LEU A 1 328 ? 11.440 -21.565 2.316 1.00 51.66 328 LEU A N 1
ATOM 2487 C CA . LEU A 1 328 ? 10.267 -22.065 1.583 1.00 51.66 328 LEU A CA 1
ATOM 2488 C C . LEU A 1 328 ? 10.140 -21.549 0.141 1.00 51.66 328 LEU A C 1
ATOM 2490 O O . LEU A 1 328 ? 9.378 -22.126 -0.629 1.00 51.66 328 LEU A O 1
ATOM 2494 N N . LEU A 1 329 ? 10.872 -20.497 -0.246 1.00 55.69 329 LEU A N 1
ATOM 2495 C CA . LEU A 1 329 ? 10.693 -19.842 -1.554 1.00 55.69 329 LEU A CA 1
ATOM 2496 C C . LEU A 1 329 ? 11.822 -20.020 -2.557 1.00 55.69 329 LEU A C 1
ATOM 2498 O O . LEU A 1 329 ? 11.712 -19.523 -3.679 1.00 55.69 329 LEU A O 1
ATOM 2502 N N . THR A 1 330 ? 12.856 -20.790 -2.229 1.00 54.47 330 THR A N 1
ATOM 2503 C CA . THR A 1 330 ? 13.755 -21.328 -3.254 1.00 54.47 330 THR A CA 1
ATOM 2504 C C . THR A 1 330 ? 13.043 -22.484 -3.958 1.00 54.47 330 THR A C 1
ATOM 2506 O O . THR A 1 330 ? 13.508 -23.621 -3.951 1.00 54.47 330 THR A O 1
ATOM 2509 N N . GLY A 1 331 ? 11.847 -22.225 -4.497 1.00 56.91 331 GLY A N 1
ATOM 2510 C CA . GLY A 1 331 ? 11.247 -23.122 -5.466 1.00 56.91 331 GLY A CA 1
ATOM 2511 C C . GLY A 1 331 ? 12.238 -23.298 -6.605 1.00 56.91 331 GLY A C 1
ATOM 2512 O O . GLY A 1 331 ? 12.952 -22.351 -6.946 1.00 56.91 331 GLY A O 1
ATOM 2513 N N . ASP A 1 332 ? 12.291 -24.506 -7.157 1.00 60.03 332 ASP A N 1
ATOM 2514 C CA . ASP A 1 332 ? 13.149 -24.817 -8.290 1.00 60.03 332 ASP A CA 1
ATOM 2515 C C . ASP A 1 332 ? 12.951 -23.729 -9.354 1.00 60.03 332 ASP A C 1
ATOM 2517 O O . ASP A 1 332 ? 11.829 -23.493 -9.839 1.00 60.03 332 ASP A O 1
ATOM 2521 N N . ALA A 1 333 ? 14.024 -22.980 -9.623 1.00 63.84 333 ALA A N 1
ATOM 2522 C CA . ALA A 1 333 ? 14.001 -21.896 -10.594 1.00 63.84 333 ALA A CA 1
ATOM 2523 C C . ALA A 1 333 ? 13.683 -22.441 -11.995 1.00 63.84 333 ALA A C 1
ATOM 2525 O O . ALA A 1 333 ? 13.349 -21.658 -12.880 1.00 63.84 333 ALA A O 1
ATOM 2526 N N . GLY A 1 334 ? 13.730 -23.770 -12.164 1.00 73.88 334 GLY A N 1
ATOM 2527 C CA . GLY A 1 334 ? 13.601 -24.433 -13.443 1.00 73.88 334 GLY A CA 1
ATOM 2528 C C . GLY A 1 334 ? 14.793 -24.104 -14.329 1.00 73.88 334 GLY A C 1
ATOM 2529 O O . GLY A 1 334 ? 15.729 -23.395 -13.943 1.00 73.88 334 GLY A O 1
ATOM 2530 N N . GLU A 1 335 ? 14.750 -24.615 -15.551 1.00 84.25 335 GLU A N 1
ATOM 2531 C CA . GLU A 1 335 ? 15.679 -24.173 -16.578 1.00 84.25 335 GLU A CA 1
ATOM 2532 C C . GLU A 1 335 ? 15.427 -22.685 -16.873 1.00 84.25 335 GLU A C 1
ATOM 2534 O O . GLU A 1 335 ? 14.296 -22.266 -17.147 1.00 84.25 335 GLU A O 1
ATOM 2539 N N . ARG A 1 336 ? 16.481 -21.872 -16.776 1.00 88.00 336 ARG A N 1
ATOM 2540 C CA . ARG A 1 336 ? 16.418 -20.436 -17.057 1.00 88.00 336 ARG A CA 1
ATOM 2541 C C . ARG A 1 336 ? 16.649 -20.176 -18.534 1.00 88.00 336 ARG A C 1
ATOM 2543 O O . ARG A 1 336 ? 17.547 -20.762 -19.136 1.00 88.00 336 ARG A O 1
ATOM 2550 N N . ALA A 1 337 ? 15.877 -19.254 -19.095 1.00 87.19 337 ALA A N 1
ATOM 2551 C CA . ALA A 1 337 ? 16.177 -18.721 -20.414 1.00 87.19 337 ALA A CA 1
ATOM 2552 C C . ALA A 1 337 ? 17.457 -17.864 -20.365 1.00 87.19 337 ALA A C 1
ATOM 2554 O O . ALA A 1 337 ? 17.704 -17.140 -19.394 1.00 87.19 337 ALA A O 1
ATOM 2555 N N . GLU A 1 338 ? 18.270 -17.944 -21.417 1.00 86.62 338 GLU A N 1
ATOM 2556 C CA . GLU A 1 338 ? 19.467 -17.116 -21.571 1.00 86.62 338 GLU A CA 1
ATOM 2557 C C . GLU A 1 338 ? 19.076 -15.675 -21.929 1.00 86.62 338 GLU A C 1
ATOM 2559 O O . GLU A 1 338 ? 18.172 -15.440 -22.733 1.00 86.62 338 GLU A O 1
ATOM 2564 N N . ARG A 1 339 ? 19.749 -14.692 -21.323 1.00 83.81 339 ARG A N 1
ATOM 2565 C CA . ARG A 1 339 ? 19.497 -13.272 -21.596 1.00 83.81 339 ARG A CA 1
ATOM 2566 C C . ARG A 1 339 ? 20.386 -12.786 -22.720 1.00 83.81 339 ARG A C 1
ATOM 2568 O O . ARG A 1 339 ? 21.577 -13.074 -22.732 1.00 83.81 339 ARG A O 1
ATOM 2575 N N . LEU A 1 340 ? 19.806 -12.008 -23.629 1.00 82.56 340 LEU A N 1
ATOM 2576 C CA . LEU A 1 340 ? 20.536 -11.476 -24.775 1.00 82.56 340 LEU A CA 1
ATOM 2577 C C . LEU A 1 340 ? 21.167 -10.109 -24.484 1.00 82.56 340 LEU A C 1
ATOM 2579 O O . LEU A 1 340 ? 22.156 -9.773 -25.126 1.00 82.56 340 LEU A O 1
ATOM 2583 N N . ASP A 1 341 ? 20.593 -9.316 -23.565 1.00 79.31 341 ASP A N 1
ATOM 2584 C CA . ASP A 1 341 ? 21.066 -7.975 -23.157 1.00 79.31 341 ASP A CA 1
ATOM 2585 C C . ASP A 1 341 ? 21.499 -7.068 -24.330 1.00 79.31 341 ASP A C 1
ATOM 2587 O O . ASP A 1 341 ? 22.413 -6.248 -24.242 1.00 79.31 341 ASP A O 1
ATOM 2591 N N . ALA A 1 342 ? 20.803 -7.198 -25.461 1.00 76.06 342 ALA A N 1
ATOM 2592 C CA . ALA A 1 342 ? 21.125 -6.533 -26.719 1.00 76.06 342 ALA A CA 1
ATOM 2593 C C . ALA A 1 342 ? 20.560 -5.101 -26.821 1.00 76.06 342 ALA A C 1
ATOM 2595 O O . ALA A 1 342 ? 20.763 -4.412 -27.826 1.00 76.06 342 ALA A O 1
ATOM 2596 N N . ALA A 1 343 ? 19.804 -4.647 -25.819 1.00 75.06 343 ALA A N 1
ATOM 2597 C CA . ALA A 1 343 ? 19.094 -3.379 -25.833 1.00 75.06 343 ALA A CA 1
ATOM 2598 C C . ALA A 1 343 ? 19.026 -2.710 -24.456 1.00 75.06 343 ALA A C 1
ATOM 2600 O O . ALA A 1 343 ? 18.820 -3.358 -23.432 1.00 75.06 343 ALA A O 1
ATOM 2601 N N . ARG A 1 344 ? 19.073 -1.374 -24.458 1.00 77.00 344 ARG A N 1
ATOM 2602 C CA . ARG A 1 344 ? 18.543 -0.568 -23.353 1.00 77.00 344 ARG A CA 1
ATOM 2603 C C . ARG A 1 344 ? 17.037 -0.406 -23.520 1.00 77.00 344 ARG A C 1
ATOM 2605 O O . ARG A 1 344 ? 16.563 -0.179 -24.639 1.00 77.00 344 ARG A O 1
ATOM 2612 N N . GLY A 1 345 ? 16.315 -0.568 -22.426 1.00 76.56 345 GLY A N 1
ATOM 2613 C CA . GLY A 1 345 ? 14.875 -0.486 -22.329 1.00 76.56 345 GLY A CA 1
ATOM 2614 C C . GLY A 1 345 ? 14.491 0.651 -21.394 1.00 76.56 345 GLY A C 1
ATOM 2615 O O . GLY A 1 345 ? 14.711 0.594 -20.194 1.00 76.56 345 GLY A O 1
ATOM 2616 N N . ASP A 1 346 ? 13.845 1.679 -21.924 1.00 87.81 346 ASP A N 1
ATOM 2617 C CA . ASP A 1 346 ? 13.538 2.896 -21.173 1.00 87.81 346 ASP A CA 1
ATOM 2618 C C . ASP A 1 346 ? 12.157 2.861 -20.487 1.00 87.81 346 ASP A C 1
ATOM 2620 O O . ASP A 1 346 ? 11.637 3.888 -20.042 1.00 87.81 346 ASP A O 1
ATOM 2624 N N . ALA A 1 347 ? 11.568 1.668 -20.388 1.00 92.38 347 ALA A N 1
ATOM 2625 C CA . ALA A 1 347 ? 10.267 1.459 -19.780 1.00 92.38 347 ALA A CA 1
ATOM 2626 C C . ALA A 1 347 ? 10.284 1.808 -18.284 1.00 92.38 347 ALA A C 1
ATOM 2628 O O . ALA A 1 347 ? 11.255 1.560 -17.570 1.00 92.38 347 ALA A O 1
ATOM 2629 N N . GLU A 1 348 ? 9.185 2.367 -17.782 1.00 93.94 348 GLU A N 1
ATOM 2630 C CA . GLU A 1 348 ? 9.022 2.627 -16.348 1.00 93.94 348 GLU A CA 1
ATOM 2631 C C . GLU A 1 348 ? 8.248 1.525 -15.621 1.00 93.94 348 GLU A C 1
ATOM 2633 O O . GLU A 1 348 ? 8.351 1.423 -14.400 1.00 93.94 348 GLU A O 1
ATOM 2638 N N . VAL A 1 349 ? 7.481 0.720 -16.359 1.00 95.00 349 VAL A N 1
ATOM 2639 C CA . VAL A 1 349 ? 6.631 -0.362 -15.854 1.00 95.00 349 VAL A CA 1
ATOM 2640 C C . VAL A 1 349 ? 6.452 -1.423 -16.937 1.00 95.00 349 VAL A C 1
ATOM 2642 O O . VAL A 1 349 ? 6.448 -1.102 -18.127 1.00 95.00 349 VAL A O 1
ATOM 2645 N N . ILE A 1 350 ? 6.286 -2.674 -16.517 1.00 96.38 350 ILE A N 1
ATOM 2646 C CA . ILE A 1 350 ? 5.903 -3.791 -17.379 1.00 96.38 350 ILE A CA 1
ATOM 2647 C C . ILE A 1 350 ? 4.448 -4.137 -17.086 1.00 96.38 350 ILE A C 1
ATOM 2649 O O . ILE A 1 350 ? 4.080 -4.344 -15.930 1.00 96.38 350 ILE A O 1
ATOM 2653 N N . VAL A 1 351 ? 3.629 -4.202 -18.128 1.00 96.62 351 VAL A N 1
ATOM 2654 C CA . VAL A 1 351 ? 2.224 -4.602 -18.057 1.00 96.62 351 VAL A CA 1
ATOM 2655 C C . VAL A 1 351 ? 2.040 -5.843 -18.913 1.00 96.62 351 VAL A C 1
ATOM 2657 O O . VAL A 1 351 ? 2.346 -5.817 -20.100 1.00 96.62 351 VAL A O 1
ATOM 2660 N N . ILE A 1 352 ? 1.544 -6.927 -18.324 1.00 96.94 352 ILE A N 1
ATOM 2661 C CA . ILE A 1 352 ? 1.235 -8.155 -19.053 1.00 96.94 352 ILE A CA 1
ATOM 2662 C C . ILE A 1 352 ? -0.280 -8.298 -19.162 1.00 96.94 352 ILE A C 1
ATOM 2664 O O . ILE A 1 352 ? -0.970 -8.394 -18.146 1.00 96.94 352 ILE A O 1
ATOM 2668 N N . ASP A 1 353 ? -0.795 -8.322 -20.389 1.00 96.00 353 ASP A N 1
ATOM 2669 C CA . ASP A 1 353 ? -2.174 -8.691 -20.679 1.00 96.00 353 ASP A CA 1
ATOM 2670 C C . ASP A 1 353 ? -2.323 -10.212 -20.603 1.00 96.00 353 ASP A C 1
ATOM 2672 O O . ASP A 1 353 ? -1.911 -10.944 -21.502 1.00 96.00 353 ASP A O 1
ATOM 2676 N N . ALA A 1 354 ? -2.891 -10.683 -19.497 1.00 95.69 354 ALA A N 1
ATOM 2677 C CA . ALA A 1 354 ? -3.201 -12.080 -19.234 1.00 95.69 354 ALA A CA 1
ATOM 2678 C C . ALA A 1 354 ? -4.717 -12.316 -19.135 1.00 95.69 354 ALA A C 1
ATOM 2680 O O . ALA A 1 354 ? -5.180 -13.207 -18.416 1.00 95.69 354 ALA A O 1
ATOM 2681 N N . ARG A 1 355 ? -5.517 -11.516 -19.848 1.00 93.75 355 ARG A N 1
ATOM 2682 C CA . ARG A 1 355 ? -6.959 -11.751 -19.978 1.00 93.75 355 ARG A CA 1
ATOM 2683 C C . ARG A 1 355 ? -7.226 -12.924 -20.919 1.00 93.75 355 ARG A C 1
ATOM 2685 O O . ARG A 1 355 ? -6.554 -13.095 -21.933 1.00 93.75 355 ARG A O 1
ATOM 2692 N N . GLY A 1 356 ? -8.228 -13.740 -20.603 1.00 90.62 356 GLY A N 1
ATOM 2693 C CA . GLY A 1 356 ? -8.685 -14.823 -21.465 1.00 90.62 356 GLY A CA 1
ATOM 2694 C C . GLY A 1 356 ? -7.726 -16.008 -21.562 1.00 90.62 356 GLY A C 1
ATOM 2695 O O . GLY A 1 356 ? -7.987 -16.910 -22.356 1.00 90.62 356 GLY A O 1
ATOM 2696 N N . VAL A 1 357 ? -6.631 -16.048 -20.799 1.00 91.31 357 VAL A N 1
ATOM 2697 C CA . VAL A 1 357 ? -5.655 -17.157 -20.841 1.00 91.31 357 VAL A CA 1
ATOM 2698 C C . VAL A 1 357 ? -5.803 -18.142 -19.683 1.00 91.31 357 VAL A C 1
ATOM 2700 O O . VAL A 1 357 ? -5.046 -19.109 -19.609 1.00 91.31 357 VAL A O 1
ATOM 2703 N N . GLY A 1 358 ? -6.789 -17.921 -18.806 1.00 90.31 358 GLY A N 1
ATOM 2704 C CA . GLY A 1 358 ? -7.031 -18.752 -17.625 1.00 90.31 358 GLY A CA 1
ATOM 2705 C C . GLY A 1 358 ? -6.004 -18.544 -16.512 1.00 90.31 358 GLY A C 1
ATOM 2706 O O . GLY A 1 358 ? -5.835 -19.429 -15.677 1.00 90.31 358 GLY A O 1
ATOM 2707 N N . LEU A 1 359 ? -5.304 -17.401 -16.511 1.00 93.56 359 LEU A N 1
ATOM 2708 C CA . LEU A 1 359 ? -4.367 -17.064 -15.448 1.00 93.56 359 LEU A CA 1
ATOM 2709 C C . LEU A 1 359 ? -5.126 -16.800 -14.152 1.00 93.56 359 LEU A C 1
ATOM 2711 O O . LEU A 1 359 ? -6.105 -16.058 -14.097 1.00 93.56 359 LEU A O 1
ATOM 2715 N N . ALA A 1 360 ? -4.600 -17.368 -13.088 1.00 93.38 360 ALA A N 1
ATOM 2716 C CA . ALA A 1 360 ? -5.189 -17.388 -11.783 1.00 93.38 360 ALA A CA 1
ATOM 2717 C C . ALA A 1 360 ? -4.222 -16.633 -10.832 1.00 93.38 360 ALA A C 1
ATOM 2719 O O . ALA A 1 360 ? -3.061 -17.032 -10.718 1.00 93.38 360 ALA A O 1
ATOM 2720 N N . PRO A 1 361 ? -4.645 -15.533 -10.171 1.00 94.81 361 PRO A N 1
ATOM 2721 C CA . PRO A 1 361 ? -3.734 -14.700 -9.385 1.00 94.81 361 PRO A CA 1
ATOM 2722 C C . PRO A 1 361 ? -3.100 -15.477 -8.225 1.00 94.81 361 PRO A C 1
ATOM 2724 O O . PRO A 1 361 ? -3.695 -16.395 -7.661 1.00 94.81 361 PRO A O 1
ATOM 2727 N N . SER A 1 362 ? -1.860 -15.131 -7.896 1.00 93.56 362 SER A N 1
ATOM 2728 C CA . SER A 1 362 ? -1.075 -15.806 -6.861 1.00 93.56 362 SER A CA 1
ATOM 2729 C C . SER A 1 362 ? -0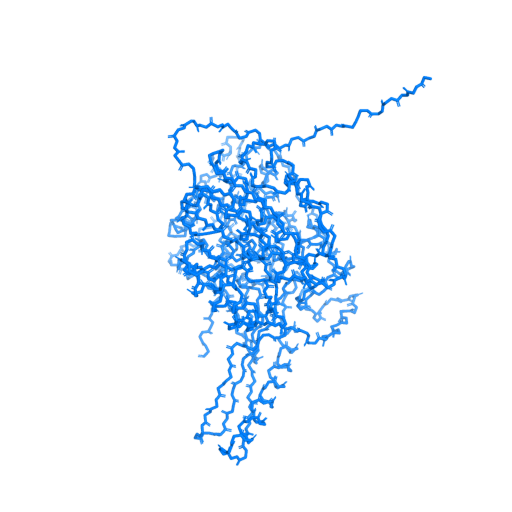.113 -14.835 -6.191 1.00 93.56 362 SER A C 1
ATOM 2731 O O . SER A 1 362 ? 0.134 -13.739 -6.690 1.00 93.56 362 SER A O 1
ATOM 2733 N N . MET A 1 363 ? 0.434 -15.226 -5.043 1.00 90.50 363 MET A N 1
ATOM 2734 C CA . MET A 1 363 ? 1.388 -14.385 -4.321 1.00 90.50 363 MET A CA 1
ATOM 2735 C C . MET A 1 363 ? 2.751 -14.302 -5.003 1.00 90.50 363 MET A C 1
ATOM 2737 O O . MET A 1 363 ? 3.423 -13.271 -4.934 1.00 90.50 363 MET A O 1
ATOM 2741 N N . LEU A 1 364 ? 3.166 -15.398 -5.634 1.00 91.38 364 LEU A N 1
ATOM 2742 C CA . LEU A 1 364 ? 4.506 -15.585 -6.168 1.00 91.38 364 LEU A CA 1
ATOM 2743 C C . LEU A 1 364 ? 4.427 -16.096 -7.619 1.00 91.38 364 LEU A C 1
ATOM 2745 O O . LEU A 1 364 ? 4.908 -17.196 -7.914 1.00 91.38 364 LEU A O 1
ATOM 2749 N N . PRO A 1 365 ? 3.807 -15.323 -8.533 1.00 93.69 365 PRO A N 1
ATOM 2750 C CA . PRO A 1 365 ? 3.716 -15.704 -9.935 1.00 93.69 365 PRO A CA 1
ATOM 2751 C C . PRO A 1 365 ? 5.112 -15.830 -10.551 1.00 93.69 365 PRO A C 1
ATOM 2753 O O . PRO A 1 365 ? 6.017 -15.048 -10.239 1.00 93.69 365 PRO A O 1
ATOM 2756 N N . LYS A 1 366 ? 5.277 -16.794 -11.461 1.00 94.38 366 LYS A N 1
ATOM 2757 C CA . LYS A 1 366 ? 6.442 -16.869 -12.353 1.00 94.38 366 LYS A CA 1
ATOM 2758 C C . LYS A 1 366 ? 6.079 -16.288 -13.713 1.00 94.38 366 LYS A C 1
ATOM 2760 O O . LYS A 1 366 ? 4.933 -16.390 -14.146 1.00 94.38 366 LYS A O 1
ATOM 2765 N N . ILE A 1 367 ? 7.068 -15.718 -14.390 1.00 95.50 367 ILE A N 1
ATOM 2766 C CA . ILE A 1 367 ? 6.975 -15.358 -15.802 1.00 95.50 367 ILE A CA 1
ATOM 2767 C C . ILE A 1 367 ? 7.806 -16.372 -16.578 1.00 95.50 367 ILE A C 1
ATOM 2769 O O . ILE A 1 367 ? 9.007 -16.515 -16.334 1.00 95.50 367 ILE A O 1
ATOM 2773 N N . LEU A 1 368 ? 7.153 -17.090 -17.482 1.00 95.00 368 LEU A N 1
ATOM 2774 C CA . LEU A 1 368 ? 7.732 -18.137 -18.308 1.00 95.00 368 LEU A CA 1
ATOM 2775 C C . LEU A 1 368 ? 7.778 -17.678 -19.769 1.00 95.00 368 LEU A C 1
ATOM 2777 O O . LEU A 1 368 ? 6.909 -16.930 -20.221 1.00 95.00 368 LEU A O 1
ATOM 2781 N N . SER A 1 369 ? 8.783 -18.122 -20.512 1.00 95.06 369 SER A N 1
ATOM 2782 C CA . SER A 1 369 ? 8.826 -18.001 -21.972 1.00 95.06 369 SER A CA 1
ATOM 2783 C C . SER A 1 369 ? 7.834 -18.956 -22.635 1.00 95.06 369 SER A C 1
ATOM 2785 O O . SER A 1 369 ? 7.250 -19.823 -21.980 1.00 95.06 369 SER A O 1
ATOM 2787 N N . ALA A 1 370 ? 7.646 -18.817 -23.949 1.00 93.44 370 ALA A N 1
ATOM 2788 C CA . ALA A 1 370 ? 6.708 -19.643 -24.709 1.00 93.44 370 ALA A CA 1
ATOM 2789 C C . ALA A 1 370 ? 7.072 -21.143 -24.707 1.00 93.44 370 ALA A C 1
ATOM 2791 O O . ALA A 1 370 ? 6.202 -21.990 -24.894 1.00 93.44 370 ALA A O 1
ATOM 2792 N N . ASP A 1 371 ? 8.346 -21.478 -24.481 1.00 92.75 371 ASP A N 1
ATOM 2793 C CA . ASP A 1 371 ? 8.856 -22.846 -24.318 1.00 92.75 371 ASP A CA 1
ATOM 2794 C C . ASP A 1 371 ? 8.837 -23.341 -22.856 1.00 92.75 371 ASP A C 1
ATOM 2796 O O . ASP A 1 371 ? 9.280 -24.453 -22.573 1.00 92.75 371 ASP A O 1
ATOM 2800 N N . GLY A 1 372 ? 8.309 -22.541 -21.923 1.00 92.25 372 GLY A N 1
ATOM 2801 C CA . GLY A 1 372 ? 8.138 -22.906 -20.516 1.00 92.25 372 GLY A CA 1
ATOM 2802 C C . GLY A 1 372 ? 9.356 -22.661 -19.620 1.00 92.25 372 GLY A C 1
ATOM 2803 O O . GLY A 1 372 ? 9.297 -22.989 -18.433 1.00 92.25 372 GLY A O 1
ATOM 2804 N N . LYS A 1 373 ? 10.445 -22.073 -20.133 1.00 93.81 373 LYS A N 1
ATOM 2805 C CA . LYS A 1 373 ? 11.611 -21.702 -19.310 1.00 93.81 373 LYS A CA 1
ATOM 2806 C C . LYS A 1 373 ? 11.314 -20.481 -18.447 1.00 93.81 373 LYS A C 1
ATOM 2808 O O . LYS A 1 373 ? 10.536 -19.606 -18.818 1.00 93.81 373 LYS A O 1
ATOM 2813 N N . ALA A 1 374 ? 11.947 -20.387 -17.281 1.00 92.81 374 ALA A N 1
ATOM 2814 C CA . ALA A 1 374 ? 11.734 -19.248 -16.393 1.00 92.81 374 ALA A CA 1
ATOM 2815 C C . ALA A 1 374 ? 12.465 -17.997 -16.912 1.00 92.81 374 ALA A C 1
ATOM 2817 O O . ALA A 1 374 ? 13.691 -17.995 -17.052 1.00 92.81 374 ALA A O 1
ATOM 2818 N N . LEU A 1 375 ? 11.708 -16.921 -17.148 1.00 93.88 375 LEU A N 1
ATOM 2819 C CA . LEU A 1 375 ? 12.221 -15.577 -17.450 1.00 93.88 375 LEU A CA 1
ATOM 2820 C C . LEU A 1 375 ? 12.374 -14.741 -16.175 1.00 93.88 375 LEU A C 1
ATOM 2822 O O . LEU A 1 375 ? 13.321 -13.962 -16.038 1.00 93.88 375 LEU A O 1
ATOM 2826 N N . PHE A 1 376 ? 11.438 -14.911 -15.241 1.00 93.81 376 PHE A N 1
ATOM 2827 C CA . PHE A 1 376 ? 11.448 -14.278 -13.928 1.00 93.81 376 PHE A CA 1
ATOM 2828 C C . PHE A 1 376 ? 10.742 -15.171 -12.908 1.00 93.81 376 PHE A C 1
ATOM 2830 O O . PHE A 1 376 ? 9.654 -15.690 -13.172 1.00 93.81 376 PHE A O 1
ATOM 2837 N N . ALA A 1 377 ? 11.340 -15.332 -11.732 1.00 92.00 377 ALA A N 1
ATOM 2838 C CA . ALA A 1 377 ? 10.769 -16.100 -10.639 1.00 92.00 377 ALA A CA 1
ATOM 2839 C C . ALA A 1 377 ? 10.894 -15.351 -9.300 1.00 92.00 377 ALA A C 1
ATOM 2841 O O . ALA A 1 377 ? 11.789 -14.531 -9.118 1.00 92.00 377 ALA A O 1
ATOM 2842 N N . PRO A 1 378 ? 10.053 -15.677 -8.308 1.00 88.62 378 PRO A N 1
ATOM 2843 C CA . PRO A 1 378 ? 10.127 -15.090 -6.969 1.00 88.62 378 PRO A CA 1
ATOM 2844 C C . PRO A 1 378 ? 11.513 -15.196 -6.317 1.00 88.62 378 PRO A C 1
ATOM 2846 O O . PRO A 1 378 ? 11.935 -14.264 -5.645 1.00 88.62 378 PRO A O 1
ATOM 2849 N N . GLY A 1 379 ? 12.255 -16.282 -6.567 1.00 87.19 379 GLY A N 1
ATOM 2850 C CA . GLY A 1 379 ? 13.626 -16.462 -6.071 1.00 87.19 379 GLY A CA 1
ATOM 2851 C C . GLY A 1 379 ? 14.658 -15.472 -6.634 1.00 87.19 379 GLY A C 1
ATOM 2852 O O . GLY A 1 379 ? 15.784 -15.438 -6.151 1.00 87.19 379 GLY A O 1
ATOM 2853 N N . ASP A 1 380 ? 14.296 -14.660 -7.633 1.00 89.12 380 ASP A N 1
ATOM 2854 C CA . ASP A 1 380 ? 15.128 -13.566 -8.149 1.00 89.12 380 ASP A CA 1
ATOM 2855 C C . ASP A 1 380 ? 15.055 -12.292 -7.289 1.00 89.12 380 ASP A C 1
ATOM 2857 O O . ASP A 1 380 ? 15.805 -11.333 -7.509 1.00 89.12 380 ASP A O 1
ATOM 2861 N N . LEU A 1 381 ? 14.133 -12.263 -6.326 1.00 87.38 381 LEU A N 1
ATOM 2862 C CA . LEU A 1 381 ? 13.954 -11.174 -5.380 1.00 87.38 381 LEU A CA 1
ATOM 2863 C C . LEU A 1 381 ? 14.654 -11.497 -4.054 1.00 87.38 381 LEU A C 1
ATOM 2865 O O . LEU A 1 381 ? 14.592 -12.636 -3.587 1.00 87.38 381 LEU A O 1
ATOM 2869 N N . PRO A 1 382 ? 15.269 -10.498 -3.396 1.00 82.88 382 PRO A N 1
ATOM 2870 C CA . PRO A 1 382 ? 15.740 -10.678 -2.031 1.00 82.88 382 PRO A CA 1
ATOM 2871 C C . PRO A 1 382 ? 14.547 -10.931 -1.096 1.00 82.88 382 PRO A C 1
ATOM 2873 O O . PRO A 1 382 ? 13.442 -10.421 -1.327 1.00 82.88 382 PRO A O 1
ATOM 2876 N N . ALA A 1 383 ? 14.764 -11.708 -0.034 1.00 78.06 383 ALA A N 1
ATOM 2877 C CA . ALA A 1 383 ? 13.711 -12.103 0.903 1.00 78.06 383 ALA A CA 1
ATOM 2878 C C . ALA A 1 383 ? 13.005 -10.885 1.520 1.00 78.06 383 ALA A C 1
ATOM 2880 O O . ALA A 1 383 ? 11.786 -10.883 1.674 1.00 78.06 383 ALA A O 1
ATOM 2881 N N . GLU A 1 384 ? 13.752 -9.814 1.784 1.00 75.25 384 GLU A N 1
ATOM 2882 C CA . GLU A 1 384 ? 13.235 -8.551 2.305 1.00 75.25 384 GLU A CA 1
ATOM 2883 C C . GLU A 1 384 ? 12.250 -7.894 1.329 1.00 75.25 384 GLU A C 1
ATOM 2885 O O . GLU A 1 384 ? 11.244 -7.330 1.753 1.00 75.25 384 GLU A O 1
ATOM 2890 N N . ALA A 1 385 ? 12.490 -7.990 0.016 1.00 81.81 385 ALA A N 1
ATOM 2891 C CA . ALA A 1 385 ? 11.575 -7.444 -0.985 1.00 81.81 385 ALA A CA 1
ATOM 2892 C C . ALA A 1 385 ? 10.287 -8.268 -1.087 1.00 81.81 385 ALA A C 1
ATOM 2894 O O . ALA A 1 385 ? 9.209 -7.683 -1.179 1.00 81.81 385 ALA A O 1
ATOM 2895 N N . LEU A 1 386 ? 10.388 -9.601 -1.038 1.00 81.44 386 LEU A N 1
ATOM 2896 C CA . LEU A 1 386 ? 9.222 -10.493 -1.008 1.00 81.44 386 LEU A CA 1
ATOM 2897 C C . LEU A 1 386 ? 8.387 -10.294 0.259 1.00 81.44 386 LEU A C 1
ATOM 2899 O O . LEU A 1 386 ? 7.160 -10.337 0.207 1.00 81.44 386 LEU A O 1
ATOM 2903 N N . ALA A 1 387 ? 9.052 -10.040 1.386 1.00 76.06 387 ALA A N 1
ATOM 2904 C CA . ALA A 1 387 ? 8.390 -9.701 2.633 1.00 76.06 387 ALA A CA 1
ATOM 2905 C C . ALA A 1 387 ? 7.742 -8.315 2.566 1.00 76.06 387 ALA A C 1
ATOM 2907 O O . ALA A 1 387 ? 6.676 -8.138 3.127 1.00 76.06 387 ALA A O 1
ATOM 2908 N N . ALA A 1 388 ? 8.328 -7.326 1.890 1.00 73.69 388 ALA A N 1
ATOM 2909 C CA . ALA A 1 388 ? 7.824 -5.951 1.918 1.00 73.69 388 ALA A CA 1
ATOM 2910 C C . ALA A 1 388 ? 6.698 -5.651 0.910 1.00 73.69 388 ALA A C 1
ATOM 2912 O O . ALA A 1 388 ? 5.940 -4.698 1.105 1.00 73.69 388 ALA A O 1
ATOM 2913 N N . ARG A 1 389 ? 6.600 -6.394 -0.199 1.00 84.12 389 ARG A N 1
ATOM 2914 C CA . ARG A 1 389 ? 5.685 -6.062 -1.304 1.00 84.12 389 ARG A CA 1
ATOM 2915 C C . ARG A 1 389 ? 5.320 -7.284 -2.155 1.00 84.12 389 ARG A C 1
ATOM 2917 O O . ARG A 1 389 ? 6.088 -8.241 -2.201 1.00 84.12 389 ARG A O 1
ATOM 2924 N N . PRO A 1 390 ? 4.201 -7.234 -2.902 1.00 89.88 390 PRO A N 1
ATOM 2925 C CA . PRO A 1 390 ? 3.909 -8.258 -3.898 1.00 89.88 390 PRO A CA 1
ATOM 2926 C C . PRO A 1 390 ? 4.966 -8.298 -5.008 1.00 89.88 390 PRO A C 1
ATOM 2928 O O . PRO A 1 390 ? 5.605 -7.288 -5.335 1.00 89.88 390 PRO A O 1
ATOM 2931 N N . VAL A 1 391 ? 5.095 -9.475 -5.624 1.00 91.56 391 VAL A N 1
ATOM 2932 C CA . VAL A 1 391 ? 5.924 -9.704 -6.815 1.00 91.56 391 VAL A CA 1
ATOM 2933 C C . VAL A 1 391 ? 5.355 -8.957 -8.022 1.00 91.56 391 VAL A C 1
ATOM 2935 O O . VAL A 1 391 ? 6.090 -8.265 -8.725 1.00 91.56 391 VAL A O 1
ATOM 2938 N N . ALA A 1 392 ? 4.040 -9.065 -8.216 1.00 94.81 392 ALA A N 1
ATOM 2939 C CA . ALA A 1 392 ? 3.288 -8.410 -9.275 1.00 94.81 392 ALA A CA 1
ATOM 2940 C C . ALA A 1 392 ? 1.987 -7.821 -8.720 1.00 94.81 392 ALA A C 1
ATOM 2942 O O . ALA A 1 392 ? 1.373 -8.386 -7.813 1.00 94.81 392 ALA A O 1
ATOM 2943 N N . LEU A 1 393 ? 1.552 -6.698 -9.285 1.00 94.56 393 LEU A N 1
ATOM 2944 C CA . LEU A 1 393 ? 0.223 -6.150 -9.046 1.00 94.56 393 LEU A CA 1
ATOM 2945 C C . LEU A 1 393 ? -0.774 -6.816 -9.996 1.00 94.56 393 LEU A C 1
ATOM 2947 O O . LEU A 1 393 ? -0.653 -6.667 -11.208 1.00 94.56 393 LEU A O 1
ATOM 2951 N N . PHE A 1 394 ? -1.795 -7.478 -9.461 1.00 95.38 394 PHE A N 1
ATOM 2952 C CA . PHE A 1 394 ? -2.905 -7.977 -10.273 1.00 95.38 394 PHE A CA 1
ATOM 2953 C C . PHE A 1 394 ? -4.004 -6.926 -10.372 1.00 95.38 394 PHE A C 1
ATOM 2955 O O . PHE A 1 394 ? -4.394 -6.351 -9.357 1.00 95.38 394 PHE A O 1
ATOM 2962 N N . VAL A 1 395 ? -4.541 -6.708 -11.568 1.00 95.06 395 VAL A N 1
ATOM 2963 C CA . VAL A 1 395 ? -5.701 -5.838 -11.807 1.00 95.06 395 VAL A CA 1
ATOM 2964 C C . VAL A 1 395 ? -6.701 -6.517 -12.730 1.00 95.06 395 VAL A C 1
ATOM 2966 O O . VAL A 1 395 ? -6.326 -7.333 -13.569 1.00 95.06 395 VAL A O 1
ATOM 2969 N N . TYR A 1 396 ? -7.977 -6.184 -12.568 1.00 92.75 396 TYR A N 1
ATOM 2970 C CA . TYR A 1 396 ? -9.045 -6.699 -13.411 1.00 92.75 396 TYR A CA 1
ATOM 2971 C C . TYR A 1 396 ? -9.415 -5.691 -14.493 1.00 92.75 396 TYR A C 1
ATOM 2973 O O . TYR A 1 396 ? -9.563 -4.490 -14.237 1.00 92.75 396 TYR A O 1
ATOM 2981 N N . ARG A 1 397 ? -9.645 -6.205 -15.700 1.00 89.69 397 ARG A N 1
ATOM 2982 C CA . ARG A 1 397 ? -10.327 -5.472 -16.761 1.00 89.69 397 ARG A CA 1
ATOM 2983 C C . ARG A 1 397 ? -11.124 -6.434 -17.625 1.00 89.69 397 ARG A C 1
ATOM 2985 O O . ARG A 1 397 ? -10.606 -7.458 -18.059 1.00 89.69 397 ARG A O 1
ATOM 2992 N N . GLU A 1 398 ? -12.367 -6.073 -17.920 1.00 85.62 398 GLU A N 1
ATOM 2993 C CA . GLU A 1 398 ? -13.194 -6.859 -18.831 1.00 85.62 398 GLU A CA 1
ATOM 2994 C C . GLU A 1 398 ? -12.590 -6.842 -20.243 1.00 85.62 398 GLU A C 1
ATOM 2996 O O . GLU A 1 398 ? -12.140 -5.805 -20.742 1.00 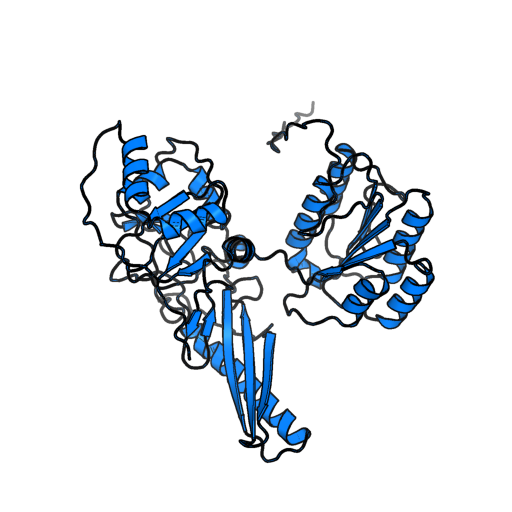85.62 398 GLU A O 1
ATOM 3001 N N . GLN A 1 399 ? -12.529 -8.010 -20.876 1.00 77.69 399 GLN A N 1
ATOM 3002 C CA . GLN A 1 399 ? -12.048 -8.131 -22.244 1.00 77.69 399 GLN A CA 1
ATOM 3003 C C . GLN A 1 399 ? -13.166 -7.721 -23.206 1.00 77.69 399 GLN A C 1
ATOM 3005 O O . GLN A 1 399 ? -14.239 -8.324 -23.209 1.00 77.69 399 GLN A O 1
ATOM 3010 N N . VAL A 1 400 ? -12.918 -6.712 -24.041 1.00 75.38 400 VAL A N 1
ATOM 3011 C CA . VAL A 1 400 ? -13.887 -6.257 -25.044 1.00 75.38 400 VAL A CA 1
ATOM 3012 C C . VAL A 1 400 ? -13.489 -6.823 -26.405 1.00 75.38 400 VAL A C 1
ATOM 3014 O O . VAL A 1 400 ? -12.572 -6.331 -27.047 1.00 75.38 400 VAL A O 1
ATOM 3017 N N . GLY A 1 401 ? -14.174 -7.880 -26.847 1.00 61.31 401 GLY A N 1
ATOM 3018 C CA . GLY A 1 401 ? -14.248 -8.247 -28.269 1.00 61.31 401 GLY A CA 1
ATOM 3019 C C . GLY A 1 401 ? -12.948 -8.643 -28.989 1.00 61.31 401 GLY A C 1
ATOM 3020 O O . GLY A 1 401 ? -12.905 -8.554 -30.214 1.00 61.31 401 GLY A O 1
ATOM 3021 N N . VAL A 1 402 ? -11.900 -9.096 -28.295 1.00 55.59 402 VAL A N 1
ATOM 3022 C CA . VAL A 1 402 ? -10.634 -9.460 -28.957 1.00 55.59 402 VAL A CA 1
ATOM 3023 C C . VAL A 1 402 ? -10.725 -10.851 -29.600 1.00 55.59 402 VAL A C 1
ATOM 3025 O O . VAL A 1 402 ? -10.996 -11.851 -28.931 1.00 55.59 402 VAL A O 1
ATOM 3028 N N . ARG A 1 403 ? -10.466 -10.930 -30.913 1.00 54.72 403 ARG A N 1
ATOM 3029 C CA . ARG A 1 403 ? -10.236 -12.196 -31.629 1.00 54.72 403 ARG A CA 1
ATOM 3030 C C . ARG A 1 403 ? -8.863 -12.751 -31.244 1.00 54.72 403 ARG A C 1
ATOM 3032 O O . ARG A 1 403 ? -7.864 -12.062 -31.400 1.00 54.72 403 ARG A O 1
ATOM 3039 N N . ARG A 1 404 ? -8.809 -14.010 -30.792 1.00 55.75 404 ARG A N 1
ATOM 3040 C CA . ARG A 1 404 ? -7.546 -14.743 -30.607 1.00 55.75 404 ARG A CA 1
ATOM 3041 C C . ARG A 1 404 ? -6.916 -15.001 -31.975 1.00 55.75 404 ARG A C 1
ATOM 3043 O O . ARG A 1 404 ? -7.390 -15.868 -32.707 1.00 55.75 404 ARG A O 1
ATOM 3050 N N . GLU A 1 405 ? -5.883 -14.248 -32.325 1.00 52.75 405 GLU A N 1
ATOM 3051 C CA . GLU A 1 405 ? -5.052 -14.562 -33.485 1.00 52.75 405 GLU A CA 1
ATOM 3052 C C . GLU A 1 405 ? -4.081 -15.694 -33.127 1.00 52.75 405 GLU A C 1
ATOM 3054 O O . GLU A 1 405 ? -3.396 -15.649 -32.106 1.00 52.75 405 GLU A O 1
ATOM 3059 N N . THR A 1 406 ? -4.064 -16.745 -33.945 1.00 52.06 406 THR A N 1
ATOM 3060 C CA . THR A 1 406 ? -3.149 -17.885 -33.816 1.00 52.06 406 THR A CA 1
ATOM 3061 C C . THR A 1 406 ? -1.724 -17.488 -34.203 1.00 52.06 406 THR A C 1
ATOM 3063 O O . THR A 1 406 ? -1.527 -16.774 -35.185 1.00 52.06 406 THR A O 1
ATOM 3066 N N . ASP A 1 407 ? -0.736 -17.965 -33.444 1.00 50.81 407 ASP A N 1
ATOM 3067 C CA . ASP A 1 407 ? 0.678 -17.613 -33.599 1.00 50.81 407 ASP A CA 1
ATOM 3068 C C . ASP A 1 407 ? 1.239 -17.872 -35.008 1.00 50.81 407 ASP A C 1
ATOM 3070 O O . ASP A 1 407 ? 1.144 -18.978 -35.541 1.00 50.81 407 ASP A O 1
ATOM 3074 N N . ALA A 1 408 ? 1.885 -16.854 -35.588 1.00 45.31 408 ALA A N 1
ATOM 3075 C CA . ALA A 1 408 ? 2.694 -16.978 -36.797 1.00 45.31 408 ALA A CA 1
ATOM 3076 C C . ALA A 1 408 ? 4.193 -17.021 -36.420 1.00 45.31 408 ALA A C 1
ATOM 3078 O O . ALA A 1 408 ? 4.638 -16.198 -35.615 1.00 45.31 408 ALA A O 1
ATOM 3079 N N . PRO A 1 409 ? 5.001 -17.938 -36.985 1.00 44.44 409 PRO A N 1
ATOM 3080 C CA . PRO A 1 409 ? 6.419 -18.061 -36.646 1.00 44.44 409 PRO A CA 1
ATOM 3081 C C . PRO A 1 409 ? 7.250 -16.885 -37.195 1.00 44.44 409 PRO A C 1
ATOM 3083 O O . PRO A 1 409 ? 7.177 -16.557 -38.378 1.00 44.44 409 PRO A O 1
ATOM 3086 N N . ILE A 1 410 ? 8.091 -16.271 -36.350 1.00 46.53 410 ILE A N 1
ATOM 3087 C CA . ILE A 1 410 ? 8.990 -15.158 -36.724 1.00 46.53 410 ILE A CA 1
ATOM 3088 C C . ILE A 1 410 ? 10.465 -15.577 -36.586 1.00 46.53 410 ILE A C 1
ATOM 3090 O O . ILE A 1 410 ? 10.927 -15.824 -35.466 1.00 46.53 410 ILE A O 1
ATOM 3094 N N . LEU A 1 411 ? 11.232 -15.548 -37.690 1.00 42.19 411 LEU A N 1
ATOM 3095 C CA . LEU A 1 411 ? 12.705 -15.644 -37.700 1.00 42.19 411 LEU A CA 1
ATOM 3096 C C . LEU A 1 411 ? 13.357 -14.778 -38.808 1.00 42.19 411 LEU A C 1
ATOM 3098 O O . LEU A 1 411 ? 13.246 -15.112 -39.982 1.00 42.19 411 LEU A O 1
ATOM 3102 N N . SER A 1 412 ? 14.069 -13.697 -38.433 1.00 43.22 412 SER A N 1
ATOM 3103 C CA . SER A 1 412 ? 15.384 -13.256 -38.983 1.00 43.22 412 SER A CA 1
ATOM 3104 C C . SER A 1 412 ? 15.932 -12.011 -38.231 1.00 43.22 412 SER A C 1
ATOM 3106 O O . SER A 1 412 ? 15.129 -11.280 -37.667 1.00 43.22 412 SER A O 1
ATOM 3108 N N . PRO A 1 413 ? 17.250 -11.696 -38.228 1.00 44.59 413 PRO A N 1
ATOM 3109 C CA . PRO A 1 413 ? 17.889 -10.639 -37.405 1.00 44.59 413 PRO A CA 1
ATOM 3110 C C . PRO A 1 413 ? 17.505 -9.169 -37.688 1.00 44.59 413 PRO A C 1
ATOM 3112 O O . PRO A 1 413 ? 17.827 -8.293 -36.891 1.00 44.59 413 PRO A O 1
ATOM 3115 N N . ILE A 1 414 ? 16.706 -8.884 -38.728 1.00 54.16 414 ILE A N 1
ATOM 3116 C CA . ILE A 1 414 ? 15.951 -7.609 -38.869 1.00 54.16 414 ILE A CA 1
ATOM 3117 C C . ILE A 1 414 ? 14.752 -7.584 -37.869 1.00 54.16 414 ILE A C 1
ATOM 3119 O O . ILE A 1 414 ? 13.857 -6.741 -37.911 1.00 54.16 414 ILE A O 1
ATOM 3123 N N . ALA A 1 415 ? 14.738 -8.538 -36.931 1.00 58.66 415 ALA A N 1
ATOM 3124 C CA . ALA A 1 415 ? 13.660 -8.903 -36.030 1.00 58.66 415 ALA A CA 1
ATOM 3125 C C . ALA A 1 415 ? 13.278 -7.837 -35.021 1.00 58.66 415 ALA A C 1
ATOM 3127 O O . ALA A 1 415 ? 12.120 -7.821 -34.656 1.00 58.66 415 ALA A O 1
ATOM 3128 N N . ARG A 1 416 ? 14.162 -6.961 -34.533 1.00 63.66 416 ARG A N 1
ATOM 3129 C CA . ARG A 1 416 ? 13.816 -6.165 -33.338 1.00 63.66 416 ARG A CA 1
ATOM 3130 C C . ARG A 1 416 ? 12.590 -5.272 -33.547 1.00 63.66 416 ARG A C 1
ATOM 3132 O O . ARG A 1 416 ? 11.622 -5.386 -32.802 1.00 63.66 416 ARG A O 1
ATOM 3139 N N . ALA A 1 417 ? 12.604 -4.435 -34.583 1.00 65.31 417 ALA A N 1
ATOM 3140 C CA . ALA A 1 417 ? 11.460 -3.587 -34.913 1.00 65.31 417 ALA A CA 1
ATOM 3141 C C . ALA A 1 417 ? 10.236 -4.421 -35.319 1.00 65.31 417 ALA A C 1
ATOM 3143 O O . ALA A 1 417 ? 9.120 -4.080 -34.954 1.00 65.31 417 ALA A O 1
ATOM 3144 N N . LYS A 1 418 ? 10.445 -5.547 -36.016 1.00 69.44 418 LYS A N 1
ATOM 3145 C CA . LYS A 1 418 ? 9.364 -6.446 -36.444 1.00 69.44 418 LYS A CA 1
ATOM 3146 C C . LYS A 1 418 ? 8.708 -7.196 -35.286 1.00 69.44 418 LYS A C 1
ATOM 3148 O O . LYS A 1 418 ? 7.505 -7.374 -35.310 1.00 69.44 418 LYS A O 1
ATOM 3153 N N . VAL A 1 419 ? 9.476 -7.621 -34.288 1.00 70.56 419 VAL A N 1
ATOM 3154 C CA . VAL A 1 419 ? 9.014 -8.349 -33.102 1.00 70.56 419 VAL A CA 1
ATOM 3155 C C . VAL A 1 419 ? 8.285 -7.390 -32.169 1.00 70.56 419 VAL A C 1
ATOM 3157 O O . VAL A 1 419 ? 7.191 -7.711 -31.725 1.00 70.56 419 VAL A O 1
ATOM 3160 N N . VAL A 1 420 ? 8.824 -6.183 -31.950 1.00 73.00 420 VAL A N 1
ATOM 3161 C CA . VAL A 1 420 ? 8.117 -5.134 -31.198 1.00 73.00 420 VAL A CA 1
ATOM 3162 C C . VAL A 1 420 ? 6.835 -4.710 -31.923 1.00 73.00 420 VAL A C 1
ATOM 3164 O O . VAL A 1 420 ? 5.802 -4.569 -31.281 1.00 73.00 420 VAL A O 1
ATOM 3167 N N . ALA A 1 421 ? 6.861 -4.554 -33.251 1.00 72.06 421 ALA A N 1
ATOM 3168 C CA . ALA A 1 421 ? 5.668 -4.225 -34.033 1.00 72.06 421 ALA A CA 1
ATOM 3169 C C . ALA A 1 421 ? 4.637 -5.367 -34.061 1.00 72.06 421 ALA A C 1
ATOM 3171 O O . ALA A 1 421 ? 3.440 -5.103 -33.996 1.00 72.06 421 ALA A O 1
ATOM 3172 N N . ALA A 1 422 ? 5.084 -6.624 -34.134 1.00 71.88 422 ALA A N 1
ATOM 3173 C CA . ALA A 1 422 ? 4.211 -7.794 -34.069 1.00 71.88 422 ALA A CA 1
ATOM 3174 C C . ALA A 1 422 ? 3.524 -7.898 -32.705 1.00 71.88 422 ALA A C 1
ATOM 3176 O O . ALA A 1 422 ? 2.326 -8.152 -32.648 1.00 71.88 422 ALA A O 1
ATOM 3177 N N . GLU A 1 423 ? 4.261 -7.646 -31.620 1.00 80.44 423 GLU A N 1
ATOM 3178 C CA . GLU A 1 423 ? 3.679 -7.570 -30.281 1.00 80.44 423 GLU A CA 1
ATOM 3179 C C . GLU A 1 423 ? 2.693 -6.403 -30.175 1.00 80.44 423 GLU A C 1
ATOM 3181 O O . GLU A 1 423 ? 1.572 -6.586 -29.715 1.00 80.44 423 GLU A O 1
ATOM 3186 N N . ALA A 1 424 ? 3.057 -5.224 -30.690 1.00 74.94 424 ALA A N 1
ATOM 3187 C CA . ALA A 1 424 ? 2.182 -4.055 -30.693 1.00 74.94 424 ALA A CA 1
ATOM 3188 C C . ALA A 1 424 ? 0.850 -4.298 -31.423 1.00 74.94 424 ALA A C 1
ATOM 3190 O O . ALA A 1 424 ? -0.182 -3.802 -30.983 1.00 74.94 424 ALA A O 1
ATOM 3191 N N . GLY A 1 425 ? 0.856 -5.088 -32.502 1.00 76.69 425 GLY A N 1
ATOM 3192 C CA . GLY A 1 425 ? -0.356 -5.460 -33.237 1.00 76.69 425 GLY A CA 1
ATOM 3193 C C . GLY A 1 425 ? -1.305 -6.395 -32.477 1.00 76.69 425 GLY A C 1
ATOM 3194 O O . GLY A 1 425 ? -2.471 -6.491 -32.848 1.00 76.69 425 GLY A O 1
ATOM 3195 N N . ARG A 1 426 ? -0.829 -7.069 -31.421 1.00 81.38 426 ARG A N 1
ATOM 3196 C CA . ARG A 1 426 ? -1.618 -8.006 -30.598 1.00 81.38 426 ARG A CA 1
ATOM 3197 C C . ARG A 1 426 ? -2.283 -7.344 -29.398 1.00 81.38 426 ARG A C 1
ATOM 3199 O O . ARG A 1 426 ? -3.227 -7.901 -28.840 1.00 81.38 426 ARG A O 1
ATOM 3206 N N . ILE A 1 427 ? -1.788 -6.179 -28.991 1.00 87.00 427 ILE A N 1
ATOM 3207 C CA . ILE A 1 427 ? -2.291 -5.476 -27.816 1.00 87.00 427 ILE A CA 1
ATOM 3208 C C . ILE A 1 427 ? -3.677 -4.908 -28.127 1.00 87.00 427 ILE A C 1
ATOM 3210 O O . ILE A 1 427 ? -3.875 -4.208 -29.119 1.00 87.00 427 ILE A O 1
ATOM 3214 N N . ASP A 1 428 ? -4.630 -5.173 -27.235 1.00 89.25 428 ASP A N 1
ATOM 3215 C CA . ASP A 1 428 ? -5.945 -4.531 -27.241 1.00 89.25 428 ASP A CA 1
ATOM 3216 C C . ASP A 1 428 ? -5.782 -2.992 -27.244 1.00 89.25 428 ASP A C 1
ATOM 3218 O O . ASP A 1 428 ? -5.232 -2.441 -26.282 1.00 89.25 428 ASP A O 1
ATOM 3222 N N . PRO A 1 429 ? -6.263 -2.276 -28.280 1.00 90.88 429 PRO A N 1
ATOM 3223 C CA . PRO A 1 429 ? -6.086 -0.828 -28.393 1.00 90.88 429 PRO A CA 1
ATOM 3224 C C . PRO A 1 429 ? -6.648 -0.042 -27.204 1.00 90.88 429 PRO A C 1
ATOM 3226 O O . PRO A 1 429 ? -6.086 0.981 -26.809 1.00 90.88 429 PRO A O 1
ATOM 3229 N N . GLU A 1 430 ? -7.741 -0.517 -26.602 1.00 91.06 430 GLU A N 1
ATOM 3230 C CA . GLU A 1 430 ? -8.332 0.133 -25.434 1.00 91.06 430 GLU A CA 1
ATOM 3231 C C . GLU A 1 430 ? -7.495 -0.116 -24.176 1.00 91.06 430 GLU A C 1
ATOM 3233 O O . GLU A 1 430 ? -7.413 0.759 -23.305 1.00 91.06 430 GLU A O 1
ATOM 3238 N N . LEU A 1 431 ? -6.847 -1.282 -24.075 1.00 91.62 431 LEU A N 1
ATOM 3239 C CA . LEU A 1 431 ? -5.867 -1.536 -23.023 1.00 91.62 431 LEU A CA 1
ATOM 3240 C C . LEU A 1 431 ? -4.647 -0.626 -23.195 1.00 91.62 431 LEU A C 1
ATOM 3242 O O . LEU A 1 431 ? -4.296 0.070 -22.243 1.00 91.62 431 LEU A O 1
ATOM 3246 N N . ASP A 1 432 ? -4.048 -0.584 -24.390 1.00 93.25 432 ASP A N 1
ATOM 3247 C CA . ASP A 1 432 ? -2.883 0.264 -24.693 1.00 93.25 432 ASP A CA 1
ATOM 3248 C C . ASP A 1 432 ? -3.159 1.728 -24.333 1.00 93.25 432 ASP A C 1
ATOM 3250 O O . ASP A 1 432 ? -2.407 2.338 -23.570 1.00 93.25 432 ASP A O 1
ATOM 3254 N N . LYS A 1 433 ? -4.304 2.258 -24.776 1.00 93.38 433 LYS A N 1
ATOM 3255 C CA . LYS A 1 433 ? -4.745 3.621 -24.471 1.00 93.38 433 LYS A CA 1
ATOM 3256 C C . LYS A 1 433 ? -4.818 3.893 -22.968 1.00 93.38 433 LYS A C 1
ATOM 3258 O O . LYS A 1 433 ? -4.301 4.910 -22.511 1.00 93.38 433 LYS A O 1
ATOM 3263 N N . SER A 1 434 ? -5.447 3.016 -22.183 1.00 92.25 434 SER A N 1
ATOM 3264 C CA . SER A 1 434 ? -5.554 3.230 -20.733 1.00 92.25 434 SER A CA 1
ATOM 3265 C C . SER A 1 434 ? -4.218 3.089 -20.013 1.00 92.25 434 SER A C 1
ATOM 3267 O O . SER A 1 434 ? -3.933 3.870 -19.110 1.00 92.25 434 SER A O 1
ATOM 3269 N N . VAL A 1 435 ? -3.385 2.122 -20.408 1.00 92.81 435 VAL A N 1
ATOM 3270 C CA . VAL A 1 435 ? -2.056 1.947 -19.811 1.00 92.81 435 VAL A CA 1
ATOM 3271 C C . VAL A 1 435 ? -1.179 3.162 -20.114 1.00 92.81 435 VAL A C 1
ATOM 3273 O O . VAL A 1 435 ? -0.513 3.668 -19.215 1.00 92.81 435 VAL A O 1
ATOM 3276 N N . ARG A 1 436 ? -1.208 3.686 -21.345 1.00 94.25 436 ARG A N 1
ATOM 3277 C CA . ARG A 1 436 ? -0.454 4.892 -21.729 1.00 94.25 436 ARG A CA 1
ATOM 3278 C C . ARG A 1 436 ? -1.010 6.187 -21.137 1.00 94.25 436 ARG A C 1
ATOM 3280 O O . ARG A 1 436 ? -0.277 7.163 -21.026 1.00 94.25 436 ARG A O 1
ATOM 3287 N N . ALA A 1 437 ? -2.279 6.212 -20.735 1.00 91.81 437 ALA A N 1
ATOM 3288 C CA . ALA A 1 437 ? -2.820 7.315 -19.943 1.00 91.81 437 ALA A CA 1
ATOM 3289 C C . ALA A 1 437 ? -2.270 7.308 -18.503 1.00 91.81 437 ALA A C 1
ATOM 3291 O O . ALA A 1 437 ? -2.046 8.370 -17.927 1.00 91.81 437 ALA A O 1
ATOM 3292 N N . ALA A 1 438 ? -2.025 6.119 -17.942 1.00 88.69 438 ALA A N 1
ATOM 3293 C CA . ALA A 1 438 ? -1.474 5.933 -16.598 1.00 88.69 438 ALA A CA 1
ATOM 3294 C C . ALA A 1 438 ? 0.061 6.062 -16.539 1.00 88.69 438 ALA A C 1
ATOM 3296 O O . ALA A 1 438 ? 0.619 6.495 -15.525 1.00 88.69 438 ALA A O 1
ATOM 3297 N N . PHE A 1 439 ? 0.751 5.680 -17.616 1.00 92.88 439 PHE A N 1
ATOM 3298 C CA . PHE A 1 439 ? 2.207 5.602 -17.681 1.00 92.88 439 PHE A CA 1
ATOM 3299 C C . PHE A 1 439 ? 2.744 6.243 -18.954 1.00 92.88 439 PHE A C 1
ATOM 3301 O O . PHE A 1 439 ? 2.270 5.988 -20.056 1.00 92.88 439 PHE A O 1
ATOM 3308 N N . SER A 1 440 ? 3.811 7.017 -18.803 1.00 91.44 440 SER A N 1
ATOM 3309 C CA . SER A 1 440 ? 4.508 7.673 -19.907 1.00 91.44 440 SER A CA 1
ATOM 3310 C C . SER A 1 440 ? 5.209 6.674 -20.827 1.00 91.44 440 SER A C 1
ATOM 3312 O O . SER A 1 440 ? 5.236 6.859 -22.042 1.00 91.44 440 SER A O 1
ATOM 3314 N N . ARG A 1 441 ? 5.793 5.614 -20.249 1.00 94.25 441 ARG A N 1
ATOM 3315 C CA . ARG A 1 441 ? 6.636 4.646 -20.968 1.00 94.25 441 ARG A CA 1
ATOM 3316 C C . ARG A 1 441 ? 6.381 3.206 -20.507 1.00 94.25 441 ARG A C 1
ATOM 3318 O O . ARG A 1 441 ? 7.260 2.597 -19.895 1.00 94.25 441 ARG A O 1
ATOM 3325 N N . PRO A 1 442 ? 5.179 2.655 -20.731 1.00 95.12 442 PRO A N 1
ATOM 3326 C CA . PRO A 1 442 ? 4.896 1.265 -20.403 1.00 95.12 442 PRO A CA 1
ATOM 3327 C C . PRO A 1 442 ? 5.503 0.318 -21.448 1.00 95.12 442 PRO A C 1
ATOM 3329 O O . PRO A 1 442 ? 5.424 0.578 -22.651 1.00 95.12 442 PRO A O 1
ATOM 3332 N N . LEU A 1 443 ? 6.046 -0.813 -20.993 1.00 94.88 443 LEU A N 1
ATOM 3333 C CA . LEU A 1 443 ? 6.233 -1.999 -21.828 1.00 94.88 443 LEU A CA 1
ATOM 3334 C C . LEU A 1 443 ? 5.000 -2.887 -21.661 1.00 94.88 443 LEU A C 1
ATOM 3336 O O . LEU A 1 443 ? 4.766 -3.396 -20.568 1.00 94.88 443 LEU A O 1
ATOM 3340 N N . ILE A 1 444 ? 4.222 -3.064 -22.725 1.00 94.88 444 ILE A N 1
ATOM 3341 C CA . ILE A 1 444 ? 3.025 -3.908 -22.709 1.00 94.88 444 ILE A CA 1
ATOM 3342 C C . ILE A 1 444 ? 3.341 -5.208 -23.448 1.00 94.88 444 ILE A C 1
ATOM 3344 O O . ILE A 1 444 ? 3.883 -5.171 -24.552 1.00 94.88 444 ILE A O 1
ATOM 3348 N N . LEU A 1 445 ? 3.036 -6.335 -22.814 1.00 95.69 445 LEU A N 1
ATOM 3349 C CA . LEU A 1 445 ? 3.288 -7.687 -23.304 1.00 95.69 445 LEU A CA 1
ATOM 3350 C C . LEU A 1 445 ? 2.000 -8.507 -23.244 1.00 95.69 445 LEU A C 1
ATOM 3352 O O . LEU A 1 445 ? 1.149 -8.268 -22.391 1.00 95.69 445 LEU A O 1
ATOM 3356 N N . THR A 1 446 ? 1.891 -9.517 -24.093 1.00 95.12 446 THR A N 1
ATOM 3357 C CA . THR A 1 446 ? 0.744 -10.425 -24.159 1.00 95.12 446 THR A CA 1
ATOM 3358 C C . THR A 1 446 ? 1.130 -11.788 -23.599 1.00 95.12 446 THR A C 1
ATOM 3360 O O . THR A 1 446 ? 2.151 -12.372 -23.988 1.00 95.12 446 THR A O 1
ATOM 3363 N N . ALA A 1 447 ? 0.307 -12.319 -22.698 1.00 95.31 447 ALA A N 1
ATOM 3364 C CA . ALA A 1 447 ? 0.436 -13.692 -22.236 1.00 95.31 447 ALA A CA 1
ATOM 3365 C C . ALA A 1 447 ? -0.157 -14.673 -23.262 1.00 95.31 447 ALA A C 1
ATOM 3367 O O . ALA A 1 447 ? -1.196 -14.424 -23.872 1.00 95.31 447 ALA A O 1
ATOM 3368 N N . GLY A 1 448 ? 0.504 -15.813 -23.434 1.00 93.44 448 GLY A N 1
ATOM 3369 C CA . GLY A 1 448 ? -0.077 -17.011 -24.022 1.00 93.44 448 GLY A CA 1
ATOM 3370 C C . GLY A 1 448 ? -0.962 -17.757 -23.020 1.00 93.44 448 GLY A C 1
ATOM 3371 O O . GLY A 1 448 ? -1.179 -17.317 -21.890 1.00 93.44 448 GLY A O 1
ATOM 3372 N N . ARG A 1 449 ? -1.485 -18.916 -23.438 1.00 89.44 449 ARG A N 1
ATOM 3373 C CA . ARG A 1 449 ? -2.298 -19.786 -22.573 1.00 89.44 449 ARG A CA 1
ATOM 3374 C C . ARG A 1 449 ? -1.505 -20.156 -21.314 1.00 89.44 449 ARG A C 1
ATOM 3376 O O . ARG A 1 449 ? -0.362 -20.592 -21.433 1.00 89.44 449 ARG A O 1
ATOM 3383 N N . ALA A 1 450 ? -2.114 -20.009 -20.134 1.00 83.31 450 ALA A N 1
ATOM 3384 C CA . ALA A 1 450 ? -1.487 -20.440 -18.888 1.00 83.31 450 ALA A CA 1
ATOM 3385 C C . ALA A 1 450 ? -1.145 -21.939 -18.950 1.00 83.31 450 ALA A C 1
ATOM 3387 O O . ALA A 1 450 ? -1.839 -22.717 -19.619 1.00 83.31 450 ALA A O 1
ATOM 3388 N N . ALA A 1 451 ? -0.073 -22.343 -18.267 1.00 80.19 451 ALA A N 1
ATOM 3389 C CA . ALA A 1 451 ? 0.327 -23.742 -18.226 1.00 80.19 451 ALA A CA 1
ATOM 3390 C C . ALA A 1 451 ? -0.796 -24.576 -17.591 1.00 80.19 451 ALA A C 1
ATOM 3392 O O . ALA A 1 451 ? -1.307 -24.238 -16.527 1.00 80.19 451 ALA A O 1
ATOM 3393 N N . GLU A 1 452 ? -1.186 -25.678 -18.235 1.00 80.88 452 GLU A N 1
ATOM 3394 C CA . GLU A 1 452 ? -2.351 -26.476 -17.818 1.00 80.88 452 GLU A CA 1
ATOM 3395 C C . GLU A 1 452 ? -2.228 -27.001 -16.378 1.00 80.88 452 GLU A C 1
ATOM 3397 O O . GLU A 1 452 ? -3.209 -27.042 -15.640 1.00 80.88 452 GLU A O 1
ATOM 3402 N N . ASN A 1 453 ? -1.000 -27.310 -15.954 1.00 85.31 453 ASN A N 1
ATOM 3403 C CA . ASN A 1 453 ? -0.686 -27.779 -14.603 1.00 85.31 453 ASN A CA 1
ATOM 3404 C C . ASN A 1 453 ? -0.266 -26.654 -13.641 1.00 85.31 453 ASN A C 1
ATOM 3406 O O . ASN A 1 453 ? -0.032 -26.913 -12.464 1.00 85.31 453 ASN A O 1
ATOM 3410 N N . ASP A 1 454 ? -0.146 -25.422 -14.134 1.00 88.06 454 ASP A N 1
ATOM 3411 C CA . ASP A 1 454 ? 0.254 -24.258 -13.351 1.00 88.06 454 ASP A CA 1
ATOM 3412 C C . ASP A 1 454 ? -0.478 -23.002 -13.851 1.00 88.06 454 ASP A C 1
ATOM 3414 O O . ASP A 1 454 ? 0.079 -22.182 -14.591 1.00 88.06 454 ASP A O 1
ATOM 3418 N N . PRO A 1 455 ? -1.734 -22.815 -13.418 1.00 90.81 455 PRO A N 1
ATOM 3419 C CA . PRO A 1 455 ? -2.531 -21.671 -13.828 1.00 90.81 455 PRO A CA 1
ATOM 3420 C C . PRO A 1 455 ? -2.062 -20.368 -13.163 1.00 90.81 455 PRO A C 1
ATOM 3422 O O . PRO A 1 455 ? -2.672 -19.329 -13.381 1.00 90.81 455 PRO A O 1
ATOM 3425 N N . THR A 1 456 ? -1.019 -20.396 -12.324 1.00 92.75 456 THR A N 1
ATOM 3426 C CA . THR A 1 456 ? -0.504 -19.220 -11.606 1.00 92.75 456 THR A CA 1
ATOM 3427 C C . THR A 1 456 ? 0.715 -18.586 -12.265 1.00 92.75 456 THR A C 1
ATOM 3429 O O . THR A 1 456 ? 1.054 -17.441 -11.950 1.00 92.75 456 THR A O 1
ATOM 3432 N N . SER A 1 457 ? 1.359 -19.310 -13.182 1.00 93.31 457 SER A N 1
ATOM 3433 C CA . SER A 1 457 ? 2.473 -18.807 -13.976 1.00 93.31 457 SER A CA 1
ATOM 3434 C C . SER A 1 457 ? 1.993 -18.168 -15.272 1.00 93.31 457 SER A C 1
ATOM 3436 O O . SER A 1 457 ? 1.152 -18.699 -15.998 1.00 93.31 457 SER A O 1
ATOM 3438 N N . VAL A 1 458 ? 2.577 -17.016 -15.579 1.00 95.06 458 VAL A N 1
ATOM 3439 C CA . VAL A 1 458 ? 2.321 -16.269 -16.804 1.00 95.06 458 VAL A CA 1
ATOM 3440 C C . VAL A 1 458 ? 3.244 -16.796 -17.889 1.00 95.06 458 VAL A C 1
ATOM 3442 O O . VAL A 1 458 ? 4.447 -16.557 -17.844 1.00 95.06 458 VAL A O 1
ATOM 3445 N N . VAL A 1 459 ? 2.692 -17.496 -18.871 1.00 95.44 459 VAL A N 1
ATOM 3446 C CA . VAL A 1 459 ? 3.432 -17.895 -20.073 1.00 95.44 459 VAL A CA 1
ATOM 3447 C C . VAL A 1 459 ? 3.342 -16.747 -21.068 1.00 95.44 459 VAL A C 1
ATOM 3449 O O . VAL A 1 459 ? 2.242 -16.325 -21.404 1.00 95.44 459 VAL A O 1
ATOM 3452 N N . LEU A 1 460 ? 4.466 -16.204 -21.524 1.00 95.81 460 LEU A N 1
ATOM 3453 C CA . LEU A 1 460 ? 4.481 -15.167 -22.556 1.00 95.81 460 LEU A CA 1
ATOM 3454 C C . LEU A 1 460 ? 4.309 -15.770 -23.953 1.00 95.81 460 LEU A C 1
ATOM 3456 O O . LEU A 1 460 ? 4.671 -16.919 -24.201 1.00 95.81 460 LEU A O 1
ATOM 3460 N N . THR A 1 461 ? 3.775 -14.985 -24.889 1.00 94.19 461 THR A N 1
ATOM 3461 C CA . THR A 1 461 ? 3.837 -15.355 -26.311 1.00 94.19 461 THR A CA 1
ATOM 3462 C C . THR A 1 461 ? 5.285 -15.328 -26.822 1.00 94.19 461 THR A C 1
ATOM 3464 O O . THR A 1 461 ? 6.146 -14.664 -26.246 1.00 94.19 461 THR A O 1
ATOM 3467 N N . GLN A 1 462 ? 5.557 -15.998 -27.948 1.00 91.75 462 GLN A N 1
ATOM 3468 C CA . GLN A 1 462 ? 6.904 -16.058 -28.544 1.00 91.75 462 GLN A CA 1
ATOM 3469 C C . GLN A 1 462 ? 7.436 -14.691 -29.039 1.00 91.75 462 GLN A C 1
ATOM 3471 O O . GLN A 1 462 ? 8.616 -14.528 -29.354 1.00 91.75 462 GLN A O 1
ATOM 3476 N N . SER A 1 463 ? 6.561 -13.704 -29.235 1.00 90.06 463 SER A N 1
ATOM 3477 C CA . SER A 1 463 ? 6.979 -12.327 -29.513 1.00 90.06 463 SER A CA 1
ATOM 3478 C C . SER A 1 463 ? 7.333 -11.616 -28.212 1.00 90.06 463 SER A C 1
ATOM 3480 O O . SER A 1 463 ? 8.412 -11.032 -28.115 1.00 90.06 463 SER A O 1
ATOM 3482 N N . ALA A 1 464 ? 6.470 -11.717 -27.201 1.00 92.69 464 ALA A N 1
ATOM 3483 C CA . ALA A 1 464 ? 6.652 -11.087 -25.901 1.00 92.69 464 ALA A CA 1
ATOM 3484 C C . ALA A 1 464 ? 7.892 -11.592 -25.142 1.00 92.69 464 ALA A C 1
ATOM 3486 O O . ALA A 1 464 ? 8.601 -10.779 -24.546 1.00 92.69 464 ALA A O 1
ATOM 3487 N N . ASP A 1 465 ? 8.194 -12.894 -25.176 1.00 92.94 465 ASP A N 1
ATOM 3488 C CA . ASP A 1 465 ? 9.388 -13.440 -24.516 1.00 92.94 465 ASP A CA 1
ATOM 3489 C C . ASP A 1 465 ? 10.687 -12.916 -25.147 1.00 92.94 465 ASP A C 1
ATOM 3491 O O . ASP A 1 465 ? 11.578 -12.444 -24.438 1.00 92.94 465 ASP A O 1
ATOM 3495 N N . LYS A 1 466 ? 10.767 -12.896 -26.483 1.00 90.69 466 LYS A N 1
ATOM 3496 C CA . LYS A 1 466 ? 11.886 -12.351 -27.249 1.00 90.69 466 LYS A CA 1
ATOM 3497 C C . LYS A 1 466 ? 12.065 -10.887 -26.954 1.00 90.69 466 LYS A C 1
ATOM 3499 O O . LYS A 1 466 ? 13.205 -10.490 -26.768 1.00 90.69 466 LYS A O 1
ATOM 3504 N N . VAL A 1 467 ? 10.973 -10.112 -26.905 1.00 89.56 467 VAL A N 1
ATOM 3505 C CA . VAL A 1 467 ? 11.018 -8.730 -26.430 1.00 89.56 467 VAL A CA 1
ATOM 3506 C C . VAL A 1 467 ? 11.691 -8.751 -25.066 1.00 89.56 467 VAL A C 1
ATOM 3508 O O . VAL A 1 467 ? 12.806 -8.240 -24.976 1.00 89.56 467 VAL A O 1
ATOM 3511 N N . LEU A 1 468 ? 11.094 -9.386 -24.051 1.00 90.12 468 LEU A N 1
ATOM 3512 C CA . LEU A 1 468 ? 11.559 -9.316 -22.662 1.00 90.12 468 LEU A CA 1
ATOM 3513 C C . LEU A 1 468 ? 13.055 -9.660 -22.489 1.00 90.12 468 LEU A C 1
ATOM 3515 O O . LEU A 1 468 ? 13.747 -9.015 -21.704 1.00 90.12 468 LEU A O 1
ATOM 3519 N N . MET A 1 469 ? 13.571 -10.625 -23.257 1.00 88.75 469 MET A N 1
ATOM 3520 C CA . MET A 1 469 ? 14.979 -11.051 -23.230 1.00 88.75 469 MET A CA 1
ATOM 3521 C C . MET A 1 469 ? 15.976 -10.046 -23.835 1.00 88.75 469 MET A C 1
ATOM 3523 O O . MET A 1 469 ? 17.184 -10.199 -23.636 1.00 88.75 469 MET A O 1
ATOM 3527 N N . LEU A 1 470 ? 15.517 -9.025 -24.571 1.00 86.75 470 LEU A N 1
ATOM 3528 C CA . LEU A 1 470 ? 16.396 -8.033 -25.201 1.00 86.75 470 LEU A CA 1
ATOM 3529 C C . LEU A 1 470 ? 17.060 -7.087 -24.199 1.00 86.75 470 LEU A C 1
ATOM 3531 O O . LEU A 1 470 ? 18.072 -6.490 -24.559 1.00 86.75 470 LEU A O 1
ATOM 3535 N N . SER A 1 471 ? 16.514 -6.901 -22.993 1.00 85.38 471 SER A N 1
ATOM 3536 C CA . SER A 1 471 ? 17.031 -5.907 -22.048 1.00 85.38 471 SER A CA 1
ATOM 3537 C C . SER A 1 471 ? 16.998 -6.366 -20.593 1.00 85.38 471 SER A C 1
ATOM 3539 O O . SER A 1 471 ? 15.930 -6.521 -20.000 1.00 85.38 471 SER A O 1
ATOM 3541 N N . GLY A 1 472 ? 18.173 -6.458 -19.969 1.00 86.56 472 GLY A N 1
ATOM 3542 C CA . GLY A 1 472 ? 18.311 -6.677 -18.530 1.00 86.56 472 GLY A CA 1
ATOM 3543 C C . GLY A 1 472 ? 17.680 -5.580 -17.663 1.00 86.56 472 GLY A C 1
ATOM 3544 O O . GLY A 1 472 ? 17.308 -5.852 -16.523 1.00 86.56 472 GLY A O 1
ATOM 3545 N N . GLU A 1 473 ? 17.464 -4.368 -18.190 1.00 88.38 473 GLU A N 1
ATOM 3546 C CA . GLU A 1 473 ? 16.792 -3.284 -17.451 1.00 88.38 473 GLU A CA 1
ATOM 3547 C C . GLU A 1 473 ? 15.347 -3.658 -17.086 1.00 88.38 473 GLU A C 1
ATOM 3549 O O . GLU A 1 473 ? 14.862 -3.315 -16.008 1.00 88.38 473 GLU A O 1
ATOM 3554 N N . TRP A 1 474 ? 14.664 -4.436 -17.928 1.00 90.81 474 TRP A N 1
ATOM 3555 C CA . TRP A 1 474 ? 13.302 -4.896 -17.655 1.00 90.81 474 TRP A CA 1
ATOM 3556 C C . TRP A 1 474 ? 13.242 -5.933 -16.537 1.00 90.81 474 TRP A C 1
ATOM 3558 O O . TRP A 1 474 ? 12.303 -5.940 -15.740 1.00 90.81 474 TRP A O 1
ATOM 3568 N N . PHE A 1 475 ? 14.281 -6.753 -16.400 1.00 90.38 475 PHE A N 1
ATOM 3569 C CA . PHE A 1 475 ? 14.418 -7.627 -15.243 1.00 90.38 475 PHE A CA 1
ATOM 3570 C C . PHE A 1 475 ? 14.569 -6.825 -13.945 1.00 90.38 475 PHE A C 1
ATOM 3572 O O . PHE A 1 475 ? 13.934 -7.150 -12.940 1.00 90.38 475 PHE A O 1
ATOM 3579 N N . GLU A 1 476 ? 15.322 -5.724 -13.973 1.00 90.94 476 GLU A N 1
ATOM 3580 C CA . GLU A 1 476 ? 15.432 -4.831 -12.818 1.00 90.94 476 GLU A CA 1
ATOM 3581 C C . GLU A 1 476 ? 14.112 -4.103 -12.501 1.00 90.94 476 GLU A C 1
ATOM 3583 O O . GLU A 1 476 ? 13.807 -3.885 -11.328 1.00 90.94 476 GLU A O 1
ATOM 3588 N N . LEU A 1 477 ? 13.260 -3.809 -13.494 1.00 92.69 477 LEU A N 1
ATOM 3589 C CA . LEU A 1 477 ? 11.899 -3.303 -13.243 1.00 92.69 477 LEU A CA 1
ATOM 3590 C C . LEU A 1 477 ? 11.036 -4.324 -12.490 1.00 92.69 477 LEU A C 1
ATOM 3592 O O . LEU A 1 477 ? 10.369 -3.957 -11.517 1.00 92.69 477 LEU A O 1
ATOM 3596 N N . MET A 1 478 ? 11.073 -5.602 -12.886 1.00 93.94 478 MET A N 1
ATOM 3597 C CA . MET A 1 478 ? 10.380 -6.672 -12.153 1.00 93.94 478 MET A CA 1
ATOM 3598 C C . MET A 1 478 ? 10.948 -6.812 -10.734 1.00 93.94 478 MET A C 1
ATOM 3600 O O . MET A 1 478 ? 10.194 -6.854 -9.756 1.00 93.94 478 MET A O 1
ATOM 3604 N N . LYS A 1 479 ? 12.278 -6.741 -10.584 1.00 91.19 479 LYS A N 1
ATOM 3605 C CA . LYS A 1 479 ? 12.942 -6.724 -9.271 1.00 91.19 479 LYS A CA 1
ATOM 3606 C C . LYS A 1 479 ? 12.641 -5.495 -8.422 1.00 91.19 479 LYS A C 1
ATOM 3608 O O . LYS A 1 479 ? 12.750 -5.561 -7.199 1.00 91.19 479 LYS A O 1
ATOM 3613 N N . ALA A 1 480 ? 12.207 -4.400 -9.033 1.00 88.19 480 ALA A N 1
ATOM 3614 C CA . ALA A 1 480 ? 11.713 -3.209 -8.353 1.00 88.19 480 ALA A CA 1
ATOM 3615 C C . ALA A 1 480 ? 10.199 -3.256 -8.063 1.00 88.19 480 ALA A C 1
ATOM 3617 O O . ALA A 1 480 ? 9.675 -2.345 -7.424 1.00 88.19 480 ALA A O 1
ATOM 3618 N N . GLY A 1 481 ? 9.488 -4.303 -8.501 1.00 89.75 481 GLY A N 1
ATOM 3619 C CA . GLY A 1 481 ? 8.044 -4.448 -8.293 1.00 89.75 481 GLY A CA 1
ATOM 3620 C C . GLY A 1 481 ? 7.197 -3.641 -9.253 1.00 89.75 481 GLY A C 1
ATOM 3621 O O . GLY A 1 481 ? 6.060 -3.305 -8.934 1.00 89.75 481 GLY A O 1
ATOM 3622 N N . LYS A 1 482 ? 7.752 -3.302 -10.416 1.00 94.12 482 LYS A N 1
ATOM 3623 C CA . LYS A 1 482 ? 7.073 -2.543 -11.465 1.00 94.12 482 LYS A CA 1
ATOM 3624 C C . LYS A 1 482 ? 6.498 -3.470 -12.527 1.00 94.12 482 LYS A C 1
ATOM 3626 O O . LYS A 1 482 ? 6.745 -3.300 -13.719 1.00 94.12 482 LYS A O 1
ATOM 3631 N N . LEU A 1 483 ? 5.755 -4.464 -12.054 1.00 95.81 483 LEU A N 1
ATOM 3632 C CA . LEU A 1 483 ? 5.099 -5.480 -12.859 1.00 95.81 483 LEU A CA 1
ATOM 3633 C C . LEU A 1 483 ? 3.603 -5.468 -12.549 1.00 95.81 483 LEU A C 1
ATOM 3635 O O . LEU A 1 483 ? 3.203 -5.666 -11.401 1.00 95.81 483 LEU A O 1
ATOM 3639 N N . VAL A 1 484 ? 2.791 -5.239 -13.575 1.00 96.50 484 VAL A N 1
ATOM 3640 C CA . VAL A 1 484 ? 1.329 -5.282 -13.521 1.00 96.50 484 VAL A CA 1
ATOM 3641 C C . VAL A 1 484 ? 0.852 -6.434 -14.394 1.00 96.50 484 VAL A C 1
ATOM 3643 O O . VAL A 1 484 ? 1.282 -6.568 -15.535 1.00 96.50 484 VAL A O 1
ATOM 3646 N N . ILE A 1 485 ? -0.050 -7.255 -13.873 1.00 96.81 485 ILE A N 1
ATOM 3647 C CA . ILE A 1 485 ? -0.689 -8.348 -14.600 1.00 96.81 485 ILE A CA 1
ATOM 3648 C C . ILE A 1 485 ? -2.183 -8.040 -14.688 1.00 96.81 485 ILE A C 1
ATOM 3650 O O . ILE A 1 485 ? -2.871 -7.930 -13.670 1.00 96.81 485 ILE A O 1
ATOM 3654 N N . VAL A 1 486 ? -2.681 -7.892 -15.912 1.00 95.75 486 VAL A N 1
ATOM 3655 C CA . VAL A 1 486 ? -4.098 -7.656 -16.199 1.00 95.75 486 VAL A CA 1
ATOM 3656 C C . VAL A 1 486 ? -4.770 -9.006 -16.412 1.00 95.75 486 VAL A C 1
ATOM 3658 O O . VAL A 1 486 ? -4.348 -9.772 -17.269 1.00 95.75 486 VAL A O 1
ATOM 3661 N N . THR A 1 487 ? -5.806 -9.310 -1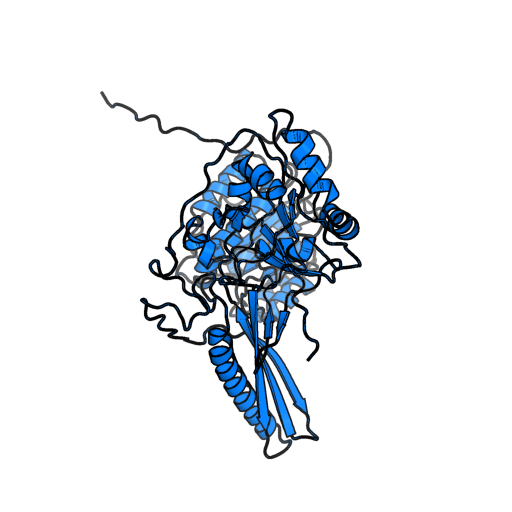5.637 1.00 94.25 487 THR A N 1
ATOM 3662 C CA . THR A 1 487 ? -6.522 -10.594 -15.686 1.00 94.25 487 THR A CA 1
ATOM 3663 C C . THR A 1 487 ? -8.022 -10.390 -15.910 1.00 94.25 487 THR A C 1
ATOM 3665 O O . THR A 1 487 ? -8.561 -9.294 -15.732 1.00 94.25 487 THR A O 1
ATOM 3668 N N . ASP A 1 488 ? -8.688 -11.458 -16.337 1.00 87.12 488 ASP A N 1
ATOM 3669 C CA . ASP A 1 488 ? -10.132 -11.586 -16.517 1.00 87.12 488 ASP A CA 1
ATOM 3670 C C . ASP A 1 488 ? -10.840 -12.217 -15.307 1.00 87.12 488 ASP A C 1
ATOM 3672 O O . ASP A 1 488 ? -12.064 -12.366 -15.336 1.00 87.12 488 ASP A O 1
ATOM 3676 N N . VAL A 1 489 ? -10.110 -12.564 -14.236 1.00 77.88 489 VAL A N 1
ATOM 3677 C CA . VAL A 1 489 ? -10.708 -13.038 -12.981 1.00 77.88 489 VAL A CA 1
ATOM 3678 C C . VAL A 1 489 ? -11.590 -11.932 -12.410 1.00 77.88 489 VAL A C 1
ATOM 3680 O O . VAL A 1 489 ? -11.123 -10.971 -11.796 1.00 77.88 489 VAL A O 1
ATOM 3683 N N . LYS A 1 490 ? -12.892 -12.061 -12.682 1.00 66.56 490 LYS A N 1
ATOM 3684 C CA . LYS A 1 490 ? -13.925 -11.142 -12.223 1.00 66.56 490 LYS A CA 1
ATOM 3685 C C . LYS A 1 490 ? -13.943 -11.109 -10.701 1.00 66.56 490 LYS A C 1
ATOM 3687 O O . LYS A 1 490 ? -13.997 -12.150 -10.050 1.00 66.56 490 LYS A O 1
ATOM 3692 N N . SER A 1 491 ? -14.076 -9.893 -10.176 1.00 54.12 491 SER A N 1
ATOM 3693 C CA . SER A 1 491 ? -14.895 -9.653 -8.991 1.00 54.12 491 SER A CA 1
ATOM 3694 C C . SER A 1 491 ? -16.259 -10.302 -9.247 1.00 54.12 491 SER A C 1
ATOM 3696 O O . SER A 1 491 ? -17.075 -9.772 -10.008 1.00 54.12 491 SER A O 1
ATOM 3698 N N . VAL A 1 492 ? -16.493 -11.506 -8.715 1.00 44.53 492 VAL A N 1
ATOM 3699 C CA . VAL A 1 492 ? -17.858 -12.038 -8.691 1.00 44.53 492 VAL A CA 1
ATOM 3700 C C . VAL A 1 492 ? -18.581 -11.152 -7.691 1.00 44.53 492 VAL A C 1
ATOM 3702 O O . VAL A 1 492 ? -18.245 -11.155 -6.507 1.00 44.53 492 VAL A O 1
ATOM 3705 N N . LYS A 1 493 ? -19.513 -10.325 -8.177 1.00 34.16 493 LYS A N 1
ATOM 3706 C CA . LYS A 1 493 ? -20.415 -9.600 -7.283 1.00 34.16 493 LYS A CA 1
ATOM 3707 C C . LYS A 1 493 ? -21.077 -10.643 -6.366 1.00 34.16 493 LYS A C 1
ATOM 3709 O O . LYS A 1 493 ? -21.631 -11.597 -6.918 1.00 34.16 493 LYS A O 1
ATOM 3714 N N . PRO A 1 494 ? -20.964 -10.499 -5.034 1.00 35.06 494 PRO A N 1
ATOM 3715 C CA . PRO A 1 494 ? -21.564 -11.431 -4.086 1.00 35.06 494 PRO A CA 1
ATOM 3716 C C . PRO A 1 494 ? -23.087 -11.481 -4.204 1.00 35.06 494 PRO A C 1
ATOM 3718 O O . PRO A 1 494 ? -23.687 -10.457 -4.620 1.00 35.06 494 PRO A O 1
#

pLDDT: mean 81.28, std 18.75, range [29.14, 98.25]

Radius of gyration: 25.96 Å; chains: 1; bounding box: 89×68×65 Å

Foldseek 3Di:
DDDDDDDDDDDDDDDDDDDDDPFFQDQPDDGAPAQEEEEEAELAPVCQQVLVVVLVSVLVRLVRADQSHWYWYFYQFPDQDTLPPLETHGSDPVSSVSVNVSSVPDHSDNGDGHSLVSVVSLLVRVVVDDDARAEYEYEEQDQDPPLVVSLVSLCVSCVVLRYAYEYAHNHPLPDDRPSSCCNRVVSVHYYDPDPPQQPLRLLVVLLPPQWAFQWAADVQFIQGLSSQKTKGKFKFAFPADPPVSLVVRQVRRVVRRLVRSVVVQQCAAAFLQGGPVRLPPDPPPQPPPVPSWHWPDWDADRVRRMIMTMTMAGCAACRHSDPPDDDRFPDPLAAADDFPQQDDAPALFEEEEPAPQLADAHQWAFEAEQVGHTDDTPVVEDSVLSRHDGLEREIEDADDDDDDDDDDDDDDPVCPVVLLVVQVVRDDPSVVVSVCSSGVGYHYFYFHHADPSTSNYTYGYNSRVVNSSNRPVSVVCSNSHRHYYYYNNDPPPD

Sequence (494 aa):
MKRFALIAWFLLPAVALADDAPSRAEFVSAPGKAHQVVYVVDLHPRCAADWPTIRDGLLRSIARLNPRQSFCILAAGPEAPLADGNALAEATNDRKLAAAKFLADLKPASAEVDLPKAFERAFALLAATNKPDRLVYFLTDREPPDADGLLTRLGEWNAKKDVRIVVYYYDPLRRQPEALLRIAADHGGSFKNNWPLTPAQQLADKLGDAFQPCVEPVTGGEINWTRGELIAVGTGKAQGTSGQAVMMAKRAASLVAARNAILLMDGIRAGAGGGFRNVARGHIRVDAVLEDFRELSSTFDPRTRVATVRLAAPLYGARGVVELKGGLLTGDAGERAERLDAARGDAEVIVIDARGVGLAPSMLPKILSADGKALFAPGDLPAEALAARPVALFVYREQVGVRRETDAPILSPIARAKVVAAEAGRIDPELDKSVRAAFSRPLILTAGRAAENDPTSVVLTQSADKVLMLSGEWFELMKAGKLVIVTDVKSVKP

Secondary structure (DSSP, 8-state):
-PPPP-PPP------PPPP-S---B-STT--B--SEEEEEE---GGGGTTHHHHHHHHHHHHHH--TTSEEEEEE-STTPPPTTSSSPEE--HHHHHHHHHHHHH----SSPP-HHHHHHHHHHHHHT---S-EEEEEEESS--TTHHHHHHHHHHHTTT--EEEEEEE--TT----HHHHHHHHHTT--EE------HHHHHHHHHGGGSEE-EEEETTEEEETTTTEEEEEEEEE-SSSSHHHHHHHHHHHHHHHHHHHHHHHHT-EEETTEEGGG-TTS-----------EEEEEEEETTTTEEEEEEEEESSSTTSS----SSS------SBPPP--------SEEEEEETTTT----SS--EE-TTS-EEE-GGGS-HHHHHHS-SSEEEE----S---PPPPP---TTHHHHHHHHHHHHS-HHHHHHHHHH-SSEEEEEB-PPBTTBTTSEEBPHHHHHHHHT-HHHHHHHHTT-EEEEE-------